Protein 4M0Q (pdb70)

Secondary structure (DSSP, 8-state):
--SS-SHHHHHHHHHHHSB-EEEE-SSEEEEEETTEEEEEE-TTHHHHHHHTSSSS-TTTHHHHHT-HHHHT-TTEEE--HHHHHHHHHHHHHIIIIISSS--TTTHHHHHHHHHHHHH---SB----SHHHHTT--HHHHHHHHHHHHHHHHHHHTPPPS-SSS---EEEEE-SS-EEEEEEETTEEEEEEE-TT-GGG-SSS---EEEEEE-HHHHHTT-/--SS--SHHHHHHHHHHSB-EEEE-SSEEEEEETTEEEEEE-TTHHHHHHHTS----TTSHHHHHH-HHHHT-TTEEE--HHHHHHHHHHHHHHHTTTTS-S--HHHHHHHHHHHHHHH---SB-----TTTGGG--HHHHHHHHHHHHHHHHHHHTPPPS-SSS---EEEEE-SS-EEEEEEETTEEEEEEE-TT-GGG-TTS---EEEEEE-HHHHHTT-

InterPro domains:
  IPR009433 Filovirus membrane-associated VP24 [PF06389] (1-251)
  IPR009433 Filovirus membrane-associated VP24 [PIRSF011355] (1-251)

Foldseek 3Di:
DVPDDDPPQLVVLQVQLFFWDWDADPQGIWTGHLNDIFDFGQVLVVVLVVLLDPDPCPPCVVVSVVCCLASVPPQEAEDGLQLLVLLLLLQLLQVQPVPDPPDVVDSPLSLQSSCCSNPHDDRGDDDDDVSSSVSGGPVVSVVSVVSSLVSLVVQVLADADDDDPGHFKDWGDDDFWIWMWGQHPSAIKIKIGGNVCQSPVVVRGDHMYIYHTHPVRSVVSD/DVPDDDPVFLVVLQVQLFFWDWDDDPFGIWTGHLNDIFDFGQPLVVVLVVLLDVPCPPPCVVVCVVCCLASVPPQEAEDGLQLLVLLLLLQLLQVVLVPDDCCPLQSVLSLQSSCCSNPHDDRGDDDPVCVSSVVGGPVSSVVSVVSSLVSLVVQVCADADDPPPGHFKDWGDDPFWIWMWGQHPSAIKIKIGGNVQQSPVVVHGDHMYIYHTHPVRSVVSD

Structure (mmCIF, N/CA/C/O backbone):
data_4M0Q
#
_entry.id   4M0Q
#
_cell.length_a   71.775
_cell.length_b   71.775
_cell.length_c   191.165
_cell.angle_alpha   90.00
_cell.angle_beta   90.00
_cell.angle_gamma   90.00
#
_symmetry.space_group_name_H-M   'P 43 21 2'
#
loop_
_entity.id
_entity.type
_entity.pdbx_description
1 polymer 'Membrane-associated protein VP24'
2 water water
#
loop_
_atom_site.group_PDB
_atom_site.id
_atom_site.type_symbol
_atom_site.label_atom_id
_atom_site.label_alt_id
_atom_site.label_comp_id
_atom_site.label_asym_id
_atom_site.label_entity_id
_atom_site.label_seq_id
_atom_site.pdbx_PDB_ins_code
_atom_site.Cartn_x
_atom_site.Cartn_y
_atom_site.Cartn_z
_atom_site.occupancy
_atom_site.B_iso_or_equiv
_atom_site.auth_seq_id
_atom_site.auth_comp_id
_atom_site.auth_asym_id
_atom_site.auth_atom_id
_atom_site.pdbx_PDB_model_num
ATOM 1 N N . MET A 1 3 ? -13.978 -32.243 -49.593 1.00 60.90 10 MET A N 1
ATOM 2 C CA . MET A 1 3 ? -14.788 -31.104 -50.019 1.00 59.62 10 MET A CA 1
ATOM 3 C C . MET A 1 3 ? -14.964 -30.215 -48.795 1.00 59.30 10 MET A C 1
ATOM 4 O O . MET A 1 3 ? -14.764 -30.692 -47.686 1.00 67.40 10 MET A O 1
ATOM 9 N N . ILE A 1 4 ? -15.291 -28.932 -48.980 1.00 60.14 11 ILE A N 1
ATOM 10 C CA . ILE A 1 4 ? -15.536 -28.036 -47.833 1.00 51.98 11 ILE A CA 1
ATOM 11 C C . ILE A 1 4 ? -16.804 -28.303 -47.029 1.00 62.30 11 ILE A C 1
ATOM 12 O O . ILE A 1 4 ? -16.924 -27.835 -45.892 1.00 72.47 11 ILE A O 1
ATOM 17 N N . SER A 1 5 ? -17.737 -29.061 -47.597 1.00 58.55 12 SER A N 1
ATOM 18 C CA . SER A 1 5 ? -18.968 -29.373 -46.877 1.00 65.76 12 SER A CA 1
ATOM 19 C C . SER A 1 5 ? -19.110 -30.815 -46.303 1.00 72.61 12 SER A C 1
ATOM 20 O O . SER A 1 5 ? -20.064 -31.502 -46.648 1.00 78.80 12 SER A O 1
ATOM 23 N N . PRO A 1 6 ? -18.161 -31.297 -45.457 1.00 78.32 13 PRO A N 1
ATOM 24 C CA . PRO A 1 6 ? -18.384 -32.657 -44.940 1.00 83.33 13 PRO A CA 1
ATOM 25 C C . PRO A 1 6 ? -18.630 -32.680 -43.430 1.00 87.29 13 PRO A C 1
ATOM 26 O O . PRO A 1 6 ? -19.633 -32.157 -42.954 1.00 89.19 13 PRO A O 1
ATOM 30 N N . LYS A 1 7 ? -17.703 -33.276 -42.681 1.00 87.87 14 LYS A N 1
ATOM 31 C CA . LYS A 1 7 ? -17.733 -33.151 -41.230 1.00 80.72 14 LYS A CA 1
ATOM 32 C C . LYS A 1 7 ? -16.275 -33.093 -40.640 1.00 72.49 14 LYS A C 1
ATOM 33 O O . LYS A 1 7 ? -15.328 -32.824 -41.387 1.00 70.23 14 LYS A O 1
ATOM 39 N N . LYS A 1 8 ? -16.074 -33.418 -39.362 1.00 74.07 15 LYS A N 1
ATOM 40 C CA . LYS A 1 8 ? -15.357 -32.514 -38.469 1.00 71.30 15 LYS A CA 1
ATOM 41 C C . LYS A 1 8 ? -14.098 -32.985 -37.699 1.00 66.72 15 LYS A C 1
ATOM 42 O O . LYS A 1 8 ? -13.712 -32.374 -36.691 1.00 61.27 15 LYS A O 1
ATOM 48 N N . ASP A 1 9 ? -13.407 -34.020 -38.168 1.00 59.12 16 ASP A N 1
ATOM 49 C CA . ASP A 1 9 ? -12.120 -34.333 -37.539 1.00 54.80 16 ASP A CA 1
ATOM 50 C C . ASP A 1 9 ? -11.074 -33.314 -38.023 1.00 53.89 16 ASP A C 1
ATOM 51 O O . ASP A 1 9 ? -10.131 -32.980 -37.302 1.00 46.08 16 ASP A O 1
ATOM 56 N N . LEU A 1 10 ? -11.252 -32.824 -39.247 1.00 51.11 17 LEU A N 1
ATOM 57 C CA . LEU A 1 10 ? -10.352 -31.810 -39.786 1.00 49.90 17 LEU A CA 1
ATOM 58 C C . LEU A 1 10 ? -10.490 -30.492 -39.032 1.00 51.46 17 LEU A C 1
ATOM 59 O O . LEU A 1 10 ? -9.498 -29.865 -38.663 1.00 50.18 17 LEU A O 1
ATOM 64 N N . GLU A 1 11 ? -11.734 -30.071 -38.821 1.00 40.71 18 GLU A N 1
ATOM 65 C CA . GLU A 1 11 ? -12.031 -28.838 -38.091 1.00 39.00 18 GLU A CA 1
ATOM 66 C C . GLU A 1 11 ? -11.433 -28.871 -36.688 1.00 45.67 18 GLU A C 1
ATOM 67 O O . GLU A 1 11 ? -10.817 -27.890 -36.236 1.00 38.75 18 GLU A O 1
ATOM 73 N N . LYS A 1 12 ? -11.607 -29.994 -35.995 1.00 41.56 19 LYS A N 1
ATOM 74 C CA . LYS A 1 12 ? -11.108 -30.101 -34.625 1.00 48.14 19 LYS A CA 1
ATOM 75 C C . LYS A 1 12 ? -9.586 -30.051 -34.563 1.00 48.20 19 LYS A C 1
ATOM 76 O O . LYS A 1 12 ? -9.020 -29.458 -33.647 1.00 47.54 19 LYS A O 1
ATOM 82 N N . GLY A 1 13 ? -8.917 -30.639 -35.549 1.00 44.24 20 GLY A N 1
ATOM 83 C CA . GLY A 1 13 ? -7.462 -30.586 -35.586 1.00 46.48 20 GLY A CA 1
ATOM 84 C C . GLY A 1 13 ? -6.929 -29.166 -35.719 1.00 46.44 20 GLY A C 1
ATOM 85 O O . GLY A 1 13 ? -6.030 -28.750 -34.985 1.00 42.13 20 GLY A O 1
ATOM 86 N N . VAL A 1 14 ? -7.503 -28.417 -36.653 1.00 37.72 21 VAL A N 1
ATOM 87 C CA . VAL A 1 14 ? -7.098 -27.027 -36.892 1.00 39.81 21 VAL A CA 1
ATOM 88 C C . VAL A 1 14 ? -7.324 -26.124 -35.683 1.00 45.08 21 VAL A C 1
ATOM 89 O O . VAL A 1 14 ? -6.466 -25.310 -35.324 1.00 32.99 21 VAL A O 1
ATOM 93 N N . VAL A 1 15 ? -8.482 -26.276 -35.052 1.00 36.06 22 VAL A N 1
ATOM 94 C CA . VAL A 1 15 ? -8.822 -25.475 -33.890 1.00 43.70 22 VAL A CA 1
ATOM 95 C C . VAL A 1 15 ? -7.865 -25.792 -32.744 1.00 47.98 22 VAL A C 1
ATOM 96 O O . VAL A 1 15 ? -7.368 -24.888 -32.067 1.00 40.65 22 VAL A O 1
ATOM 100 N N . LEU A 1 16 ? -7.595 -27.083 -32.559 1.00 37.94 23 LEU A N 1
ATOM 101 C CA . LEU A 1 16 ? -6.660 -27.560 -31.533 1.00 46.59 23 LEU A CA 1
ATOM 102 C C . LEU A 1 16 ? -5.261 -26.996 -31.758 1.00 41.64 23 LEU A C 1
ATOM 103 O O . LEU A 1 16 ? -4.598 -26.545 -30.825 1.00 41.96 23 LEU A O 1
ATOM 108 N N . SER A 1 17 ? -4.820 -27.038 -33.007 1.00 39.91 24 SER A N 1
ATOM 109 C CA . SER A 1 17 ? -3.519 -26.514 -33.397 1.00 46.75 24 SER A CA 1
ATOM 110 C C . SER A 1 17 ? -3.366 -25.023 -33.070 1.00 45.40 24 SER A C 1
ATOM 111 O O . SER A 1 17 ? -2.338 -24.600 -32.531 1.00 44.94 24 SER A O 1
ATOM 114 N N . ASP A 1 18 ? -4.384 -24.226 -33.393 1.00 33.96 25 ASP A N 1
ATOM 115 C CA . ASP A 1 18 ? -4.341 -22.782 -33.112 1.00 38.14 25 ASP A CA 1
ATOM 116 C C . ASP A 1 18 ? -4.423 -22.464 -31.612 1.00 31.24 25 ASP A C 1
ATOM 117 O O . ASP A 1 18 ? -3.789 -21.519 -31.129 1.00 28.78 25 ASP A O 1
ATOM 122 N N . LEU A 1 19 ? -5.206 -23.242 -30.870 1.00 33.08 26 LEU A N 1
ATOM 123 C CA . LEU A 1 19 ? -5.411 -22.947 -29.447 1.00 34.09 26 LEU A CA 1
ATOM 124 C C . LEU A 1 19 ? -4.322 -23.495 -28.516 1.00 40.30 26 LEU A C 1
ATOM 125 O O . LEU A 1 19 ? -4.062 -22.914 -27.456 1.00 33.20 26 LEU A O 1
ATOM 130 N N . CYS A 1 20 ? -3.678 -24.595 -28.906 1.00 27.54 27 CYS A N 1
ATOM 131 C CA . CYS A 1 20 ? -2.729 -25.246 -28.003 1.00 33.95 27 CYS A CA 1
ATOM 132 C C . CYS A 1 20 ? -1.277 -25.008 -28.380 1.00 30.93 27 CYS A C 1
ATOM 133 O O . CYS A 1 20 ? -0.377 -25.660 -27.859 1.00 33.13 27 CYS A O 1
ATOM 136 N N . ASN A 1 21 ? -1.052 -24.055 -29.271 1.00 30.71 28 ASN A N 1
ATOM 137 C CA . ASN A 1 21 ? 0.305 -23.691 -29.655 1.00 36.28 28 ASN A CA 1
ATOM 138 C C . ASN A 1 21 ? 0.462 -22.203 -29.531 1.00 33.03 28 ASN A C 1
ATOM 139 O O . ASN A 1 21 ? -0.416 -21.456 -29.950 1.00 29.90 28 ASN A O 1
ATOM 144 N N . PHE A 1 22 ? 1.556 -21.787 -28.905 1.00 26.24 29 PHE A N 1
ATOM 145 C CA . PHE A 1 22 ? 1.847 -20.382 -28.692 1.00 22.22 29 PHE A CA 1
ATOM 146 C C . PHE A 1 22 ? 3.121 -20.110 -29.489 1.00 29.94 29 PHE A C 1
ATOM 147 O O . PHE A 1 22 ? 4.222 -20.320 -28.984 1.00 25.45 29 PHE A O 1
ATOM 155 N N . LEU A 1 23 ? 2.971 -19.702 -30.746 1.00 26.28 30 LEU A N 1
ATOM 156 C CA . LEU A 1 23 ? 4.127 -19.547 -31.636 1.00 23.12 30 LEU A CA 1
ATOM 157 C C . LEU A 1 23 ? 4.813 -18.220 -31.426 1.00 23.75 30 LEU A C 1
ATOM 158 O O . LEU A 1 23 ? 4.140 -17.192 -31.366 1.00 21.86 30 LEU A O 1
ATOM 163 N N . VAL A 1 24 ? 6.145 -18.233 -31.343 1.00 21.23 31 VAL A N 1
ATOM 164 C CA . VAL A 1 24 ? 6.896 -16.996 -31.112 1.00 21.15 31 VAL A CA 1
ATOM 165 C C . VAL A 1 24 ? 8.087 -16.886 -32.073 1.00 20.14 31 VAL A C 1
ATOM 166 O O . VAL A 1 24 ? 8.862 -17.840 -32.228 1.00 25.02 31 VAL A O 1
ATOM 170 N N . SER A 1 25 ? 8.213 -15.743 -32.746 1.00 22.97 32 SER A N 1
ATOM 171 C CA . SER A 1 25 ? 9.387 -15.464 -33.591 1.00 24.40 32 SER A CA 1
ATOM 172 C C . SER A 1 25 ? 10.047 -14.189 -33.077 1.00 24.35 32 SER A C 1
ATOM 173 O O . SER A 1 25 ? 9.370 -13.195 -32.850 1.00 20.80 32 SER A O 1
ATOM 176 N N . GLN A 1 26 ? 11.355 -14.189 -32.895 1.00 23.10 33 GLN A N 1
ATOM 177 C CA . GLN A 1 26 ? 11.998 -12.973 -32.407 1.00 27.33 33 GLN A CA 1
ATOM 178 C C . GLN A 1 26 ? 12.133 -11.919 -33.511 1.00 23.95 33 GLN A C 1
ATOM 179 O O . GLN A 1 26 ? 12.409 -12.233 -34.667 1.00 24.54 33 GLN A O 1
ATOM 185 N N . THR A 1 27 ? 11.973 -10.666 -33.118 1.00 24.05 34 THR A N 1
ATOM 186 C CA . THR A 1 27 ? 12.178 -9.542 -34.016 1.00 25.97 34 THR A CA 1
ATOM 187 C C . THR A 1 27 ? 13.142 -8.545 -33.408 1.00 25.76 34 THR A C 1
ATOM 188 O O . THR A 1 27 ? 13.524 -8.662 -32.229 1.00 28.68 34 THR A O 1
ATOM 192 N N . ILE A 1 28 ? 13.516 -7.542 -34.188 1.00 25.12 35 ILE A N 1
ATOM 193 C CA . ILE A 1 28 ? 14.433 -6.526 -33.672 1.00 25.64 35 ILE A CA 1
ATOM 194 C C . ILE A 1 28 ? 13.824 -5.836 -32.449 1.00 26.03 35 ILE A C 1
ATOM 195 O O . ILE A 1 28 ? 14.489 -5.716 -31.419 1.00 30.51 35 ILE A O 1
ATOM 200 N N . GLN A 1 29 ? 12.540 -5.485 -32.509 1.00 23.96 36 GLN A N 1
ATOM 201 C CA . GLN A 1 29 ? 11.900 -4.768 -31.397 1.00 28.95 36 GLN A CA 1
ATOM 202 C C . GLN A 1 29 ? 11.420 -5.692 -30.283 1.00 28.73 36 GLN A C 1
ATOM 203 O O . GLN A 1 29 ? 11.067 -5.232 -29.203 1.00 25.88 36 GLN A O 1
ATOM 209 N N . GLY A 1 30 ? 11.357 -6.988 -30.552 1.00 23.64 37 GLY A N 1
ATOM 210 C CA . GLY A 1 30 ? 10.837 -7.897 -29.557 1.00 23.07 37 GLY A CA 1
ATOM 211 C C . GLY A 1 30 ? 10.406 -9.225 -30.131 1.00 21.47 37 GLY A C 1
ATOM 212 O O . GLY A 1 30 ? 11.232 -10.080 -30.452 1.00 23.62 37 GLY A O 1
ATOM 213 N N . TRP A 1 31 ? 9.096 -9.412 -30.247 1.00 20.45 38 TRP A N 1
ATOM 214 C CA . TRP A 1 31 ? 8.582 -10.694 -30.713 1.00 19.19 38 TRP A CA 1
ATOM 215 C C . TRP A 1 31 ? 7.302 -10.547 -31.519 1.00 22.05 38 TRP A C 1
ATOM 216 O O . TRP A 1 31 ? 6.483 -9.667 -31.254 1.00 25.28 38 TRP A O 1
ATOM 227 N N . LYS A 1 32 ? 7.140 -11.440 -32.482 1.00 21.37 39 LYS A N 1
ATOM 228 C CA . LYS A 1 32 ? 5.854 -11.687 -33.117 1.00 19.12 39 LYS A CA 1
ATOM 229 C C . LYS A 1 32 ? 5.238 -12.939 -32.484 1.00 22.26 39 LYS A C 1
ATOM 230 O O . LYS A 1 32 ? 5.900 -13.968 -32.378 1.00 24.51 39 LYS A O 1
ATOM 236 N N . VAL A 1 33 ? 3.974 -12.862 -32.082 1.00 19.27 40 VAL A N 1
ATOM 237 C CA . VAL A 1 33 ? 3.312 -13.997 -31.446 1.00 22.03 40 VAL A CA 1
ATOM 238 C C . VAL A 1 33 ? 2.105 -14.400 -32.268 1.00 22.90 40 VAL A C 1
ATOM 239 O O . VAL A 1 33 ? 1.412 -13.533 -32.812 1.00 28.68 40 VAL A O 1
ATOM 243 N N . TYR A 1 34 ? 1.858 -15.703 -32.361 1.00 20.59 41 TYR A N 1
ATOM 244 C CA . TYR A 1 34 ? 0.686 -16.220 -33.067 1.00 25.12 41 TYR A CA 1
ATOM 245 C C . TYR A 1 34 ? -0.006 -17.242 -32.188 1.00 19.26 41 TYR A C 1
ATOM 246 O O . TYR A 1 34 ? 0.557 -18.284 -31.869 1.00 24.99 41 TYR A O 1
ATOM 255 N N . TRP A 1 35 ? -1.229 -16.933 -31.797 1.00 25.23 42 TRP A N 1
ATOM 256 C CA . TRP A 1 35 ? -2.001 -17.828 -30.958 1.00 24.90 42 TRP A CA 1
ATOM 257 C C . TRP A 1 35 ? -3.467 -17.607 -31.251 1.00 21.62 42 TRP A C 1
ATOM 258 O O . TRP A 1 35 ? -3.893 -16.471 -31.375 1.00 21.51 42 TRP A O 1
ATOM 269 N N . ALA A 1 36 ? -4.226 -18.700 -31.352 1.00 26.31 43 ALA A N 1
ATOM 270 C CA . ALA A 1 36 ? -5.667 -18.658 -31.660 1.00 29.65 43 ALA A CA 1
ATOM 271 C C . ALA A 1 36 ? -5.959 -17.928 -32.961 1.00 29.63 43 ALA A C 1
ATOM 272 O O . ALA A 1 36 ? -7.027 -17.331 -33.097 1.00 24.55 43 ALA A O 1
ATOM 274 N N . GLY A 1 37 ? -5.018 -17.970 -33.912 1.00 26.66 44 GLY A N 1
ATOM 275 C CA . GLY A 1 37 ? -5.223 -17.335 -35.202 1.00 26.31 44 GLY A CA 1
ATOM 276 C C . GLY A 1 37 ? -5.077 -15.831 -35.123 1.00 31.03 44 GLY A C 1
ATOM 277 O O . GLY A 1 37 ? -5.448 -15.111 -36.054 1.00 25.81 44 GLY A O 1
ATOM 278 N N . ILE A 1 38 ? -4.554 -15.359 -33.996 1.00 23.67 45 ILE A N 1
ATOM 279 C CA . ILE A 1 38 ? -4.321 -13.928 -33.774 1.00 20.63 45 ILE A CA 1
ATOM 280 C C . ILE A 1 38 ? -2.825 -13.615 -33.755 1.00 24.28 45 ILE A C 1
ATOM 281 O O . ILE A 1 38 ? -2.078 -14.288 -33.051 1.00 20.32 45 ILE A O 1
ATOM 286 N N . GLU A 1 39 ? -2.394 -12.593 -34.503 1.00 23.44 46 GLU A N 1
ATOM 287 C CA . GLU A 1 39 ? -1.008 -12.109 -34.425 1.00 25.61 46 GLU A CA 1
ATOM 288 C C . GLU A 1 39 ? -0.887 -10.990 -33.392 1.00 26.41 46 GLU A C 1
ATOM 289 O O . GLU A 1 39 ? -1.709 -10.079 -33.368 1.00 25.79 46 GLU A O 1
ATOM 295 N N . PHE A 1 40 ? 0.162 -11.034 -32.578 1.00 22.67 47 PHE A N 1
ATOM 296 C CA . PHE A 1 40 ? 0.460 -9.956 -31.631 1.00 22.83 47 PHE A CA 1
ATOM 297 C C . PHE A 1 40 ? 1.878 -9.450 -31.864 1.00 19.18 47 PHE A C 1
ATOM 298 O O . PHE A 1 40 ? 2.801 -10.244 -32.036 1.00 23.80 47 PHE A O 1
ATOM 306 N N . ASP A 1 41 ? 2.064 -8.138 -31.878 1.00 21.40 48 ASP A N 1
ATOM 307 C CA . ASP A 1 41 ? 3.417 -7.605 -31.976 1.00 22.66 48 ASP A CA 1
ATOM 308 C C . ASP A 1 41 ? 3.846 -7.072 -30.622 1.00 31.62 48 ASP A C 1
ATOM 309 O O . ASP A 1 41 ? 3.315 -6.072 -30.142 1.00 24.64 48 ASP A O 1
ATOM 314 N N . VAL A 1 42 ? 4.799 -7.765 -30.015 1.00 24.36 49 VAL A N 1
ATOM 315 C CA . VAL A 1 42 ? 5.265 -7.479 -28.664 1.00 23.25 49 VAL A CA 1
ATOM 316 C C . VAL A 1 42 ? 6.641 -6.819 -28.715 1.00 24.56 49 VAL A C 1
ATOM 317 O O . VAL A 1 42 ? 7.505 -7.244 -29.493 1.00 22.84 49 VAL A O 1
ATOM 321 N N . THR A 1 43 ? 6.838 -5.775 -27.908 1.00 23.95 50 THR A N 1
ATOM 322 C CA . THR A 1 43 ? 8.123 -5.086 -27.868 1.00 23.59 50 THR A CA 1
ATOM 323 C C . THR A 1 43 ? 8.712 -5.129 -26.441 1.00 24.31 50 THR A C 1
ATOM 324 O O . THR A 1 43 ? 7.987 -5.327 -25.466 1.00 24.15 50 THR A O 1
ATOM 328 N N . HIS A 1 44 ? 10.023 -4.973 -26.327 1.00 27.79 51 HIS A N 1
ATOM 329 C CA . HIS A 1 44 ? 10.664 -4.907 -25.011 1.00 27.86 51 HIS A CA 1
ATOM 330 C C . HIS A 1 44 ? 11.081 -3.468 -24.729 1.00 31.94 51 HIS A C 1
ATOM 331 O O . HIS A 1 44 ? 11.813 -3.177 -23.782 1.00 29.94 51 HIS A O 1
ATOM 338 N N . LYS A 1 45 ? 10.554 -2.560 -25.536 1.00 32.41 52 LYS A N 1
ATOM 339 C CA . LYS A 1 45 ? 10.736 -1.142 -25.279 1.00 44.30 52 LYS A CA 1
ATOM 340 C C . LYS A 1 45 ? 10.096 -0.859 -23.926 1.00 46.08 52 LYS A C 1
ATOM 341 O O . LYS A 1 45 ? 8.971 -1.281 -23.668 1.00 55.54 52 LYS A O 1
ATOM 347 N N . GLY A 1 46 ? 10.821 -0.178 -23.048 1.00 38.68 53 GLY A N 1
ATOM 348 C CA . GLY A 1 46 ? 10.308 0.080 -21.711 1.00 34.40 53 GLY A CA 1
ATOM 349 C C . GLY A 1 46 ? 10.792 -0.851 -20.605 1.00 36.40 53 GLY A C 1
ATOM 350 O O . GLY A 1 46 ? 10.684 -0.537 -19.420 1.00 29.91 53 GLY A O 1
ATOM 351 N N . MET A 1 47 ? 11.345 -1.998 -20.972 1.00 29.09 54 MET A N 1
ATOM 352 C CA . MET A 1 47 ? 11.767 -2.949 -19.953 1.00 31.42 54 MET A CA 1
ATOM 353 C C . MET A 1 47 ? 12.984 -2.479 -19.174 1.00 26.78 54 MET A C 1
ATOM 354 O O . MET A 1 47 ? 13.123 -2.798 -18.001 1.00 26.89 54 MET A O 1
ATOM 359 N N . ALA A 1 48 ? 13.875 -1.728 -19.809 1.00 27.06 55 ALA A N 1
ATOM 360 C CA . ALA A 1 48 ? 15.032 -1.216 -19.073 1.00 31.04 55 ALA A CA 1
ATOM 361 C C . ALA A 1 48 ? 14.548 -0.310 -17.937 1.00 35.46 55 ALA A C 1
ATOM 362 O O . ALA A 1 48 ? 15.107 -0.330 -16.844 1.00 29.38 55 ALA A O 1
ATOM 364 N N . LEU A 1 49 ? 13.504 0.476 -18.193 1.00 32.03 56 LEU A N 1
ATOM 365 C CA . LEU A 1 49 ? 12.992 1.372 -17.161 1.00 32.14 56 LEU A CA 1
ATOM 366 C C . LEU A 1 49 ? 12.443 0.577 -15.971 1.00 31.03 56 LEU A C 1
ATOM 367 O O . LEU A 1 49 ? 12.623 0.999 -14.826 1.00 32.34 56 LEU A O 1
ATOM 372 N N . LEU A 1 50 ? 11.803 -0.579 -16.225 1.00 25.58 57 LEU A N 1
ATOM 373 C CA . LEU A 1 50 ? 11.333 -1.432 -15.127 1.00 26.85 57 LEU A CA 1
ATOM 374 C C . LEU A 1 50 ? 12.488 -1.859 -14.227 1.00 27.26 57 LEU A C 1
ATOM 375 O O . LEU A 1 50 ? 12.387 -1.821 -13.001 1.00 28.25 57 LEU A O 1
ATOM 380 N N . HIS A 1 51 ? 13.589 -2.274 -14.838 1.00 27.35 58 HIS A N 1
ATOM 381 C CA . HIS A 1 51 ? 14.754 -2.681 -14.061 1.00 26.14 58 HIS A CA 1
ATOM 382 C C . HIS A 1 51 ? 15.339 -1.533 -13.259 1.00 25.14 58 HIS A C 1
ATOM 383 O O . HIS A 1 51 ? 15.728 -1.717 -12.101 1.00 25.47 58 HIS A O 1
ATOM 390 N N . ARG A 1 52 ? 15.417 -0.357 -13.884 1.00 29.93 59 ARG A N 1
ATOM 391 C CA . ARG A 1 52 ? 15.895 0.848 -13.218 1.00 32.62 59 ARG A CA 1
ATOM 392 C C . ARG A 1 52 ? 15.069 1.165 -11.966 1.00 29.71 59 ARG A C 1
ATOM 393 O O . ARG A 1 52 ? 15.607 1.552 -10.927 1.00 31.26 59 ARG A O 1
ATOM 401 N N . LEU A 1 53 ? 13.751 1.022 -12.089 1.00 29.97 60 LEU A N 1
ATOM 402 C CA . LEU A 1 53 ? 12.842 1.353 -10.993 1.00 33.01 60 LEU A CA 1
ATOM 403 C C . LEU A 1 53 ? 12.986 0.336 -9.853 1.00 38.73 60 LEU A C 1
ATOM 404 O O . LEU A 1 53 ? 12.596 0.605 -8.715 1.00 35.49 60 LEU A O 1
ATOM 409 N N . LYS A 1 54 ? 13.557 -0.832 -10.160 1.00 36.83 61 LYS A N 1
ATOM 410 C CA . LYS A 1 54 ? 13.783 -1.864 -9.148 1.00 36.39 61 LYS A CA 1
ATOM 411 C C . LYS A 1 54 ? 14.987 -1.510 -8.272 1.00 43.52 61 LYS A C 1
ATOM 412 O O . LYS A 1 54 ? 15.243 -2.141 -7.249 1.00 50.38 61 LYS A O 1
ATOM 418 N N . THR A 1 55 ? 15.739 -0.506 -8.709 1.00 43.77 62 THR A N 1
ATOM 419 C CA . THR A 1 55 ? 16.861 0.025 -7.954 1.00 42.28 62 THR A CA 1
ATOM 420 C C . THR A 1 55 ? 16.440 1.301 -7.221 1.00 50.09 62 THR A C 1
ATOM 421 O O . THR A 1 55 ? 15.299 1.732 -7.325 1.00 55.52 62 THR A O 1
ATOM 425 N N . ASN A 1 56 ? 17.375 1.931 -6.521 1.00 56.42 63 ASN A N 1
ATOM 426 C CA . ASN A 1 56 ? 17.086 3.185 -5.831 1.00 57.40 63 ASN A CA 1
ATOM 427 C C . ASN A 1 56 ? 17.482 4.380 -6.693 1.00 65.97 63 ASN A C 1
ATOM 428 O O . ASN A 1 56 ? 18.460 4.307 -7.425 1.00 74.16 63 ASN A O 1
ATOM 433 N N . ASP A 1 57 ? 16.697 5.457 -6.610 1.00 71.76 64 ASP A N 1
ATOM 434 C CA . ASP A 1 57 ? 16.901 6.681 -7.398 1.00 78.22 64 ASP A CA 1
ATOM 435 C C . ASP A 1 57 ? 16.776 6.383 -8.901 1.00 88.38 64 ASP A C 1
ATOM 436 O O . ASP A 1 57 ? 15.998 5.514 -9.295 1.00 92.88 64 ASP A O 1
ATOM 441 N N . PHE A 1 58 ? 17.532 7.122 -9.717 1.00 95.31 65 PHE A N 1
ATOM 442 C CA . PHE A 1 58 ? 17.472 7.089 -11.187 1.00 97.80 65 PHE A CA 1
ATOM 443 C C . PHE A 1 58 ? 16.185 7.534 -11.881 1.00 95.87 65 PHE A C 1
ATOM 444 O O . PHE A 1 58 ? 16.138 7.550 -13.111 1.00 99.18 65 PHE A O 1
ATOM 452 N N . ALA A 1 59 ? 15.150 7.902 -11.134 1.00 86.92 66 ALA A N 1
ATOM 453 C CA . ALA A 1 59 ? 13.958 8.417 -11.801 1.00 83.80 66 ALA A CA 1
ATOM 454 C C . ALA A 1 59 ? 13.010 9.235 -10.925 1.00 82.32 66 ALA A C 1
ATOM 455 O O . ALA A 1 59 ? 11.903 8.783 -10.633 1.00 88.48 66 ALA A O 1
ATOM 457 N N . PRO A 1 60 ? 13.439 10.439 -10.501 1.00 78.43 67 PRO A N 1
ATOM 458 C CA . PRO A 1 60 ? 12.604 11.290 -9.639 1.00 72.73 67 PRO A CA 1
ATOM 459 C C . PRO A 1 60 ? 11.257 11.614 -10.297 1.00 69.49 67 PRO A C 1
ATOM 460 O O . PRO A 1 60 ? 10.246 11.770 -9.612 1.00 77.68 67 PRO A O 1
ATOM 464 N N . ALA A 1 61 ? 11.260 11.709 -11.623 1.00 65.16 68 ALA A N 1
ATOM 465 C CA . ALA A 1 61 ? 10.054 11.998 -12.391 1.00 56.37 68 ALA A CA 1
ATOM 466 C C . ALA A 1 61 ? 9.136 10.773 -12.484 1.00 63.62 68 ALA A C 1
ATOM 467 O O . ALA A 1 61 ? 7.933 10.912 -12.718 1.00 71.30 68 ALA A O 1
ATOM 469 N N . TRP A 1 62 ? 9.701 9.579 -12.309 1.00 60.87 69 TRP A N 1
ATOM 470 C CA . TRP A 1 62 ? 8.902 8.351 -12.300 1.00 60.69 69 TRP A CA 1
ATOM 471 C C . TRP A 1 62 ? 8.505 7.895 -10.904 1.00 61.39 69 TRP A C 1
ATOM 472 O O . TRP A 1 62 ? 7.741 6.938 -10.759 1.00 62.60 69 TRP A O 1
ATOM 483 N N . SER A 1 63 ? 9.030 8.574 -9.889 1.00 61.23 70 SER A N 1
ATOM 484 C CA . SER A 1 63 ? 8.763 8.225 -8.494 1.00 65.81 70 SER A CA 1
ATOM 485 C C . SER A 1 63 ? 7.258 8.238 -8.171 1.00 59.00 70 SER A C 1
ATOM 486 O O . SER A 1 63 ? 6.792 7.433 -7.364 1.00 68.89 70 SER A O 1
ATOM 489 N N . MET A 1 64 ? 6.498 9.132 -8.802 1.00 53.51 71 MET A N 1
ATOM 490 C CA . MET A 1 64 ? 5.062 9.183 -8.547 1.00 57.33 71 MET A CA 1
ATOM 491 C C . MET A 1 64 ? 4.418 7.897 -9.084 1.00 67.30 71 MET A C 1
ATOM 492 O O . MET A 1 64 ? 3.639 7.243 -8.385 1.00 70.60 71 MET A O 1
ATOM 497 N N . THR A 1 65 ? 4.736 7.544 -10.328 1.00 68.49 72 THR A N 1
ATOM 498 C CA . THR A 1 65 ? 4.317 6.262 -10.882 1.00 54.00 72 THR A CA 1
ATOM 499 C C . THR A 1 65 ? 4.811 5.128 -9.975 1.00 58.99 72 THR A C 1
ATOM 500 O O . THR A 1 65 ? 4.062 4.219 -9.624 1.00 66.01 72 THR A O 1
ATOM 504 N N . ARG A 1 66 ? 6.084 5.201 -9.601 1.00 52.62 73 ARG A N 1
ATOM 505 C CA . ARG A 1 66 ? 6.724 4.181 -8.785 1.00 47.38 73 ARG A CA 1
ATOM 506 C C . ARG A 1 66 ? 6.128 3.963 -7.389 1.00 55.18 73 ARG A C 1
ATOM 507 O O . ARG A 1 66 ? 6.035 2.818 -6.935 1.00 58.25 73 ARG A O 1
ATOM 515 N N . ASN A 1 67 ? 5.678 5.034 -6.729 1.00 54.94 74 ASN A N 1
ATOM 516 C CA . ASN A 1 67 ? 5.182 4.925 -5.349 1.00 55.45 74 ASN A CA 1
ATOM 517 C C . ASN A 1 67 ? 3.806 4.289 -5.281 1.00 48.61 74 ASN A C 1
ATOM 518 O O . ASN A 1 67 ? 3.330 3.921 -4.199 1.00 51.57 74 ASN A O 1
ATOM 523 N N . LEU A 1 68 ? 3.166 4.165 -6.437 1.00 45.10 75 LEU A N 1
ATOM 524 C CA . LEU A 1 68 ? 1.904 3.457 -6.519 1.00 44.79 75 LEU A CA 1
ATOM 525 C C . LEU A 1 68 ? 2.121 1.950 -6.441 1.00 41.80 75 LEU A C 1
ATOM 526 O O . LEU A 1 68 ? 1.188 1.206 -6.143 1.00 34.34 75 LEU A O 1
ATOM 531 N N . PHE A 1 69 ? 3.344 1.499 -6.717 1.00 36.80 76 PHE A N 1
ATOM 532 C CA . PHE A 1 69 ? 3.611 0.071 -6.753 1.00 27.75 76 PHE A CA 1
ATOM 533 C C . PHE A 1 69 ? 4.783 -0.427 -5.891 1.00 27.12 76 PHE A C 1
ATOM 534 O O . PHE A 1 69 ? 5.646 -1.161 -6.390 1.00 28.04 76 PHE A O 1
ATOM 542 N N . PRO A 1 70 ? 4.793 -0.098 -4.587 1.00 27.33 77 PRO A N 1
ATOM 543 C CA . PRO A 1 70 ? 5.904 -0.578 -3.755 1.00 26.42 77 PRO A CA 1
ATOM 544 C C . PRO A 1 70 ? 5.931 -2.099 -3.617 1.00 28.26 77 PRO A C 1
ATOM 545 O O . PRO A 1 70 ? 6.994 -2.674 -3.357 1.00 26.74 77 PRO A O 1
ATOM 549 N N . HIS A 1 71 ? 4.778 -2.744 -3.780 1.00 28.68 78 HIS A N 1
ATOM 550 C CA . HIS A 1 71 ? 4.708 -4.201 -3.740 1.00 24.40 78 HIS A CA 1
ATOM 551 C C . HIS A 1 71 ? 5.421 -4.806 -4.948 1.00 28.62 78 HIS A C 1
ATOM 552 O O . HIS A 1 71 ? 5.641 -6.013 -5.001 1.00 26.20 78 HIS A O 1
ATOM 559 N N . LEU A 1 72 ? 5.728 -3.976 -5.946 1.00 23.99 79 LEU A N 1
ATOM 560 C CA . LEU A 1 72 ? 6.492 -4.441 -7.102 1.00 24.15 79 LEU A CA 1
ATOM 561 C C . LEU A 1 72 ? 7.948 -3.974 -7.070 1.00 27.49 79 LEU A C 1
ATOM 562 O O . LEU A 1 72 ? 8.861 -4.778 -7.187 1.00 28.36 79 LEU A O 1
ATOM 567 N N . PHE A 1 73 ? 8.159 -2.669 -6.915 1.00 28.38 80 PHE A N 1
ATOM 568 C CA . PHE A 1 73 ? 9.498 -2.105 -7.068 1.00 29.96 80 PHE A CA 1
ATOM 569 C C . PHE A 1 73 ? 10.307 -2.074 -5.785 1.00 32.61 80 PHE A C 1
ATOM 570 O O . PHE A 1 73 ? 11.522 -1.901 -5.832 1.00 32.55 80 PHE A O 1
ATOM 578 N N . GLN A 1 74 ? 9.638 -2.237 -4.644 1.00 28.18 81 GLN A N 1
ATOM 579 C CA . GLN A 1 74 ? 10.336 -2.244 -3.362 1.00 33.51 81 GLN A CA 1
ATOM 580 C C . GLN A 1 74 ? 10.003 -3.524 -2.610 1.00 40.01 81 GLN A C 1
ATOM 581 O O . GLN A 1 74 ? 9.664 -3.503 -1.436 1.00 45.21 81 GLN A O 1
ATOM 587 N N . ASN A 1 75 ? 10.125 -4.641 -3.307 1.00 30.38 82 ASN A N 1
ATOM 588 C CA . ASN A 1 75 ? 9.736 -5.937 -2.781 1.00 26.84 82 ASN A CA 1
ATOM 589 C C . ASN A 1 75 ? 10.766 -6.952 -3.264 1.00 27.37 82 ASN A C 1
ATOM 590 O O . ASN A 1 75 ? 10.823 -7.267 -4.454 1.00 26.78 82 ASN A O 1
ATOM 595 N N . PRO A 1 76 ? 11.579 -7.475 -2.337 1.00 28.50 83 PRO A N 1
ATOM 596 C CA . PRO A 1 76 ? 12.628 -8.429 -2.713 1.00 28.23 83 PRO A CA 1
ATOM 597 C C . PRO A 1 76 ? 12.056 -9.746 -3.221 1.00 25.44 83 PRO A C 1
ATOM 598 O O . PRO A 1 76 ? 12.798 -10.542 -3.773 1.00 29.43 83 PRO A O 1
ATOM 602 N N . ASN A 1 77 ? 10.753 -9.953 -3.035 1.00 22.46 84 ASN A N 1
ATOM 603 C CA . ASN A 1 77 ? 10.114 -11.168 -3.514 1.00 24.51 84 ASN A CA 1
ATOM 604 C C . ASN A 1 77 ? 9.351 -10.962 -4.821 1.00 27.41 84 ASN A C 1
ATOM 605 O O . ASN A 1 77 ? 8.676 -11.873 -5.301 1.00 26.05 84 ASN A O 1
ATOM 610 N N . SER A 1 78 ? 9.490 -9.784 -5.427 1.00 24.97 85 SER A N 1
ATOM 611 C CA . SER A 1 78 ? 8.879 -9.584 -6.743 1.00 24.00 85 SER A CA 1
ATOM 612 C C . SER A 1 78 ? 9.929 -9.726 -7.838 1.00 23.68 85 SER A C 1
ATOM 613 O O . SER A 1 78 ? 11.094 -9.370 -7.648 1.00 26.40 85 SER A O 1
ATOM 616 N N . THR A 1 79 ? 9.533 -10.298 -8.973 1.00 22.03 86 THR A N 1
ATOM 617 C CA . THR A 1 79 ? 10.481 -10.464 -10.066 1.00 22.13 86 THR A CA 1
ATOM 618 C C . THR A 1 79 ? 9.883 -9.907 -11.346 1.00 21.56 86 THR A C 1
ATOM 619 O O . THR A 1 79 ? 8.674 -9.976 -11.558 1.00 21.24 86 THR A O 1
ATOM 623 N N . ILE A 1 80 ? 10.755 -9.367 -12.180 1.00 20.57 87 ILE A N 1
ATOM 624 C CA . ILE A 1 80 ? 10.378 -8.826 -13.475 1.00 20.87 87 ILE A CA 1
ATOM 625 C C . ILE A 1 80 ? 10.378 -9.961 -14.495 1.00 23.51 87 ILE A C 1
ATOM 626 O O . ILE A 1 80 ? 11.375 -10.676 -14.604 1.00 22.66 87 ILE A O 1
ATOM 631 N N . GLU A 1 81 ? 9.277 -10.128 -15.237 1.00 20.25 88 GLU A N 1
ATOM 632 C CA . GLU A 1 81 ? 9.205 -11.144 -16.285 1.00 19.08 88 GLU A CA 1
ATOM 633 C C . GLU A 1 81 ? 9.262 -10.459 -17.650 1.00 22.53 88 GLU A C 1
ATOM 634 O O . GLU A 1 81 ? 9.293 -9.231 -17.744 1.00 21.24 88 GLU A O 1
ATOM 640 N N . SER A 1 82 ? 9.246 -11.239 -18.721 1.00 25.04 89 SER A N 1
ATOM 641 C CA . SER A 1 82 ? 9.350 -10.628 -20.032 1.00 25.32 89 SER A CA 1
ATOM 642 C C . SER A 1 82 ? 7.982 -10.155 -20.542 1.00 18.76 89 SER A C 1
ATOM 643 O O . SER A 1 82 ? 6.939 -10.570 -20.036 1.00 20.15 89 SER A O 1
ATOM 646 N N . PRO A 1 83 ? 7.982 -9.254 -21.540 1.00 27.48 90 PRO A N 1
ATOM 647 C CA . PRO A 1 83 ? 6.704 -8.823 -22.126 1.00 22.98 90 PRO A CA 1
ATOM 648 C C . PRO A 1 83 ? 5.886 -9.990 -22.702 1.00 20.48 90 PRO A C 1
ATOM 649 O O . PRO A 1 83 ? 4.651 -9.897 -22.794 1.00 21.12 90 PRO A O 1
ATOM 653 N N . LEU A 1 84 ? 6.552 -11.087 -23.047 1.00 21.56 91 LEU A N 1
ATOM 654 C CA . LEU A 1 84 ? 5.842 -12.276 -23.546 1.00 24.23 91 LEU A CA 1
ATOM 655 C C . LEU A 1 84 ? 4.992 -12.908 -22.473 1.00 28.81 91 LEU A C 1
ATOM 656 O O . LEU A 1 84 ? 3.886 -13.384 -22.726 1.00 23.29 91 LEU A O 1
ATOM 661 N N . TRP A 1 85 ? 5.549 -12.945 -21.272 1.00 25.45 92 TRP A N 1
ATOM 662 C CA . TRP A 1 85 ? 4.813 -13.387 -20.106 1.00 19.14 92 TRP A CA 1
ATOM 663 C C . TRP A 1 85 ? 3.623 -12.464 -19.858 1.00 18.27 92 TRP A C 1
ATOM 664 O O . TRP A 1 85 ? 2.514 -12.933 -19.607 1.00 22.79 92 TRP A O 1
ATOM 675 N N . ALA A 1 86 ? 3.852 -11.152 -19.955 1.00 21.39 93 ALA A N 1
ATOM 676 C CA . ALA A 1 86 ? 2.774 -10.188 -19.768 1.00 20.55 93 ALA A CA 1
ATOM 677 C C . ALA A 1 86 ? 1.638 -10.486 -20.743 1.00 25.47 93 ALA A C 1
ATOM 678 O O . ALA A 1 86 ? 0.470 -10.520 -20.346 1.00 22.27 93 ALA A O 1
ATOM 680 N N . LEU A 1 87 ? 1.980 -10.716 -22.010 1.00 22.19 94 LEU A N 1
ATOM 681 C CA . LEU A 1 87 ? 0.946 -11.046 -22.988 1.00 22.73 94 LEU A CA 1
ATOM 682 C C . LEU A 1 87 ? 0.201 -12.339 -22.595 1.00 21.29 94 LEU A C 1
ATOM 683 O O . LEU A 1 87 ? -1.018 -12.396 -22.664 1.00 23.38 94 LEU A O 1
ATOM 688 N N . ARG A 1 88 ? 0.932 -13.386 -22.201 1.00 19.44 95 ARG A N 1
ATOM 689 C CA . ARG A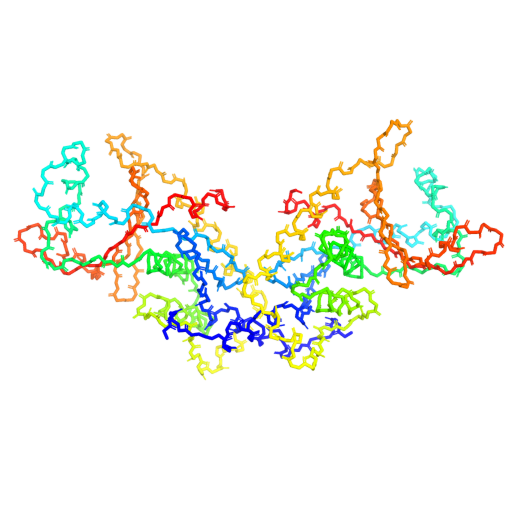 1 88 ? 0.275 -14.648 -21.805 1.00 22.86 95 ARG A CA 1
ATOM 690 C C . ARG A 1 88 ? -0.692 -14.448 -20.629 1.00 23.20 95 ARG A C 1
ATOM 691 O O . ARG A 1 88 ? -1.777 -15.035 -20.589 1.00 22.98 95 ARG A O 1
ATOM 699 N N . VAL A 1 89 ? -0.303 -13.598 -19.684 1.00 21.94 96 VAL A N 1
ATOM 700 C CA . VAL A 1 89 ? -1.133 -13.343 -18.502 1.00 20.27 96 VAL A CA 1
ATOM 701 C C . VAL A 1 89 ? -2.415 -12.608 -18.915 1.00 23.37 96 VAL A C 1
ATOM 702 O O . VAL A 1 89 ? -3.499 -12.914 -18.436 1.00 22.43 96 VAL A O 1
ATOM 706 N N . ILE A 1 90 ? -2.285 -11.647 -19.825 1.00 22.27 97 ILE A N 1
ATOM 707 C CA . ILE A 1 90 ? -3.450 -10.912 -20.329 1.00 20.52 97 ILE A CA 1
ATOM 708 C C . ILE A 1 90 ? -4.416 -11.816 -21.092 1.00 18.84 97 ILE A C 1
ATOM 709 O O . ILE A 1 90 ? -5.640 -11.707 -20.940 1.00 24.01 97 ILE A O 1
ATOM 714 N N . LEU A 1 91 ? -3.869 -12.702 -21.918 1.00 22.33 98 LEU A N 1
ATOM 715 C CA . LEU A 1 91 ? -4.697 -13.654 -22.649 1.00 23.27 98 LEU A CA 1
ATOM 716 C C . LEU A 1 91 ? -5.421 -14.601 -21.686 1.00 26.54 98 LEU A C 1
ATOM 717 O O . LEU A 1 91 ? -6.588 -14.911 -21.893 1.00 29.00 98 LEU A O 1
ATOM 722 N N . ALA A 1 92 ? -4.718 -15.074 -20.660 1.00 25.35 99 ALA A N 1
ATOM 723 C CA . ALA A 1 92 ? -5.347 -15.918 -19.635 1.00 26.62 99 ALA A CA 1
ATOM 724 C C . ALA A 1 92 ? -6.432 -15.143 -18.890 1.00 28.44 99 ALA A C 1
ATOM 725 O O . ALA A 1 92 ? -7.514 -15.671 -18.614 1.00 26.72 99 ALA A O 1
ATOM 727 N N . ALA A 1 93 ? -6.132 -13.885 -18.574 1.00 26.94 100 ALA A N 1
ATOM 728 C CA . ALA A 1 93 ? -7.087 -13.043 -17.863 1.00 32.09 100 ALA A CA 1
ATOM 729 C C . ALA A 1 93 ? -8.336 -12.831 -18.705 1.00 31.14 100 ALA A C 1
ATOM 730 O O . ALA A 1 93 ? -9.454 -12.838 -18.175 1.00 32.75 100 ALA A O 1
ATOM 732 N N . GLY A 1 94 ? -8.151 -12.643 -20.010 1.00 29.25 101 GLY A N 1
ATOM 733 C CA . GLY A 1 94 ? -9.265 -12.427 -20.927 1.00 32.88 101 GLY A CA 1
ATOM 734 C C . GLY A 1 94 ? -10.207 -13.619 -20.981 1.00 33.57 101 GLY A C 1
ATOM 735 O O . GLY A 1 94 ? -11.425 -13.458 -20.970 1.00 34.30 101 GLY A O 1
ATOM 736 N N . ILE A 1 95 ? -9.637 -14.816 -21.038 1.00 31.56 102 ILE A N 1
ATOM 737 C CA . ILE A 1 95 ? -10.426 -16.047 -20.994 1.00 37.83 102 ILE A CA 1
ATOM 738 C C . ILE A 1 95 ? -11.203 -16.151 -19.676 1.00 41.09 102 ILE A C 1
ATOM 739 O O . ILE A 1 95 ? -12.398 -16.465 -19.653 1.00 37.23 102 ILE A O 1
ATOM 744 N N . GLN A 1 96 ? -10.509 -15.882 -18.578 1.00 38.31 103 GLN A N 1
ATOM 745 C CA . GLN A 1 96 ? -11.116 -15.934 -17.261 1.00 33.81 103 GLN A CA 1
ATOM 746 C C . GLN A 1 96 ? -12.237 -14.900 -17.144 1.00 44.76 103 GLN A C 1
ATOM 747 O O . GLN A 1 96 ? -13.362 -15.229 -16.768 1.00 47.23 103 GLN A O 1
ATOM 753 N N . ASP A 1 97 ? -11.924 -13.647 -17.462 1.00 40.14 104 ASP A N 1
ATOM 754 C CA . ASP A 1 97 ? -12.883 -12.553 -17.304 1.00 48.85 104 ASP A CA 1
ATOM 755 C C . ASP A 1 97 ? -14.085 -12.570 -18.247 1.00 48.56 104 ASP A C 1
ATOM 756 O O . ASP A 1 97 ? -15.211 -12.228 -17.847 1.00 55.28 104 ASP A O 1
ATOM 761 N N . GLN A 1 98 ? -13.890 -13.061 -19.462 1.00 44.30 105 GLN A N 1
ATOM 762 C CA . GLN A 1 98 ? -14.944 -12.930 -20.459 1.00 50.33 105 GLN A CA 1
ATOM 763 C C . GLN A 1 98 ? -15.619 -14.238 -20.812 1.00 61.74 105 GLN A C 1
ATOM 764 O O . GLN A 1 98 ? -16.680 -14.227 -21.442 1.00 68.79 105 GLN A O 1
ATOM 770 N N . LEU A 1 99 ? -15.058 -15.357 -20.364 1.00 50.57 106 LEU A N 1
ATOM 771 C CA . LEU A 1 99 ? -15.700 -16.631 -20.655 1.00 51.41 106 LEU A CA 1
ATOM 772 C C . LEU A 1 99 ? -15.906 -17.495 -19.432 1.00 55.36 106 LEU A C 1
ATOM 773 O O . LEU A 1 99 ? -17.010 -17.949 -19.180 1.00 58.11 106 LEU A O 1
ATOM 778 N N . ILE A 1 100 ? -14.857 -17.708 -18.654 1.00 50.82 107 ILE A N 1
ATOM 779 C CA . ILE A 1 100 ? -14.993 -18.598 -17.520 1.00 44.38 107 ILE A CA 1
ATOM 780 C C . ILE A 1 100 ? -15.893 -17.987 -16.428 1.00 58.11 107 ILE A C 1
ATOM 781 O O . ILE A 1 100 ? -16.707 -18.701 -15.832 1.00 61.02 107 ILE A O 1
ATOM 786 N N . ASP A 1 101 ? -15.793 -16.669 -16.216 1.00 58.66 108 ASP A N 1
ATOM 787 C CA . ASP A 1 101 ? -16.532 -16.015 -15.131 1.00 60.12 108 ASP A CA 1
ATOM 788 C C . ASP A 1 101 ? -17.922 -15.456 -15.448 1.00 66.33 108 ASP A C 1
ATOM 789 O O . ASP A 1 101 ? -18.611 -14.971 -14.548 1.00 67.93 108 ASP A O 1
ATOM 794 N N . GLN A 1 102 ? -18.339 -15.480 -16.705 1.00 69.82 109 GLN A N 1
ATOM 795 C CA . GLN A 1 102 ? -19.698 -15.044 -16.990 1.00 77.70 109 GLN A CA 1
ATOM 796 C C . GLN A 1 102 ? -20.662 -16.206 -16.771 1.00 87.10 109 GLN A C 1
ATOM 797 O O . GLN A 1 102 ? -20.848 -16.628 -15.624 1.00 91.60 109 GLN A O 1
ATOM 803 N N . SER A 1 103 ? -21.281 -16.735 -17.821 1.00 90.47 110 SER A N 1
ATOM 804 C CA . SER A 1 103 ? -22.137 -17.897 -17.598 1.00 97.92 110 SER A CA 1
ATOM 805 C C . SER A 1 103 ? -21.219 -19.058 -17.223 1.00 98.80 110 SER A C 1
ATOM 806 O O . SER A 1 103 ? -20.042 -19.070 -17.577 1.00 92.92 110 SER A O 1
ATOM 809 N N . LEU A 1 104 ? -21.765 -20.040 -16.523 1.00 104.69 111 LEU A N 1
ATOM 810 C CA . LEU A 1 104 ? -20.984 -21.174 -16.043 1.00 105.84 111 LEU A CA 1
ATOM 811 C C . LEU A 1 104 ? -20.852 -22.200 -17.161 1.00 109.52 111 LEU A C 1
ATOM 812 O O . LEU A 1 104 ? -21.478 -23.259 -17.144 1.00 114.31 111 LEU A O 1
ATOM 817 N N . ILE A 1 105 ? -20.008 -21.830 -18.127 1.00 105.41 112 ILE A N 1
ATOM 818 C CA . ILE A 1 105 ? -19.685 -22.583 -19.346 1.00 101.94 112 ILE A CA 1
ATOM 819 C C . ILE A 1 105 ? -19.698 -24.112 -19.274 1.00 101.02 112 ILE A C 1
ATOM 820 O O . ILE A 1 105 ? -18.711 -24.734 -18.874 1.00 103.74 112 ILE A O 1
ATOM 825 N N . GLU A 1 106 ? -20.857 -24.693 -19.571 1.00 97.18 113 GLU A N 1
ATOM 826 C CA . GLU A 1 106 ? -20.982 -26.100 -19.942 1.00 94.29 113 GLU A CA 1
ATOM 827 C C . GLU A 1 106 ? -21.930 -26.198 -21.150 1.00 98.13 113 GLU A C 1
ATOM 828 O O . GLU A 1 106 ? -23.140 -26.214 -20.958 1.00 97.57 113 GLU A O 1
ATOM 834 N N . PRO A 1 107 ? -21.422 -26.326 -22.396 1.00 104.22 114 PRO A N 1
ATOM 835 C CA . PRO A 1 107 ? -20.146 -26.708 -23.009 1.00 103.34 114 PRO A CA 1
ATOM 836 C C . PRO A 1 107 ? -18.988 -27.082 -22.075 1.00 100.38 114 PRO A C 1
ATOM 837 O O . PRO A 1 107 ? -19.101 -28.140 -21.450 1.00 105.47 114 PRO A O 1
ATOM 841 N N . LEU A 1 108 ? -17.898 -26.322 -22.030 1.00 89.98 115 LEU A N 1
ATOM 842 C CA . LEU A 1 108 ? -16.871 -26.657 -21.052 1.00 80.99 115 LEU A CA 1
ATOM 843 C C . LEU A 1 108 ? -15.933 -25.535 -20.621 1.00 72.99 115 LEU A C 1
ATOM 844 O O . LEU A 1 108 ? -15.133 -25.007 -21.396 1.00 66.58 115 LEU A O 1
ATOM 849 N N . ALA A 1 109 ? -16.088 -25.165 -19.355 1.00 70.92 116 ALA A N 1
ATOM 850 C CA . ALA A 1 109 ? -15.193 -24.246 -18.669 1.00 70.07 116 ALA A CA 1
ATOM 851 C C . ALA A 1 109 ? -13.839 -24.932 -18.499 1.00 69.48 116 ALA A C 1
ATOM 852 O O . ALA A 1 109 ? -12.800 -24.274 -18.426 1.00 64.13 116 ALA A O 1
ATOM 854 N N . GLY A 1 110 ? -13.872 -26.263 -18.435 1.00 66.70 117 GLY A N 1
ATOM 855 C CA . GLY A 1 110 ? -12.675 -27.069 -18.260 1.00 63.59 117 GLY A CA 1
ATOM 856 C C . GLY A 1 110 ? -11.654 -26.938 -19.379 1.00 56.81 117 GLY A C 1
ATOM 857 O O . GLY A 1 110 ? -10.471 -26.742 -19.100 1.00 62.30 117 GLY A O 1
ATOM 858 N N . ALA A 1 111 ? -12.093 -27.051 -20.629 1.00 47.41 118 ALA A N 1
ATOM 859 C CA . ALA A 1 111 ? -11.201 -26.833 -21.766 1.00 52.76 118 ALA A CA 1
ATOM 860 C C . ALA A 1 111 ? -10.614 -25.409 -21.739 1.00 55.75 118 ALA A C 1
ATOM 861 O O . ALA A 1 111 ? -9.411 -25.215 -21.930 1.00 54.57 118 ALA A O 1
ATOM 863 N N . LEU A 1 112 ? -11.467 -24.415 -21.508 1.00 54.87 119 LEU A N 1
ATOM 864 C CA . LEU A 1 112 ? -11.003 -23.037 -21.360 1.00 47.72 119 LEU A CA 1
ATOM 865 C C . LEU A 1 112 ? -10.091 -22.890 -20.147 1.00 45.41 119 LEU A C 1
ATOM 866 O O . LEU A 1 112 ? -9.137 -22.111 -20.168 1.00 39.81 119 LEU A O 1
ATOM 871 N N . GLY A 1 113 ? -10.408 -23.615 -19.078 1.00 40.22 120 GLY A N 1
ATOM 872 C CA . GLY A 1 113 ? -9.608 -23.547 -17.867 1.00 48.42 120 GLY A CA 1
ATOM 873 C C . GLY A 1 113 ? -8.220 -24.129 -18.074 1.00 47.20 120 GLY A C 1
ATOM 874 O O . GLY A 1 113 ? -7.226 -23.595 -17.582 1.00 36.06 120 GLY A O 1
ATOM 875 N N . LEU A 1 114 ? -8.142 -25.216 -18.831 1.00 45.74 121 LEU A N 1
ATOM 876 C CA . LEU A 1 114 ? -6.851 -25.826 -19.127 1.00 48.39 121 LEU A CA 1
ATOM 877 C C . LEU A 1 114 ? -5.967 -24.885 -19.935 1.00 38.24 121 LEU A C 1
ATOM 878 O O . LEU A 1 114 ? -4.783 -24.699 -19.631 1.00 38.36 121 LEU A O 1
ATOM 883 N N . ILE A 1 115 ? -6.546 -24.305 -20.979 1.00 30.00 122 ILE A N 1
ATOM 884 C CA . ILE A 1 115 ? -5.799 -23.394 -21.836 1.00 29.11 122 ILE A CA 1
ATOM 885 C C . ILE A 1 115 ? -5.333 -22.173 -21.047 1.00 36.28 122 ILE A C 1
ATOM 886 O O . ILE A 1 115 ? -4.162 -21.782 -21.112 1.00 31.69 122 ILE A O 1
ATOM 891 N N . SER A 1 116 ? -6.253 -21.582 -20.289 1.00 36.05 123 SER A N 1
ATOM 892 C CA . SER A 1 116 ? -5.932 -20.422 -19.464 1.00 32.60 123 SER A CA 1
ATOM 893 C C . SER A 1 116 ? -4.794 -20.715 -18.501 1.00 30.07 123 SER A C 1
ATOM 894 O O . SER A 1 116 ? -3.871 -19.923 -18.364 1.00 30.43 123 SER A O 1
ATOM 897 N N . ASP A 1 117 ? -4.871 -21.863 -17.836 1.00 34.06 124 ASP A N 1
ATOM 898 C CA . ASP A 1 117 ? -3.838 -22.281 -16.895 1.00 36.53 124 ASP A CA 1
ATOM 899 C C . ASP A 1 117 ? -2.473 -22.479 -17.571 1.00 37.17 124 ASP A C 1
ATOM 900 O O . ASP A 1 117 ? -1.443 -22.116 -17.014 1.00 38.85 124 ASP A O 1
ATOM 905 N N . TRP A 1 118 ? -2.462 -23.088 -18.753 1.00 34.36 125 TRP A N 1
ATOM 906 C CA . TRP A 1 118 ? -1.214 -23.270 -19.510 1.00 30.42 125 TRP A CA 1
ATOM 907 C C . TRP A 1 118 ? -0.579 -21.916 -19.867 1.00 29.53 125 TRP A C 1
ATOM 908 O O . TRP A 1 118 ? 0.630 -21.701 -19.675 1.00 31.73 125 TRP A O 1
ATOM 919 N N . LEU A 1 119 ? -1.403 -21.004 -20.371 1.00 27.83 126 LEU A N 1
ATOM 920 C CA . LEU A 1 119 ? -0.938 -19.650 -20.702 1.00 28.66 126 LEU A CA 1
ATOM 921 C C . LEU A 1 119 ? -0.384 -18.956 -19.472 1.00 33.45 126 LEU A C 1
ATOM 922 O O . LEU A 1 119 ? 0.704 -18.373 -19.499 1.00 26.83 126 LEU A O 1
ATOM 927 N N . LEU A 1 120 ? -1.123 -19.059 -18.376 1.00 26.74 127 LEU A N 1
ATOM 928 C CA . LEU A 1 120 ? -0.810 -18.256 -17.208 1.00 29.41 127 LEU A CA 1
ATOM 929 C C . LEU A 1 120 ? 0.434 -18.744 -16.462 1.00 30.86 127 LEU A C 1
ATOM 930 O O . LEU A 1 120 ? 1.261 -17.938 -16.029 1.00 35.24 127 LEU A O 1
ATOM 935 N N . THR A 1 121 ? 0.592 -20.057 -16.334 1.00 32.46 128 THR A N 1
ATOM 936 C CA . THR A 1 121 ? 1.596 -20.577 -15.405 1.00 34.28 128 THR A CA 1
ATOM 937 C C . THR A 1 121 ? 2.799 -21.288 -16.023 1.00 39.49 128 THR A C 1
ATOM 938 O O . THR A 1 121 ? 3.683 -21.727 -15.290 1.00 37.41 128 THR A O 1
ATOM 942 N N . THR A 1 122 ? 2.850 -21.414 -17.347 1.00 37.90 129 THR A N 1
ATOM 943 C CA . THR A 1 122 ? 4.016 -22.036 -17.978 1.00 31.19 129 THR A CA 1
ATOM 944 C C . THR A 1 122 ? 4.637 -21.122 -19.030 1.00 33.12 129 THR A C 1
ATOM 945 O O . THR A 1 122 ? 4.069 -20.088 -19.382 1.00 30.36 129 THR A O 1
ATOM 949 N N . ASN A 1 123 ? 5.809 -21.495 -19.530 1.00 30.77 130 ASN A N 1
ATOM 950 C CA . ASN A 1 123 ? 6.446 -20.711 -20.578 1.00 32.88 130 ASN A CA 1
ATOM 951 C C . ASN A 1 123 ? 6.559 -21.509 -21.876 1.00 33.22 130 ASN A C 1
ATOM 952 O O . ASN A 1 123 ? 7.341 -21.164 -22.764 1.00 32.76 130 ASN A O 1
ATOM 957 N N . THR A 1 124 ? 5.799 -22.599 -21.967 1.00 30.93 131 THR A N 1
ATOM 958 C CA . THR A 1 124 ? 5.947 -23.530 -23.088 1.00 30.75 131 THR A CA 1
ATOM 959 C C . THR A 1 124 ? 5.161 -23.138 -24.342 1.00 30.60 131 THR A C 1
ATOM 960 O O . THR A 1 124 ? 4.172 -22.418 -24.270 1.00 32.50 131 THR A O 1
ATOM 964 N N . ASN A 1 125 ? 5.591 -23.656 -25.487 1.00 30.35 132 ASN A N 1
ATOM 965 C CA . ASN A 1 125 ? 4.977 -23.301 -26.762 1.00 33.06 132 ASN A CA 1
ATOM 966 C C . ASN A 1 125 ? 3.813 -24.186 -27.139 1.00 29.81 132 ASN A C 1
ATOM 967 O O . ASN A 1 125 ? 3.102 -23.923 -28.108 1.00 31.99 132 ASN A O 1
ATOM 972 N N . HIS A 1 126 ? 3.622 -25.248 -26.371 1.00 30.70 133 HIS A N 1
ATOM 973 C CA . HIS A 1 126 ? 2.617 -26.218 -26.722 1.00 35.59 133 HIS A CA 1
ATOM 974 C C . HIS A 1 126 ? 1.984 -26.842 -25.498 1.00 41.50 133 HIS A C 1
ATOM 975 O O . HIS A 1 126 ? 2.675 -27.162 -24.525 1.00 39.07 133 HIS A O 1
ATOM 982 N N . PHE A 1 127 ? 0.673 -27.026 -25.565 1.00 35.14 134 PHE A N 1
ATOM 983 C CA . PHE A 1 127 ? -0.084 -27.647 -24.497 1.00 43.18 134 PHE A CA 1
ATOM 984 C C . PHE A 1 127 ? -0.660 -28.936 -25.066 1.00 36.57 134 PHE A C 1
ATOM 985 O O . PHE A 1 127 ? -1.335 -28.923 -26.096 1.00 38.31 134 PHE A O 1
ATOM 993 N N . ASN A 1 128 ? -0.401 -30.061 -24.419 1.00 43.47 135 ASN A N 1
ATOM 994 C CA . ASN A 1 128 ? -0.978 -31.280 -24.952 1.00 56.97 135 ASN A CA 1
ATOM 995 C C . ASN A 1 128 ? -2.276 -31.567 -24.232 1.00 53.43 135 ASN A C 1
ATOM 996 O O . ASN A 1 128 ? -2.302 -32.087 -23.119 1.00 59.21 135 ASN A O 1
ATOM 1001 N N . MET A 1 129 ? -3.354 -31.191 -24.897 1.00 46.41 136 MET A N 1
ATOM 1002 C CA . MET A 1 129 ? -4.696 -31.404 -24.414 1.00 55.01 136 MET A CA 1
ATOM 1003 C C . MET A 1 129 ? -4.984 -32.880 -24.543 1.00 72.09 136 MET A C 1
ATOM 1004 O O . MET A 1 129 ? -4.992 -33.409 -25.647 1.00 80.85 136 MET A O 1
ATOM 1009 N N . ARG A 1 130 ? -5.215 -33.545 -23.417 1.00 78.01 137 ARG A N 1
ATOM 1010 C CA . ARG A 1 130 ? -5.539 -34.966 -23.431 1.00 91.14 137 ARG A CA 1
ATOM 1011 C C . ARG A 1 130 ? -6.972 -35.125 -22.952 1.00 95.07 137 ARG A C 1
ATOM 1012 O O . ARG A 1 130 ? -7.622 -34.118 -22.674 1.00 97.66 137 ARG A O 1
ATOM 1020 N N . THR A 1 131 ? -7.453 -36.367 -22.840 1.00 95.10 138 THR A N 1
ATOM 1021 C CA . THR A 1 131 ? -8.843 -36.650 -22.445 1.00 93.29 138 THR A CA 1
ATOM 1022 C C . THR A 1 131 ? -9.693 -36.161 -23.592 1.00 86.41 138 THR A C 1
ATOM 1023 O O . THR A 1 131 ? -9.955 -34.970 -23.745 1.00 86.96 138 THR A O 1
ATOM 1027 N N . GLN A 1 132 ? -10.164 -37.121 -24.361 1.00 85.57 139 GLN A N 1
ATOM 1028 C CA . GLN A 1 132 ? -10.728 -36.887 -25.662 1.00 85.02 139 GLN A CA 1
ATOM 1029 C C . GLN A 1 132 ? -12.090 -36.205 -25.709 1.00 85.01 139 GLN A C 1
ATOM 1030 O O . GLN A 1 132 ? -12.574 -35.884 -26.798 1.00 83.79 139 GLN A O 1
ATOM 1036 N N . ARG A 1 133 ? -12.664 -35.889 -24.544 1.00 82.92 140 ARG A N 1
ATOM 1037 C CA . ARG A 1 133 ? -13.913 -35.108 -24.492 1.00 86.76 140 ARG A CA 1
ATOM 1038 C C . ARG A 1 133 ? -13.697 -33.594 -24.124 1.00 81.48 140 ARG A C 1
ATOM 1039 O O . ARG A 1 133 ? -14.703 -32.847 -24.004 1.00 84.09 140 ARG A O 1
ATOM 1047 N N . VAL A 1 134 ? -12.453 -33.161 -23.847 1.00 78.46 141 VAL A N 1
ATOM 1048 C CA . VAL A 1 134 ? -12.218 -31.723 -23.850 1.00 70.54 141 VAL A CA 1
ATOM 1049 C C . VAL A 1 134 ? -11.744 -31.356 -25.254 1.00 68.38 141 VAL A C 1
ATOM 1050 O O . VAL A 1 134 ? -11.915 -30.225 -25.687 1.00 75.97 141 VAL A O 1
ATOM 1054 N N . LYS A 1 135 ? -11.130 -32.310 -25.956 1.00 71.14 142 LYS A N 1
ATOM 1055 C CA . LYS A 1 135 ? -10.695 -32.059 -27.324 1.00 71.61 142 LYS A CA 1
ATOM 1056 C C . LYS A 1 135 ? -11.882 -31.929 -28.266 1.00 72.48 142 LYS A C 1
ATOM 1057 O O . LYS A 1 135 ? -11.829 -31.187 -29.241 1.00 70.56 142 LYS A O 1
ATOM 1063 N N . GLU A 1 136 ? -12.974 -32.615 -27.954 1.00 71.58 143 GLU A N 1
ATOM 1064 C CA . GLU A 1 136 ? -14.106 -32.611 -28.860 1.00 73.61 143 GLU A CA 1
ATOM 1065 C C . GLU A 1 136 ? -15.035 -31.489 -28.499 1.00 72.98 143 GLU A C 1
ATOM 1066 O O . GLU A 1 136 ? -16.060 -31.274 -29.146 1.00 79.36 143 GLU A O 1
ATOM 1072 N N . GLN A 1 137 ? -14.663 -30.763 -27.461 1.00 71.92 144 GLN A N 1
ATOM 1073 C CA . GLN A 1 137 ? -15.368 -29.547 -27.151 1.00 70.37 144 GLN A CA 1
ATOM 1074 C C . GLN A 1 137 ? -14.819 -28.401 -27.994 1.00 69.85 144 GLN A C 1
ATOM 1075 O O . GLN A 1 137 ? -15.369 -27.310 -28.001 1.00 64.27 144 GLN A O 1
ATOM 1081 N N . LEU A 1 138 ? -13.758 -28.694 -28.745 1.00 66.01 145 LEU A N 1
ATOM 1082 C CA . LEU A 1 138 ? -13.124 -27.738 -29.657 1.00 67.09 145 LEU A CA 1
ATOM 1083 C C . LEU A 1 138 ? -13.858 -27.770 -30.995 1.00 65.61 145 LEU A C 1
ATOM 1084 O O . LEU A 1 138 ? -14.066 -28.838 -31.581 1.00 72.50 145 LEU A O 1
ATOM 1089 N N . SER A 1 139 ? -14.260 -26.595 -31.460 1.00 52.62 146 SER A N 1
ATOM 1090 C CA . SER A 1 139 ? -14.936 -26.433 -32.738 1.00 49.58 146 SER A CA 1
ATOM 1091 C C . SER A 1 139 ? -14.618 -25.033 -33.255 1.00 47.57 146 SER A C 1
ATOM 1092 O O . SER A 1 139 ? -14.082 -24.204 -32.503 1.00 43.40 146 SER A O 1
ATOM 1095 N N . LEU A 1 140 ? -14.957 -24.768 -34.513 1.00 40.85 147 LEU A N 1
ATOM 1096 C CA . LEU A 1 140 ? -14.723 -23.450 -35.084 1.00 41.20 147 LEU A CA 1
ATOM 1097 C C . LEU A 1 140 ? -15.591 -22.444 -34.344 1.00 42.54 147 LEU A C 1
ATOM 1098 O O . LEU A 1 140 ? -15.127 -21.360 -33.981 1.00 34.94 147 LEU A O 1
ATOM 1103 N N . LYS A 1 141 ? -16.860 -22.803 -34.147 1.00 42.04 148 LYS A N 1
ATOM 1104 C CA . LYS A 1 141 ? -17.696 -22.101 -33.194 1.00 47.07 148 LYS A CA 1
ATOM 1105 C C . LYS A 1 141 ? -16.963 -22.413 -31.921 1.00 57.33 148 LYS A C 1
ATOM 1106 O O . LYS A 1 141 ? -16.564 -23.554 -31.736 1.00 75.57 148 LYS A O 1
ATOM 1112 N N . MET A 1 142 ? -16.789 -21.411 -31.076 1.00 40.18 149 MET A N 1
ATOM 1113 C CA . MET A 1 142 ? -16.070 -21.491 -29.787 1.00 48.93 149 MET A CA 1
ATOM 1114 C C . MET A 1 142 ? -14.663 -20.958 -29.982 1.00 41.28 149 MET A C 1
ATOM 1115 O O . MET A 1 142 ? -14.192 -20.206 -29.150 1.00 47.84 149 MET A O 1
ATOM 1120 N N . LEU A 1 143 ? -13.994 -21.340 -31.073 1.00 36.73 150 LEU A N 1
ATOM 1121 C CA . LEU A 1 143 ? -12.705 -20.714 -31.382 1.00 37.55 150 LEU A CA 1
ATOM 1122 C C . LEU A 1 143 ? -13.056 -19.282 -31.735 1.00 38.84 150 LEU A C 1
ATOM 1123 O O . LEU A 1 143 ? -12.400 -18.344 -31.312 1.00 31.29 150 LEU A O 1
ATOM 1128 N N . SER A 1 144 ? -14.134 -19.144 -32.503 1.00 35.59 151 SER A N 1
ATOM 1129 C CA . SER A 1 144 ? -14.681 -17.835 -32.831 1.00 37.67 151 SER A CA 1
ATOM 1130 C C . SER A 1 144 ? -15.054 -17.109 -31.531 1.00 33.37 151 SER A C 1
ATOM 1131 O O . SER A 1 144 ? -14.767 -15.929 -31.364 1.00 32.24 151 SER A O 1
ATOM 1134 N N . LEU A 1 145 ? -15.684 -17.834 -30.613 1.00 29.58 152 LEU A N 1
ATOM 1135 C CA . LEU A 1 145 ? -16.056 -17.263 -29.326 1.00 39.85 152 LEU A CA 1
ATOM 1136 C C . LEU A 1 145 ? -14.824 -16.811 -28.534 1.00 36.41 152 LEU A C 1
ATOM 1137 O O . LEU A 1 145 ? -14.803 -15.717 -27.960 1.00 33.64 152 LEU A O 1
ATOM 1142 N N . ILE A 1 146 ? -13.800 -17.655 -28.504 1.00 33.64 153 ILE A N 1
ATOM 1143 C CA . ILE A 1 146 ? -12.581 -17.302 -27.795 1.00 33.30 153 ILE A CA 1
ATOM 1144 C C . ILE A 1 146 ? -11.948 -16.046 -28.374 1.00 34.86 153 ILE A C 1
ATOM 1145 O O . ILE A 1 146 ? -11.528 -15.159 -27.635 1.00 28.41 153 ILE A O 1
ATOM 1150 N N . ARG A 1 147 ? -11.863 -15.982 -29.702 1.00 30.08 154 ARG A N 1
ATOM 1151 C CA . ARG A 1 147 ? -11.273 -14.831 -30.399 1.00 31.66 154 ARG A CA 1
ATOM 1152 C C . ARG A 1 147 ? -12.022 -13.506 -30.156 1.00 29.76 154 ARG A C 1
ATOM 1153 O O . ARG A 1 147 ? -11.408 -12.476 -29.884 1.00 25.74 154 ARG A O 1
ATOM 1161 N N . SER A 1 148 ? -13.345 -13.516 -30.270 1.00 31.58 155 SER A N 1
ATOM 1162 C CA . SER A 1 148 ? -14.098 -12.280 -30.071 1.00 33.16 155 SER A CA 1
ATOM 1163 C C . SER A 1 148 ? -13.985 -11.821 -28.608 1.00 32.08 155 SER A C 1
ATOM 1164 O O . SER A 1 148 ? -13.954 -10.626 -28.320 1.00 29.29 155 SER A O 1
ATOM 1167 N N . ASN A 1 149 ? -13.912 -12.765 -27.687 1.00 25.84 156 ASN A N 1
ATOM 1168 C CA . ASN A 1 149 ? -13.841 -12.366 -26.289 1.00 40.12 156 ASN A CA 1
ATOM 1169 C C . ASN A 1 149 ? -12.447 -11.892 -25.905 1.00 37.11 156 ASN A C 1
ATOM 1170 O O . ASN A 1 149 ? -12.309 -11.073 -25.001 1.00 37.10 156 ASN A O 1
ATOM 1175 N N . ILE A 1 150 ? -11.421 -12.377 -26.605 1.00 29.64 157 ILE A N 1
ATOM 1176 C CA . ILE A 1 150 ? -10.081 -11.822 -26.442 1.00 26.51 157 ILE A CA 1
ATOM 1177 C C . ILE A 1 150 ? -10.084 -10.379 -26.949 1.00 31.74 157 ILE A C 1
ATOM 1178 O O . ILE A 1 150 ? -9.544 -9.479 -26.314 1.00 28.28 157 ILE A O 1
ATOM 1183 N N . LEU A 1 151 ? -10.713 -10.147 -28.092 1.00 30.80 158 LEU A N 1
ATOM 1184 C CA . LEU A 1 151 ? -10.837 -8.790 -28.619 1.00 29.86 158 LEU A CA 1
ATOM 1185 C C . LEU A 1 151 ? -11.590 -7.866 -27.672 1.00 29.55 158 LEU A C 1
ATOM 1186 O O . LEU A 1 151 ? -11.203 -6.721 -27.486 1.00 27.27 158 LEU A O 1
ATOM 1191 N N . LYS A 1 152 ? -12.661 -8.364 -27.076 1.00 33.63 159 LYS A N 1
ATOM 1192 C CA . LYS A 1 152 ? -13.437 -7.533 -26.166 1.00 39.40 159 LYS A CA 1
ATOM 1193 C C . LYS A 1 152 ? -12.614 -7.207 -24.928 1.00 38.66 159 LYS A C 1
ATOM 1194 O O . LYS A 1 152 ? -12.667 -6.078 -24.444 1.00 29.06 159 LYS A O 1
ATOM 1200 N N . PHE A 1 153 ? -11.811 -8.164 -24.459 1.00 34.07 160 PHE A N 1
ATOM 1201 C CA . PHE A 1 153 ? -10.987 -7.917 -23.284 1.00 29.59 160 PHE A CA 1
ATOM 1202 C C . PHE A 1 153 ? -9.901 -6.892 -23.586 1.00 29.62 160 PHE A C 1
ATOM 1203 O O . PHE A 1 153 ? -9.598 -6.030 -22.768 1.00 28.24 160 PHE A O 1
ATOM 1211 N N . ILE A 1 154 ? -9.308 -6.995 -24.765 1.00 25.97 161 ILE A N 1
ATOM 1212 C CA . ILE A 1 154 ? -8.313 -6.029 -25.198 1.00 22.64 161 ILE A CA 1
ATOM 1213 C C . ILE A 1 154 ? -8.925 -4.624 -25.305 1.00 23.70 161 ILE A C 1
ATOM 1214 O O . ILE A 1 154 ? -8.320 -3.644 -24.893 1.00 30.72 161 ILE A O 1
ATOM 1219 N N . ASN A 1 155 ? -10.144 -4.530 -25.822 1.00 28.03 162 ASN A N 1
ATOM 1220 C CA . ASN A 1 155 ? -10.822 -3.241 -25.882 1.00 34.36 162 ASN A CA 1
ATOM 1221 C C . ASN A 1 155 ? -11.119 -2.692 -24.480 1.00 41.43 162 ASN A C 1
ATOM 1222 O O . ASN A 1 155 ? -11.038 -1.488 -24.238 1.00 35.51 162 ASN A O 1
ATOM 1227 N N . LYS A 1 156 ? -11.455 -3.588 -23.564 1.00 36.94 163 LYS A N 1
ATOM 1228 C CA . LYS A 1 156 ? -11.622 -3.221 -22.164 1.00 37.11 163 LYS A CA 1
ATOM 1229 C C . LYS A 1 156 ? -10.322 -2.613 -21.615 1.00 29.43 163 LYS A C 1
ATOM 1230 O O . LYS A 1 156 ? -10.357 -1.597 -20.915 1.00 31.90 163 LYS A O 1
ATOM 1236 N N . LEU A 1 157 ? -9.178 -3.215 -21.941 1.00 29.46 164 LEU A N 1
ATOM 1237 C CA . LEU A 1 157 ? -7.901 -2.688 -21.455 1.00 31.44 164 LEU A CA 1
ATOM 1238 C C . LEU A 1 157 ? -7.640 -1.302 -22.045 1.00 37.58 164 LEU A C 1
ATOM 1239 O O . LEU A 1 157 ? -7.154 -0.402 -21.358 1.00 31.39 164 LEU A O 1
ATOM 1244 N N . ASP A 1 158 ? -7.989 -1.129 -23.317 1.00 38.02 165 ASP A N 1
ATOM 1245 C CA . ASP A 1 158 ? -7.758 0.135 -24.016 1.00 39.50 165 ASP A CA 1
ATOM 1246 C C . ASP A 1 158 ? -8.656 1.273 -23.524 1.00 35.02 165 ASP A C 1
ATOM 1247 O O . ASP A 1 158 ? -8.352 2.446 -23.725 1.00 49.70 165 ASP A O 1
ATOM 1252 N N . ALA A 1 159 ? -9.759 0.918 -22.881 1.00 32.34 166 ALA A N 1
ATOM 1253 C CA . ALA A 1 159 ? -10.675 1.892 -22.309 1.00 36.84 166 ALA A CA 1
ATOM 1254 C C . ALA A 1 159 ? -10.159 2.411 -20.970 1.00 39.67 166 ALA A C 1
ATOM 1255 O O . ALA A 1 159 ? -10.688 3.386 -20.432 1.00 36.46 166 ALA A O 1
ATOM 1257 N N . LEU A 1 160 ? -9.144 1.748 -20.420 1.00 36.44 167 LEU A N 1
ATOM 1258 C CA . LEU A 1 160 ? -8.576 2.183 -19.149 1.00 40.51 167 LEU A CA 1
ATOM 1259 C C . LEU A 1 160 ? -7.846 3.503 -19.317 1.00 42.18 167 LEU A C 1
ATOM 1260 O O . LEU A 1 160 ? -7.252 3.763 -20.360 1.00 36.08 167 LEU A O 1
ATOM 1265 N N . HIS A 1 161 ? -7.888 4.326 -18.277 1.00 32.79 168 HIS A N 1
ATOM 1266 C CA . HIS A 1 161 ? -7.143 5.571 -18.254 1.00 36.60 168 HIS A CA 1
ATOM 1267 C C . HIS A 1 161 ? -5.806 5.353 -17.563 1.00 37.17 168 HIS A C 1
ATOM 1268 O O . HIS A 1 161 ? -5.695 4.494 -16.704 1.00 35.40 168 HIS A O 1
ATOM 1275 N N . VAL A 1 162 ? -4.795 6.135 -17.919 1.00 32.32 169 VAL A N 1
ATOM 1276 C CA . VAL A 1 162 ? -3.538 6.092 -17.175 1.00 31.37 169 VAL A CA 1
ATOM 1277 C C . VAL A 1 162 ? -3.787 6.487 -15.703 1.00 35.43 169 VAL A C 1
ATOM 1278 O O . VAL A 1 162 ? -4.689 7.287 -15.416 1.00 37.29 169 VAL A O 1
ATOM 1282 N N . VAL A 1 163 ? -2.994 5.923 -14.789 1.00 33.96 170 VAL A N 1
ATOM 1283 C CA . VAL A 1 163 ? -3.097 6.222 -13.365 1.00 39.11 170 VAL A CA 1
ATOM 1284 C C . VAL A 1 163 ? -3.229 7.715 -13.096 1.00 42.60 170 VAL A C 1
ATOM 1285 O O . VAL A 1 163 ? -2.524 8.540 -13.669 1.00 42.17 170 VAL A O 1
ATOM 1289 N N . ASN A 1 164 ? -4.186 8.053 -12.244 1.00 40.99 171 ASN A N 1
ATOM 1290 C CA . ASN A 1 164 ? -4.638 9.425 -12.107 1.00 41.04 171 ASN A CA 1
ATOM 1291 C C . ASN A 1 164 ? -5.234 9.647 -10.732 1.00 47.15 171 ASN A C 1
ATOM 1292 O O . ASN A 1 164 ? -5.593 8.689 -10.049 1.00 41.68 171 ASN A O 1
ATOM 1297 N N . TYR A 1 165 ? -5.389 10.907 -10.353 1.00 53.87 172 TYR A N 1
ATOM 1298 C CA . TYR A 1 165 ? -6.048 11.223 -9.098 1.00 54.88 172 TYR A CA 1
ATOM 1299 C C . TYR A 1 165 ? -7.442 11.824 -9.311 1.00 50.38 172 TYR A C 1
ATOM 1300 O O . TYR A 1 165 ? -7.960 12.508 -8.435 1.00 59.12 172 TYR A O 1
ATOM 1309 N N . ASN A 1 166 ? -8.036 11.578 -10.483 1.00 48.68 173 ASN A N 1
ATOM 1310 C CA . ASN A 1 166 ? -9.444 11.949 -10.719 1.00 51.37 173 ASN A CA 1
ATOM 1311 C C . ASN A 1 166 ? -10.296 10.710 -10.518 1.00 50.69 173 ASN A C 1
ATOM 1312 O O . ASN A 1 166 ? -9.863 9.766 -9.889 1.00 59.08 173 ASN A O 1
ATOM 1317 N N . GLY A 1 167 ? -11.506 10.659 -11.036 1.00 56.68 174 GLY A N 1
ATOM 1318 C CA . GLY A 1 167 ? -12.254 9.454 -10.726 1.00 72.26 174 GLY A CA 1
ATOM 1319 C C . GLY A 1 167 ? -11.913 8.244 -11.578 1.00 70.67 174 GLY A C 1
ATOM 1320 O O . GLY A 1 167 ? -12.454 7.161 -11.349 1.00 65.10 174 GLY A O 1
ATOM 1321 N N . LEU A 1 168 ? -10.945 8.398 -12.480 1.00 58.31 175 LEU A N 1
ATOM 1322 C CA . LEU A 1 168 ? -10.883 7.520 -13.642 1.00 48.57 175 LEU A CA 1
ATOM 1323 C C . LEU A 1 168 ? -10.229 6.160 -13.461 1.00 41.03 175 LEU A C 1
ATOM 1324 O O . LEU A 1 168 ? -9.089 6.032 -12.985 1.00 39.52 175 LEU A O 1
ATOM 1329 N N . LEU A 1 169 ? -10.959 5.151 -13.926 1.00 40.39 176 LEU A N 1
ATOM 1330 C CA . LEU A 1 169 ? -10.557 3.758 -13.776 1.00 38.58 176 LEU A CA 1
ATOM 1331 C C . LEU A 1 169 ? -9.277 3.499 -14.551 1.00 41.01 176 LEU A C 1
ATOM 1332 O O . LEU A 1 169 ? -9.162 3.889 -15.707 1.00 37.86 176 LEU A O 1
ATOM 1337 N N . SER A 1 170 ? -8.301 2.862 -13.905 1.00 33.83 177 SER 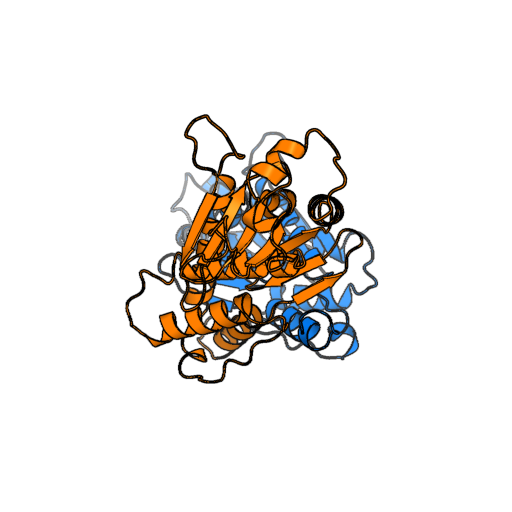A N 1
ATOM 1338 C CA . SER A 1 170 ? -7.009 2.652 -14.539 1.00 33.24 177 SER A CA 1
ATOM 1339 C C . SER A 1 170 ? -6.567 1.195 -14.434 1.00 30.55 177 SER A C 1
ATOM 1340 O O . SER A 1 170 ? -5.537 0.811 -14.986 1.00 30.60 177 SER A O 1
ATOM 1343 N N . SER A 1 171 ? -7.338 0.376 -13.726 1.00 34.27 178 SER A N 1
ATOM 1344 C CA . SER A 1 171 ? -6.915 -1.005 -13.508 1.00 34.26 178 SER A CA 1
ATOM 1345 C C . SER A 1 171 ? -8.055 -2.019 -13.519 1.00 42.72 178 SER A C 1
ATOM 1346 O O . SER A 1 171 ? -9.211 -1.681 -13.259 1.00 44.18 178 SER A O 1
ATOM 1349 N N . ILE A 1 172 ? -7.702 -3.260 -13.829 1.00 33.79 179 ILE A N 1
ATOM 1350 C CA . ILE A 1 172 ? -8.618 -4.392 -13.777 1.00 44.26 179 ILE A CA 1
ATOM 1351 C C . ILE A 1 172 ? -7.992 -5.498 -12.935 1.00 43.54 179 ILE A C 1
ATOM 1352 O O . ILE A 1 172 ? -6.815 -5.814 -13.107 1.00 37.68 179 ILE A O 1
ATOM 1357 N N . GLU A 1 173 ? -8.778 -6.095 -12.043 1.00 38.62 180 GLU A N 1
ATOM 1358 C CA . GLU A 1 173 ? -8.285 -7.195 -11.218 1.00 38.95 180 GLU A CA 1
ATOM 1359 C C . GLU A 1 173 ? -9.097 -8.442 -11.532 1.00 47.77 180 GLU A C 1
ATOM 1360 O O . GLU A 1 173 ? -10.332 -8.408 -11.529 1.00 47.55 180 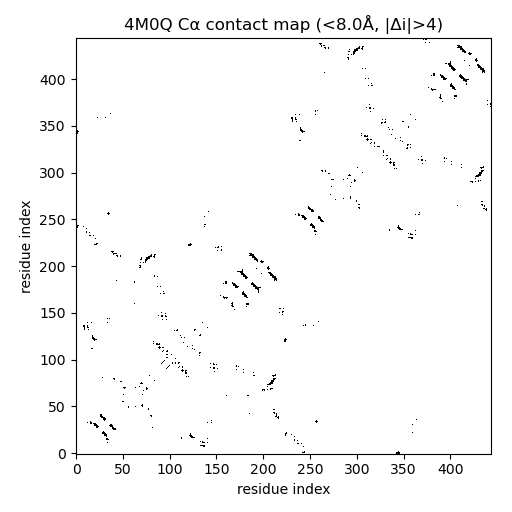GLU A O 1
ATOM 1366 N N . ILE A 1 174 ? -8.409 -9.543 -11.793 1.00 38.04 181 ILE A N 1
ATOM 1367 C CA . ILE A 1 174 ? -9.089 -10.777 -12.144 1.00 34.78 181 ILE A CA 1
ATOM 1368 C C . ILE A 1 174 ? -8.580 -11.934 -11.293 1.00 43.00 181 ILE A C 1
ATOM 1369 O O . ILE A 1 174 ? -7.380 -12.226 -11.262 1.00 39.57 181 ILE A O 1
ATOM 1374 N N . GLY A 1 175 ? -9.491 -12.540 -10.544 1.00 38.36 182 GLY A N 1
ATOM 1375 C CA . GLY A 1 175 ? -9.153 -13.704 -9.753 1.00 47.97 182 GLY A CA 1
ATOM 1376 C C . GLY A 1 175 ? -9.143 -14.953 -10.613 1.00 58.80 182 GLY A C 1
ATOM 1377 O O . GLY A 1 175 ? -9.982 -15.125 -11.502 1.00 56.12 182 GLY A O 1
ATOM 1378 N N . THR A 1 176 ? -8.155 -15.805 -10.384 1.00 52.48 183 THR A N 1
ATOM 1379 C CA . THR A 1 176 ? -8.121 -17.120 -11.001 1.00 45.30 183 THR A CA 1
ATOM 1380 C C . THR A 1 176 ? -8.029 -18.136 -9.874 1.00 48.81 183 THR A C 1
ATOM 1381 O O . THR A 1 176 ? -8.086 -17.764 -8.702 1.00 57.10 183 THR A O 1
ATOM 1385 N N . GLN A 1 177 ? -7.867 -19.408 -10.226 1.00 48.73 184 GLN A N 1
ATOM 1386 C CA . GLN A 1 177 ? -7.853 -20.486 -9.241 1.00 61.99 184 GLN A CA 1
ATOM 1387 C C . GLN A 1 177 ? -6.778 -20.301 -8.171 1.00 53.63 184 GLN A C 1
ATOM 1388 O O . GLN A 1 177 ? -7.045 -20.404 -6.970 1.00 53.96 184 GLN A O 1
ATOM 1394 N N . ASN A 1 178 ? -5.559 -20.020 -8.607 1.00 51.11 185 ASN A N 1
ATOM 1395 C CA . ASN A 1 178 ? -4.448 -19.908 -7.673 1.00 47.47 185 ASN A CA 1
ATOM 1396 C C . ASN A 1 178 ? -3.761 -18.557 -7.703 1.00 39.01 185 ASN A C 1
ATOM 1397 O O . ASN A 1 178 ? -2.696 -18.402 -7.132 1.00 38.42 185 ASN A O 1
ATOM 1402 N N . HIS A 1 179 ? -4.366 -17.567 -8.348 1.00 36.41 186 HIS A N 1
ATOM 1403 C CA . HIS A 1 179 ? -3.698 -16.277 -8.466 1.00 36.01 186 HIS A CA 1
ATOM 1404 C C . HIS A 1 179 ? -4.639 -15.095 -8.498 1.00 39.23 186 HIS A C 1
ATOM 1405 O O . HIS A 1 179 ? -5.852 -15.236 -8.688 1.00 35.35 186 HIS A O 1
ATOM 1412 N N . THR A 1 180 ? -4.052 -13.917 -8.315 1.00 35.91 187 THR A N 1
ATOM 1413 C CA . THR A 1 180 ? -4.729 -12.677 -8.606 1.00 30.96 187 THR A CA 1
ATOM 1414 C C . THR A 1 180 ? -3.941 -12.017 -9.722 1.00 29.40 187 THR A C 1
ATOM 1415 O O . THR A 1 180 ? -2.706 -11.929 -9.656 1.00 26.14 187 THR A O 1
ATOM 1419 N N . ILE A 1 181 ? -4.664 -11.602 -10.756 1.00 26.86 188 ILE A N 1
ATOM 1420 C CA . ILE A 1 181 ? -4.082 -10.875 -11.877 1.00 23.89 188 ILE A CA 1
ATOM 1421 C C . ILE A 1 181 ? -4.505 -9.422 -11.778 1.00 25.63 188 ILE A C 1
ATOM 1422 O O . ILE A 1 181 ? -5.691 -9.125 -11.581 1.00 28.29 188 ILE A O 1
ATOM 1427 N N . ILE A 1 182 ? -3.547 -8.510 -11.873 1.00 24.38 189 ILE A N 1
ATOM 1428 C CA . ILE A 1 182 ? -3.895 -7.097 -11.894 1.00 25.33 189 ILE A CA 1
ATOM 1429 C C . ILE A 1 182 ? -3.235 -6.470 -13.112 1.00 24.89 189 ILE A C 1
ATOM 1430 O O . ILE A 1 182 ? -2.070 -6.750 -13.400 1.00 27.27 189 ILE A O 1
ATOM 1435 N N . ILE A 1 183 ? -3.991 -5.649 -13.833 1.00 26.36 190 ILE A N 1
ATOM 1436 C CA . ILE A 1 183 ? -3.494 -4.977 -15.017 1.00 24.07 190 ILE A CA 1
ATOM 1437 C C . ILE A 1 183 ? -3.795 -3.508 -14.866 1.00 28.90 190 ILE A C 1
ATOM 1438 O O . ILE A 1 183 ? -4.954 -3.142 -14.671 1.00 28.26 190 ILE A O 1
ATOM 1443 N N . THR A 1 184 ? -2.756 -2.674 -14.923 1.00 24.77 191 THR A N 1
ATOM 1444 C CA . THR A 1 184 ? -2.913 -1.243 -14.661 1.00 26.96 191 THR A CA 1
ATOM 1445 C C . THR A 1 184 ? -2.303 -0.406 -15.773 1.00 26.45 191 THR A C 1
ATOM 1446 O O . THR A 1 184 ? -1.151 -0.599 -16.121 1.00 26.68 191 THR A O 1
ATOM 1450 N N . ARG A 1 185 ? -3.063 0.530 -16.326 1.00 24.72 192 ARG A N 1
ATOM 1451 C CA . ARG A 1 185 ? -2.488 1.384 -17.358 1.00 30.37 192 ARG A CA 1
ATOM 1452 C C . ARG A 1 185 ? -1.674 2.497 -16.720 1.00 30.25 192 ARG A C 1
ATOM 1453 O O . ARG A 1 185 ? -2.178 3.222 -15.881 1.00 29.86 192 ARG A O 1
ATOM 1461 N N . THR A 1 186 ? -0.413 2.615 -17.133 1.00 25.83 193 THR A N 1
ATOM 1462 C CA . THR A 1 186 ? 0.495 3.662 -16.667 1.00 28.34 193 THR A CA 1
ATOM 1463 C C . THR A 1 186 ? 1.084 4.402 -17.865 1.00 35.39 193 THR A C 1
ATOM 1464 O O . THR A 1 186 ? 0.856 4.019 -19.016 1.00 33.85 193 THR A O 1
ATOM 1468 N N . ASN A 1 187 ? 1.846 5.461 -17.597 1.00 31.45 194 ASN A N 1
ATOM 1469 C CA . ASN A 1 187 ? 2.553 6.169 -18.661 1.00 43.61 194 ASN A CA 1
ATOM 1470 C C . ASN A 1 187 ? 3.551 5.267 -19.392 1.00 46.19 194 ASN A C 1
ATOM 1471 O O . ASN A 1 187 ? 3.888 5.512 -20.553 1.00 44.32 194 ASN A O 1
ATOM 1476 N N . MET A 1 188 ? 3.980 4.201 -18.720 1.00 37.01 195 MET A N 1
ATOM 1477 C CA . MET A 1 188 ? 4.917 3.231 -19.292 1.00 35.19 195 MET A CA 1
ATOM 1478 C C . MET A 1 188 ? 4.256 2.203 -20.199 1.00 44.28 195 MET A C 1
ATOM 1479 O O . MET A 1 188 ? 4.917 1.565 -21.020 1.00 44.22 195 MET A O 1
ATOM 1484 N N . GLY A 1 189 ? 2.948 2.050 -20.050 1.00 36.97 196 GLY A N 1
ATOM 1485 C CA . GLY A 1 189 ? 2.219 0.999 -20.724 1.00 30.96 196 GLY A CA 1
ATOM 1486 C C . GLY A 1 189 ? 1.424 0.246 -19.671 1.00 28.46 196 GLY A C 1
ATOM 1487 O O . GLY A 1 189 ? 1.202 0.757 -18.572 1.00 32.14 196 GLY A O 1
ATOM 1488 N N . PHE A 1 190 ? 1.010 -0.969 -19.992 1.00 24.14 197 PHE A N 1
ATOM 1489 C CA . PHE A 1 190 ? 0.211 -1.745 -19.058 1.00 27.66 197 PHE A CA 1
ATOM 1490 C C . PHE A 1 190 ? 1.108 -2.587 -18.180 1.00 22.82 197 PHE A C 1
ATOM 1491 O O . PHE A 1 190 ? 1.818 -3.481 -18.646 1.00 22.88 197 PHE A O 1
ATOM 1499 N N . LEU A 1 191 ? 1.068 -2.269 -16.902 1.00 21.67 198 LEU A N 1
ATOM 1500 C CA . LEU A 1 191 ? 1.783 -3.028 -15.906 1.00 22.34 198 LEU A CA 1
ATOM 1501 C C . LEU A 1 191 ? 0.930 -4.243 -15.562 1.00 22.13 198 LEU A C 1
ATOM 1502 O O . LEU A 1 191 ? -0.210 -4.121 -15.080 1.00 25.77 198 LEU A O 1
ATOM 1507 N N . VAL A 1 192 ? 1.486 -5.414 -15.826 1.00 22.00 199 VAL A N 1
ATOM 1508 C CA . VAL A 1 192 ? 0.778 -6.672 -15.653 1.00 20.22 199 VAL A CA 1
ATOM 1509 C C . VAL A 1 192 ? 1.404 -7.355 -14.456 1.00 22.06 199 VAL A C 1
ATOM 1510 O O . VAL A 1 192 ? 2.615 -7.584 -14.448 1.00 20.66 199 VAL A O 1
ATOM 1514 N N . GLU A 1 193 ? 0.609 -7.649 -13.431 1.00 21.75 200 GLU A N 1
ATOM 1515 C CA . GLU A 1 193 ? 1.174 -8.317 -12.261 1.00 22.03 200 GLU A CA 1
ATOM 1516 C C . GLU A 1 193 ? 0.414 -9.592 -11.899 1.00 24.35 200 GLU A C 1
ATOM 1517 O O . GLU A 1 193 ? -0.778 -9.749 -12.191 1.00 23.08 200 GLU A O 1
ATOM 1523 N N . LEU A 1 194 ? 1.142 -10.514 -11.286 1.00 23.58 201 LEU A N 1
ATOM 1524 C CA . LEU A 1 194 ? 0.586 -11.778 -10.845 1.00 22.82 201 LEU A CA 1
ATOM 1525 C C . LEU A 1 194 ? 0.937 -11.980 -9.370 1.00 23.87 201 LEU A C 1
ATOM 1526 O O . LEU A 1 194 ? 2.106 -11.983 -9.016 1.00 26.39 201 LEU A O 1
ATOM 1531 N N . GLN A 1 195 ? -0.084 -12.100 -8.526 1.00 24.50 202 GLN A N 1
ATOM 1532 C CA . GLN A 1 195 ? 0.095 -12.299 -7.093 1.00 26.69 202 GLN A CA 1
ATOM 1533 C C . GLN A 1 195 ? -0.634 -13.565 -6.658 1.00 30.94 202 GLN A C 1
ATOM 1534 O O . GLN A 1 195 ? -1.357 -14.186 -7.447 1.00 28.98 202 GLN A O 1
ATOM 1540 N N . GLU A 1 196 ? -0.493 -13.904 -5.381 1.00 34.15 203 GLU A N 1
ATOM 1541 C CA . GLU A 1 196 ? -1.275 -14.969 -4.772 1.00 36.23 203 GLU A CA 1
ATOM 1542 C C . GLU A 1 196 ? -2.734 -14.545 -4.632 1.00 39.71 203 GLU A C 1
ATOM 1543 O O . GLU A 1 196 ? -3.043 -13.356 -4.703 1.00 32.61 203 GLU A O 1
ATOM 1549 N N . PRO A 1 197 ? -3.647 -15.509 -4.413 1.00 43.03 204 PRO A N 1
ATOM 1550 C CA . PRO A 1 197 ? -5.061 -15.127 -4.281 1.00 47.83 204 PRO A CA 1
ATOM 1551 C C . PRO A 1 197 ? -5.340 -14.091 -3.182 1.00 46.43 204 PRO A C 1
ATOM 1552 O O . PRO A 1 197 ? -6.239 -13.272 -3.348 1.00 42.47 204 PRO A O 1
ATOM 1556 N N . ASP A 1 198 ? -4.556 -14.097 -2.107 1.00 38.13 205 ASP A N 1
ATOM 1557 C CA . ASP A 1 198 ? -4.750 -13.136 -1.022 1.00 37.04 205 ASP A CA 1
ATOM 1558 C C . ASP A 1 198 ? -3.974 -11.824 -1.220 1.00 37.89 205 ASP A C 1
ATOM 1559 O O . ASP A 1 198 ? -3.955 -10.973 -0.324 1.00 41.41 205 ASP A O 1
ATOM 1564 N N . LYS A 1 199 ? -3.312 -11.682 -2.371 1.00 33.39 206 LYS A N 1
ATOM 1565 C CA . LYS A 1 199 ? -2.542 -10.471 -2.682 1.00 35.75 206 LYS A CA 1
ATOM 1566 C C . LYS A 1 199 ? -1.520 -10.171 -1.585 1.00 36.69 206 LYS A C 1
ATOM 1567 O O . LYS A 1 199 ? -1.373 -9.034 -1.127 1.00 33.43 206 LYS A O 1
ATOM 1573 N N . SER A 1 200 ? -0.829 -11.219 -1.164 1.00 30.66 207 SER A N 1
ATOM 1574 C CA . SER A 1 200 ? 0.146 -11.110 -0.081 1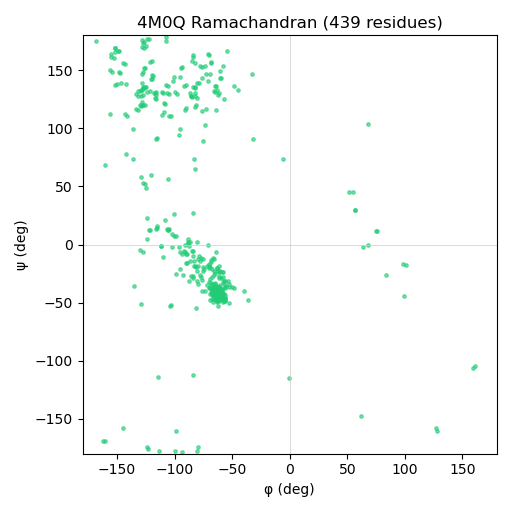.00 30.17 207 SER A CA 1
ATOM 1575 C C . SER A 1 200 ? 1.299 -10.189 -0.439 1.00 31.67 207 SER A C 1
ATOM 1576 O O . SER A 1 200 ? 1.965 -9.671 0.441 1.00 28.61 207 SER A O 1
ATOM 1579 N N . ALA A 1 201 ? 1.517 -9.945 -1.730 1.00 32.16 208 ALA A N 1
ATOM 1580 C CA . ALA A 1 201 ? 2.583 -9.032 -2.128 1.00 31.98 208 ALA A CA 1
ATOM 1581 C C . ALA A 1 201 ? 2.331 -7.626 -1.567 1.00 31.04 208 ALA A C 1
ATOM 1582 O O . ALA A 1 201 ? 3.260 -6.840 -1.385 1.00 29.59 208 ALA A O 1
ATOM 1584 N N . MET A 1 202 ? 1.080 -7.309 -1.270 1.00 31.51 209 MET A N 1
ATOM 1585 C CA . MET A 1 202 ? 0.787 -5.963 -0.806 1.00 35.57 209 MET A CA 1
ATOM 1586 C C . MET A 1 202 ? 0.928 -5.819 0.720 1.00 40.39 209 MET A C 1
ATOM 1587 O O . MET A 1 202 ? 0.749 -4.729 1.260 1.00 43.91 209 MET A O 1
ATOM 1592 N N . ASN A 1 203 ? 1.308 -6.900 1.410 1.00 42.68 210 ASN A N 1
ATOM 1593 C CA . ASN A 1 203 ? 1.644 -6.796 2.843 1.00 42.10 210 ASN A CA 1
ATOM 1594 C C . ASN A 1 203 ? 3.002 -6.098 2.974 1.00 41.87 210 ASN A C 1
ATOM 1595 O O . ASN A 1 203 ? 4.039 -6.720 2.780 1.00 37.88 210 ASN A O 1
ATOM 1600 N N . ARG A 1 204 ? 2.995 -4.817 3.330 1.00 37.17 211 ARG A N 1
ATOM 1601 C CA . ARG A 1 204 ? 4.209 -3.996 3.268 1.00 38.96 211 ARG A CA 1
ATOM 1602 C C . ARG A 1 204 ? 5.365 -4.437 4.181 1.00 40.30 211 ARG A C 1
ATOM 1603 O O . ARG A 1 204 ? 6.540 -4.358 3.795 1.00 36.85 211 ARG A O 1
ATOM 1611 N N . MET A 1 205 ? 5.032 -4.947 5.362 1.00 35.50 212 MET A N 1
ATOM 1612 C CA . MET A 1 205 ? 6.065 -5.417 6.290 1.00 41.65 212 MET A CA 1
ATOM 1613 C C . MET A 1 205 ? 6.583 -6.800 5.978 1.00 38.81 212 MET A C 1
ATOM 1614 O O . MET A 1 205 ? 7.749 -7.109 6.244 1.00 36.16 212 MET A O 1
ATOM 1619 N N . LYS A 1 206 ? 5.727 -7.651 5.427 1.00 36.76 213 LYS A N 1
ATOM 1620 C CA . LYS A 1 206 ? 6.158 -9.002 5.094 1.00 43.66 213 LYS A CA 1
ATOM 1621 C C . LYS A 1 206 ? 5.621 -9.316 3.725 1.00 31.38 213 LYS A C 1
ATOM 1622 O O . LYS A 1 206 ? 4.679 -10.086 3.594 1.00 29.19 213 LYS A O 1
ATOM 1628 N N . PRO A 1 207 ? 6.227 -8.712 2.697 1.00 27.31 214 PRO A N 1
ATOM 1629 C CA . PRO A 1 207 ? 5.672 -8.822 1.339 1.00 32.85 214 PRO A CA 1
ATOM 1630 C C . PRO A 1 207 ? 5.720 -10.252 0.796 1.00 33.38 214 PRO A C 1
ATOM 1631 O O . PRO A 1 207 ? 6.746 -10.925 0.881 1.00 29.89 214 PRO A O 1
ATOM 1635 N N . GLY A 1 208 ? 4.597 -10.711 0.250 1.00 30.85 215 GLY A N 1
ATOM 1636 C CA . GLY A 1 208 ? 4.573 -11.998 -0.416 1.00 31.27 215 GLY A CA 1
ATOM 1637 C C . GLY A 1 208 ? 5.122 -11.850 -1.825 1.00 28.49 215 GLY A C 1
ATOM 1638 O O . GLY A 1 208 ? 5.526 -10.755 -2.224 1.00 26.90 215 GLY A O 1
ATOM 1639 N N . PRO A 1 209 ? 5.124 -12.949 -2.587 1.00 28.01 216 PRO A N 1
ATOM 1640 C CA . PRO A 1 209 ? 5.743 -12.968 -3.917 1.00 26.80 216 PRO A CA 1
ATOM 1641 C C . PRO A 1 209 ? 4.865 -12.310 -4.983 1.00 23.81 216 PRO A C 1
ATOM 1642 O O . PRO A 1 209 ? 3.635 -12.215 -4.820 1.00 25.82 216 PRO A O 1
ATOM 1646 N N . ALA A 1 210 ? 5.509 -11.806 -6.033 1.00 24.51 217 ALA A N 1
ATOM 1647 C CA . ALA A 1 210 ? 4.796 -11.228 -7.175 1.00 24.73 217 ALA A CA 1
ATOM 1648 C C . ALA A 1 210 ? 5.675 -11.337 -8.420 1.00 24.01 217 ALA A C 1
ATOM 1649 O O . ALA A 1 210 ? 6.886 -11.325 -8.324 1.00 23.62 217 ALA A O 1
ATOM 1651 N N . LYS A 1 211 ? 5.043 -11.485 -9.580 1.00 22.36 218 LYS A N 1
ATOM 1652 C CA . LYS A 1 211 ? 5.732 -11.377 -10.852 1.00 20.61 218 LYS A CA 1
ATOM 1653 C C . LYS A 1 211 ? 5.074 -10.233 -11.597 1.00 21.27 218 LYS A C 1
ATOM 1654 O O . LYS A 1 211 ? 3.868 -10.027 -11.468 1.00 21.42 218 LYS A O 1
ATOM 1660 N N . PHE A 1 212 ? 5.843 -9.487 -12.373 1.00 20.51 219 PHE A N 1
ATOM 1661 C CA . PHE A 1 212 ? 5.229 -8.417 -13.134 1.00 20.23 219 PHE A CA 1
ATOM 1662 C C . PHE A 1 212 ? 6.055 -8.073 -14.356 1.00 20.35 219 PHE A C 1
ATOM 1663 O O . PHE A 1 212 ? 7.224 -8.423 -14.454 1.00 21.36 219 PHE A O 1
ATOM 1671 N N . SER A 1 213 ? 5.413 -7.408 -15.303 1.00 19.41 220 SER A N 1
ATOM 1672 C CA . SER A 1 213 ? 6.099 -6.982 -16.505 1.00 18.91 220 SER A CA 1
ATOM 1673 C C . SER A 1 213 ? 5.251 -5.900 -17.134 1.00 24.73 220 SER A C 1
ATOM 1674 O O . SER A 1 213 ? 4.303 -5.418 -16.530 1.00 21.89 220 SER A O 1
ATOM 1677 N N . LEU A 1 214 ? 5.598 -5.539 -18.356 1.00 22.19 221 LEU A N 1
ATOM 1678 C CA . LEU A 1 214 ? 4.988 -4.393 -18.986 1.00 25.25 221 LEU A CA 1
ATOM 1679 C C . LEU A 1 214 ? 4.547 -4.765 -20.400 1.00 32.17 221 LEU A C 1
ATOM 1680 O O . LEU A 1 214 ? 5.292 -5.401 -21.148 1.00 28.98 221 LEU A O 1
ATOM 1685 N N . LEU A 1 215 ? 3.317 -4.421 -20.757 1.00 27.37 222 LEU A N 1
ATOM 1686 C CA . LEU A 1 215 ? 2.904 -4.568 -22.143 1.00 25.21 222 LEU A CA 1
ATOM 1687 C C . LEU A 1 215 ? 2.766 -3.196 -22.747 1.00 31.76 222 LEU A C 1
ATOM 1688 O O . LEU A 1 215 ? 1.923 -2.404 -22.316 1.00 26.45 222 LEU A O 1
ATOM 1693 N N . HIS A 1 216 ? 3.634 -2.896 -23.708 1.00 27.14 223 HIS A N 1
ATOM 1694 C CA . HIS A 1 216 ? 3.590 -1.607 -24.369 1.00 25.16 223 HIS A CA 1
ATOM 1695 C C . HIS A 1 216 ? 2.256 -1.404 -25.073 1.00 22.89 223 HIS A C 1
ATOM 1696 O O . HIS A 1 216 ? 1.669 -2.330 -25.659 1.00 25.01 223 HIS A O 1
ATOM 1703 N N . GLU A 1 217 ? 1.803 -0.157 -25.021 1.00 27.08 224 GLU A N 1
ATOM 1704 C CA . GLU A 1 217 ? 0.560 0.300 -25.616 1.00 29.07 224 GLU A CA 1
ATOM 1705 C C . GLU A 1 217 ? 0.398 -0.148 -27.070 1.00 29.76 224 GLU A C 1
ATOM 1706 O O . GLU A 1 217 ? -0.699 -0.469 -27.510 1.00 31.77 224 GLU A O 1
ATOM 1712 N N . SER A 1 218 ? 1.506 -0.159 -27.804 1.00 31.79 225 SER A N 1
ATOM 1713 C CA . SER A 1 218 ? 1.482 -0.482 -29.236 1.00 35.29 225 SER A CA 1
ATOM 1714 C C . SER A 1 218 ? 0.843 -1.851 -29.529 1.00 32.63 225 SER A C 1
ATOM 1715 O O . SER A 1 218 ? 0.132 -2.013 -30.528 1.00 35.18 225 SER A O 1
ATOM 1718 N N . THR A 1 219 ? 1.075 -2.824 -28.643 1.00 25.03 226 THR A N 1
ATOM 1719 C CA . THR A 1 219 ? 0.589 -4.185 -28.858 1.00 22.14 226 THR A CA 1
ATOM 1720 C C . THR A 1 219 ? -0.922 -4.257 -28.935 1.00 33.31 226 THR A C 1
ATOM 1721 O O . THR A 1 219 ? -1.486 -5.031 -29.721 1.00 29.91 226 THR A O 1
ATOM 1725 N N . LEU A 1 220 ? -1.578 -3.443 -28.118 1.00 29.40 227 LEU A N 1
ATOM 1726 C CA . LEU A 1 220 ? -3.033 -3.471 -28.054 1.00 38.96 227 LEU A CA 1
ATOM 1727 C C . LEU A 1 220 ? -3.634 -2.533 -29.101 1.00 55.18 227 LEU A C 1
ATOM 1728 O O . LEU A 1 220 ? -4.704 -2.802 -29.650 1.00 53.63 227 LEU A O 1
ATOM 1733 N N . LYS A 1 221 ? -2.908 -1.456 -29.400 1.00 55.58 228 LYS A N 1
ATOM 1734 C CA . LYS A 1 221 ? -3.354 -0.431 -30.344 1.00 59.98 228 LYS A CA 1
ATOM 1735 C C . LYS A 1 221 ? -3.740 -1.011 -31.700 1.00 53.52 228 LYS A C 1
ATOM 1736 O O . LYS A 1 221 ? -4.622 -0.490 -32.384 1.00 54.15 228 LYS A O 1
ATOM 1742 N N . ALA A 1 222 ? -3.067 -2.090 -32.083 1.00 53.20 229 ALA A N 1
ATOM 1743 C CA . ALA A 1 222 ? -3.316 -2.751 -33.359 1.00 48.78 229 ALA A CA 1
ATOM 1744 C C . ALA A 1 222 ? -4.755 -3.237 -33.462 1.00 50.20 229 ALA A C 1
ATOM 1745 O O . ALA A 1 222 ? -5.312 -3.333 -34.557 1.00 46.60 229 ALA A O 1
ATOM 1747 N N . PHE A 1 223 ? -5.347 -3.553 -32.314 1.00 35.15 230 PHE A N 1
ATOM 1748 C CA . PHE A 1 223 ? -6.727 -4.029 -32.255 1.00 28.27 230 PHE A CA 1
ATOM 1749 C C . PHE A 1 223 ? -7.643 -2.843 -32.000 1.00 41.95 230 PHE A C 1
ATOM 1750 O O . PHE A 1 223 ? -8.865 -2.959 -32.082 1.00 49.47 230 PHE A O 1
ATOM 1758 N N . THR A 1 224 ? -7.017 -1.702 -31.716 1.00 39.70 231 THR A N 1
ATOM 1759 C CA . THR A 1 224 ? -7.701 -0.475 -31.321 1.00 51.90 231 THR A CA 1
ATOM 1760 C C . THR A 1 224 ? -8.545 -0.701 -30.072 1.00 57.67 231 THR A C 1
ATOM 1761 O O . THR A 1 224 ? -8.013 -1.020 -29.001 1.00 55.94 231 THR A O 1
ATOM 1765 N N . MET B 1 3 ? 10.683 -22.317 -23.392 1.00 60.09 10 MET B N 1
ATOM 1766 C CA . MET B 1 3 ? 10.514 -23.175 -24.556 1.00 48.28 10 MET B CA 1
ATOM 1767 C C . MET B 1 3 ? 9.631 -22.477 -25.608 1.00 36.68 10 MET B C 1
ATOM 1768 O O . MET B 1 3 ? 9.730 -22.817 -26.789 1.00 36.47 10 MET B O 1
ATOM 1773 N N . ILE B 1 4 ? 8.876 -21.427 -25.255 1.00 32.24 11 ILE B N 1
ATOM 1774 C CA . ILE B 1 4 ? 8.238 -20.689 -26.349 1.00 38.99 11 ILE B CA 1
ATOM 1775 C C . ILE B 1 4 ? 9.293 -19.971 -27.196 1.00 46.08 11 ILE B C 1
ATOM 1776 O O . ILE B 1 4 ? 9.046 -19.654 -28.360 1.00 39.62 11 ILE B O 1
ATOM 1781 N N . SER B 1 5 ? 10.486 -19.742 -26.645 1.00 37.25 12 SER B N 1
ATOM 1782 C CA . SER B 1 5 ? 11.521 -19.066 -27.455 1.00 40.92 12 SER B CA 1
ATOM 1783 C C . SER B 1 5 ? 12.321 -19.955 -28.446 1.00 57.03 12 SER B C 1
ATOM 1784 O O . SER B 1 5 ? 12.399 -19.626 -29.624 1.00 74.67 12 SER B O 1
ATOM 1787 N N . PRO B 1 6 ? 12.948 -21.050 -27.984 1.00 57.26 13 PRO B N 1
ATOM 1788 C CA . PRO B 1 6 ? 13.713 -21.859 -28.955 1.00 57.28 13 PRO B CA 1
ATOM 1789 C C . PRO B 1 6 ? 12.938 -22.409 -30.177 1.00 67.70 13 PRO B C 1
ATOM 1790 O O . PRO B 1 6 ? 11.918 -23.088 -30.039 1.00 72.96 13 PRO B O 1
ATOM 1794 N N . LYS B 1 7 ? 13.468 -22.080 -31.361 1.00 68.75 14 LYS B N 1
ATOM 1795 C CA . LYS B 1 7 ? 13.075 -22.578 -32.700 1.00 77.62 14 LYS B CA 1
ATOM 1796 C C . LYS B 1 7 ? 12.547 -24.023 -32.873 1.00 78.48 14 LYS B C 1
ATOM 1797 O O . LYS B 1 7 ? 13.030 -24.939 -32.206 1.00 73.42 14 LYS B O 1
ATOM 1803 N N . LYS B 1 8 ? 11.619 -24.228 -33.824 1.00 67.84 15 LYS B N 1
ATOM 1804 C CA . LYS B 1 8 ? 11.055 -25.568 -34.061 1.00 61.57 15 LYS B CA 1
ATOM 1805 C C . LYS B 1 8 ? 10.191 -25.803 -35.355 1.00 63.11 15 LYS B C 1
ATOM 1806 O O . LYS B 1 8 ? 9.934 -24.902 -36.157 1.00 64.76 15 LYS B O 1
ATOM 1812 N N . ASP B 1 9 ? 9.814 -27.073 -35.513 1.00 59.75 16 ASP B N 1
ATOM 1813 C CA . ASP B 1 9 ? 8.911 -27.708 -36.485 1.00 51.29 16 ASP B CA 1
ATOM 1814 C C . ASP B 1 9 ? 7.424 -27.436 -36.215 1.00 54.17 16 ASP B C 1
ATOM 1815 O O . ASP B 1 9 ? 6.550 -27.650 -37.062 1.00 48.13 16 ASP B O 1
ATOM 1820 N N . LEU B 1 10 ? 7.151 -27.081 -34.969 1.00 46.37 17 LEU B N 1
ATOM 1821 C CA . LEU B 1 10 ? 5.814 -26.804 -34.499 1.00 50.02 17 LEU B CA 1
ATOM 1822 C C . LEU B 1 10 ? 5.207 -25.641 -35.298 1.00 47.29 17 LEU B C 1
ATOM 1823 O O . LEU B 1 10 ? 4.027 -25.695 -35.683 1.00 37.49 17 LEU B O 1
ATOM 1828 N N . GLU B 1 11 ? 6.010 -24.604 -35.534 1.00 46.09 18 GLU B N 1
ATOM 1829 C CA . GLU B 1 11 ? 5.600 -23.439 -36.299 1.00 44.69 18 GLU B CA 1
ATOM 1830 C C . GLU B 1 11 ? 5.131 -23.791 -37.710 1.00 32.89 18 GLU B C 1
ATOM 1831 O O . GLU B 1 11 ? 4.037 -23.386 -38.122 1.00 35.08 18 GLU B O 1
ATOM 1837 N N . LYS B 1 12 ? 5.934 -24.576 -38.429 1.00 31.14 19 LYS B N 1
ATOM 1838 C CA . LYS B 1 12 ? 5.592 -24.919 -39.810 1.00 42.98 19 LYS B CA 1
ATOM 1839 C C . LYS B 1 12 ? 4.321 -25.751 -39.853 1.00 41.62 19 LYS B C 1
ATOM 1840 O O . LYS B 1 12 ? 3.533 -25.611 -40.788 1.00 35.16 19 LYS B O 1
ATOM 1846 N N . GLY B 1 13 ? 4.135 -26.590 -38.835 1.00 38.94 20 GLY B N 1
ATOM 1847 C CA . GLY B 1 13 ? 2.948 -27.413 -38.679 1.00 39.32 20 GLY B CA 1
ATOM 1848 C C . GLY B 1 13 ? 1.672 -26.594 -38.505 1.00 38.86 20 GLY B C 1
ATOM 1849 O O . GLY B 1 13 ? 0.656 -26.853 -39.173 1.00 35.58 20 GLY B O 1
ATOM 1850 N N . VAL B 1 14 ? 1.718 -25.607 -37.607 1.00 28.90 21 VAL B N 1
ATOM 1851 C CA . VAL B 1 14 ? 0.565 -24.726 -37.375 1.00 32.34 21 VAL B CA 1
ATOM 1852 C C . VAL B 1 14 ? 0.228 -23.936 -38.624 1.00 35.69 21 VAL B C 1
ATOM 1853 O O . VAL B 1 14 ? -0.955 -23.773 -38.965 1.00 28.45 21 VAL B O 1
ATOM 1857 N N . VAL B 1 15 ? 1.266 -23.429 -39.285 1.00 28.40 22 VAL B N 1
ATOM 1858 C CA . VAL B 1 15 ? 1.099 -22.612 -40.481 1.00 33.47 22 VAL B CA 1
ATOM 1859 C C . VAL B 1 15 ? 0.515 -23.446 -41.607 1.00 36.48 22 VAL B C 1
ATOM 1860 O O . VAL B 1 15 ? -0.359 -22.979 -42.342 1.00 32.40 22 VAL B O 1
ATOM 1864 N N . LEU B 1 16 ? 1.011 -24.678 -41.737 1.00 36.42 23 LEU B N 1
ATOM 1865 C CA . LEU B 1 16 ? 0.486 -25.614 -42.731 1.00 42.81 23 LEU B CA 1
ATOM 1866 C C . LEU B 1 16 ? -0.992 -25.853 -42.503 1.00 42.86 23 LEU B C 1
ATOM 1867 O O . LEU B 1 16 ? -1.792 -25.793 -43.443 1.00 37.42 23 LEU B O 1
ATOM 1872 N N . SER B 1 17 ? -1.356 -26.105 -41.254 1.00 42.86 24 SER B N 1
ATOM 1873 C CA . SER B 1 17 ? -2.745 -26.341 -40.891 1.00 43.59 24 SER B CA 1
ATOM 1874 C C . SER B 1 17 ? -3.668 -25.168 -41.252 1.00 40.60 24 SER B C 1
ATOM 1875 O O . SER B 1 17 ? -4.786 -25.366 -41.757 1.00 36.30 24 SER B O 1
ATOM 1878 N N . ASP B 1 18 ? -3.223 -23.949 -40.963 1.00 30.83 25 ASP B N 1
ATOM 1879 C CA . ASP B 1 18 ? -4.042 -22.771 -41.255 1.00 29.21 25 ASP B CA 1
ATOM 1880 C C . ASP B 1 18 ? -4.181 -22.477 -42.747 1.00 25.46 25 ASP B C 1
ATOM 1881 O O . ASP B 1 18 ? -5.234 -22.031 -43.202 1.00 30.65 25 ASP B O 1
ATOM 1886 N N . LEU B 1 19 ? -3.110 -22.699 -43.503 1.00 29.02 26 LEU B N 1
ATOM 1887 C CA . LEU B 1 19 ? -3.091 -22.350 -44.915 1.00 30.75 26 LEU B CA 1
ATOM 1888 C C . LEU B 1 19 ? -3.691 -23.404 -45.834 1.00 32.04 26 LEU B C 1
ATOM 1889 O O . LEU B 1 19 ? -4.166 -23.076 -46.926 1.00 33.79 26 LEU B O 1
ATOM 1894 N N . CYS B 1 20 ? -3.653 -24.662 -45.404 1.00 28.30 27 CYS B N 1
ATOM 1895 C CA . CYS B 1 20 ? -4.057 -25.766 -46.275 1.00 34.33 27 CYS B CA 1
ATOM 1896 C C . CYS B 1 20 ? -5.405 -26.333 -45.894 1.00 33.23 27 CYS B C 1
ATOM 1897 O O . CYS B 1 20 ? -5.795 -27.401 -46.371 1.00 33.34 27 CYS B O 1
ATOM 1900 N N . ASN B 1 21 ? -6.118 -25.608 -45.036 1.00 32.04 28 ASN B N 1
ATOM 1901 C CA . ASN B 1 21 ? -7.472 -25.970 -44.650 1.00 34.05 28 ASN B CA 1
ATOM 1902 C C . ASN B 1 21 ? -8.426 -24.791 -44.786 1.00 33.84 28 ASN B C 1
ATOM 1903 O O . ASN B 1 21 ? -8.158 -23.685 -44.308 1.00 30.66 28 ASN B O 1
ATOM 1908 N N . PHE B 1 22 ? -9.556 -25.059 -45.423 1.00 29.14 29 PHE B N 1
ATOM 1909 C CA . PHE B 1 22 ? -10.594 -24.072 -45.639 1.00 29.99 29 PHE B CA 1
ATOM 1910 C C . PHE B 1 22 ? -11.798 -24.562 -44.856 1.00 29.18 29 PHE B C 1
ATOM 1911 O O . PHE B 1 22 ? -12.592 -25.362 -45.354 1.00 29.42 29 PHE B O 1
ATOM 1919 N N . LEU B 1 23 ? -11.907 -24.129 -43.604 1.00 25.77 30 LEU B N 1
ATOM 1920 C CA . LEU B 1 23 ? -12.941 -24.636 -42.707 1.00 27.97 30 LEU B CA 1
ATOM 1921 C C . LEU B 1 23 ? -14.263 -23.931 -42.912 1.00 28.05 30 LEU B C 1
ATOM 1922 O O . LEU B 1 23 ? -14.322 -22.710 -42.986 1.00 24.70 30 LEU B O 1
ATOM 1927 N N . VAL B 1 24 ? -15.343 -24.692 -42.951 1.00 27.46 31 VAL B N 1
ATOM 1928 C CA . VAL B 1 24 ? -16.642 -24.100 -43.198 1.00 26.80 31 VAL B CA 1
ATOM 1929 C C . VAL B 1 24 ? -17.619 -24.631 -42.151 1.00 30.65 31 VAL B C 1
ATOM 1930 O O . VAL B 1 24 ? -17.722 -25.841 -41.950 1.00 32.84 31 VAL B O 1
ATOM 1934 N N . SER B 1 25 ? -18.315 -23.731 -41.472 1.00 29.75 32 SER B N 1
ATOM 1935 C CA . SER B 1 25 ? -19.319 -24.108 -40.494 1.00 34.15 32 SER B CA 1
ATOM 1936 C C . SER B 1 25 ? -20.647 -23.469 -40.844 1.00 35.92 32 SER B C 1
ATOM 1937 O O . SER B 1 25 ? -20.724 -22.254 -41.037 1.00 33.19 32 SER B O 1
ATOM 1940 N N . GLN B 1 26 ? -21.716 -24.257 -40.854 1.00 34.31 33 GLN B N 1
ATOM 1941 C CA . GLN B 1 26 ? -23.022 -23.711 -41.217 1.00 35.11 33 GLN B CA 1
ATOM 1942 C C . GLN B 1 26 ? -23.586 -22.795 -40.144 1.00 39.00 33 GLN B C 1
ATOM 1943 O O . GLN B 1 26 ? -23.447 -23.055 -38.944 1.00 33.15 33 GLN B O 1
ATOM 1949 N N . THR B 1 27 ? -24.211 -21.710 -40.587 1.00 32.42 34 THR B N 1
ATOM 1950 C CA . THR B 1 27 ? -24.930 -20.824 -39.691 1.00 36.20 34 THR B CA 1
ATOM 1951 C C . THR B 1 27 ? -26.292 -20.657 -40.297 1.00 34.08 34 THR B C 1
ATOM 1952 O O . THR B 1 27 ? -26.508 -21.005 -41.454 1.00 37.19 34 THR B O 1
ATOM 1956 N N . ILE B 1 28 ? -27.196 -20.047 -39.541 1.00 40.65 35 ILE B N 1
ATOM 1957 C CA . ILE B 1 28 ? -28.543 -19.748 -40.025 1.00 45.76 35 ILE B CA 1
ATOM 1958 C C . ILE B 1 28 ? -28.454 -18.854 -41.261 1.00 44.44 35 ILE B C 1
ATOM 1959 O O . ILE B 1 28 ? -29.216 -18.989 -42.202 1.00 48.53 35 ILE B O 1
ATOM 1964 N N . GLN B 1 29 ? -27.505 -17.931 -41.236 1.00 52.22 36 GLN B N 1
ATOM 1965 C CA . GLN B 1 29 ? -27.349 -16.945 -42.286 1.00 47.79 36 GLN B CA 1
ATOM 1966 C C . GLN B 1 29 ? -26.558 -17.393 -43.537 1.00 46.56 36 GLN B C 1
ATOM 1967 O O . GLN B 1 29 ? -26.680 -16.801 -44.628 1.00 36.84 36 GLN B O 1
ATOM 1973 N N . GLY B 1 30 ? -25.785 -18.457 -43.398 1.00 35.08 37 GLY B N 1
ATOM 1974 C CA . GLY B 1 30 ? -24.924 -18.895 -44.472 1.00 33.57 37 GLY B CA 1
ATOM 1975 C C . GLY B 1 30 ? -23.847 -19.746 -43.866 1.00 34.51 37 GLY B C 1
ATOM 1976 O O . GLY B 1 30 ? -24.095 -20.874 -43.427 1.00 33.06 37 GLY B O 1
ATOM 1977 N N . TRP B 1 31 ? -22.646 -19.186 -43.788 1.00 28.12 38 TRP B N 1
ATOM 1978 C CA . TRP B 1 31 ? -21.516 -19.954 -43.307 1.00 28.03 38 TRP B CA 1
ATOM 1979 C C . TRP B 1 31 ? -20.508 -19.090 -42.586 1.00 29.85 38 TRP B C 1
ATOM 1980 O O . TRP B 1 31 ? -20.319 -17.915 -42.926 1.00 27.68 38 TRP B O 1
ATOM 1991 N N . LYS B 1 32 ? -19.854 -19.700 -41.607 1.00 27.58 39 LYS B N 1
ATOM 1992 C CA . LYS B 1 32 ? -18.639 -19.180 -41.025 1.00 24.43 39 LYS B CA 1
ATOM 1993 C C . LYS B 1 32 ? -17.452 -19.881 -41.673 1.00 24.17 39 LYS B C 1
ATOM 1994 O O . LYS B 1 32 ? -17.394 -21.120 -41.728 1.00 31.50 39 LYS B O 1
ATOM 2000 N N . VAL B 1 33 ? -16.480 -19.110 -42.150 1.00 23.68 40 VAL B N 1
ATOM 2001 C CA . VAL B 1 33 ? -15.337 -19.694 -42.815 1.00 23.60 40 VAL B CA 1
ATOM 2002 C C . VAL B 1 33 ? -14.072 -19.333 -42.054 1.00 24.40 40 VAL B C 1
ATOM 2003 O O . VAL B 1 33 ? -13.957 -18.221 -41.558 1.00 22.40 40 VAL B O 1
ATOM 2007 N N . TYR B 1 34 ? -13.134 -20.265 -41.970 1.00 25.24 41 TYR B N 1
ATOM 2008 C CA . TYR B 1 34 ? -11.871 -20.020 -41.297 1.00 22.20 41 TYR B CA 1
ATOM 2009 C C . TYR B 1 34 ? -10.707 -20.506 -42.149 1.00 21.52 41 TYR B C 1
ATOM 2010 O O . TYR B 1 34 ? -10.584 -21.707 -42.430 1.00 28.19 41 TYR B O 1
ATOM 2019 N N . TRP B 1 35 ? -9.851 -19.581 -42.565 1.00 21.96 42 TRP B N 1
ATOM 2020 C CA . TRP B 1 35 ? -8.681 -19.898 -43.387 1.00 21.40 42 TRP B CA 1
ATOM 2021 C C . TRP B 1 35 ? -7.551 -18.903 -43.091 1.00 22.10 42 TRP B C 1
ATOM 2022 O O . TRP B 1 35 ? -7.810 -17.706 -42.953 1.00 23.11 42 TRP B O 1
ATOM 2033 N N . ALA B 1 36 ? -6.316 -19.403 -42.988 1.00 25.06 43 ALA B N 1
ATOM 2034 C CA . ALA B 1 36 ? -5.147 -18.568 -42.689 1.00 25.24 43 ALA B CA 1
ATOM 2035 C C . ALA B 1 36 ? -5.318 -17.792 -41.372 1.00 23.20 43 ALA B C 1
ATOM 2036 O O . ALA B 1 36 ? -4.794 -16.681 -41.218 1.00 24.25 43 ALA B O 1
ATOM 2038 N N . GLY B 1 37 ? -6.074 -18.362 -40.447 1.00 25.07 44 GLY B N 1
ATOM 2039 C CA . GLY B 1 37 ? -6.317 -17.702 -39.178 1.00 26.03 44 GLY B CA 1
ATOM 2040 C C . GLY B 1 37 ? -7.289 -16.543 -39.259 1.00 25.72 44 GLY B C 1
ATOM 2041 O O . GLY B 1 37 ? -7.421 -15.768 -38.302 1.00 25.98 44 GLY B O 1
ATOM 2042 N N . ILE B 1 38 ? -7.975 -16.419 -40.397 1.00 23.26 45 ILE B N 1
ATOM 2043 C CA . ILE B 1 38 ? -8.957 -15.365 -40.636 1.00 20.78 45 ILE B CA 1
ATOM 2044 C C . ILE B 1 38 ? -10.388 -15.910 -40.690 1.00 27.31 45 ILE B C 1
ATOM 2045 O O . ILE B 1 38 ? -10.651 -16.889 -41.394 1.00 22.91 45 ILE B O 1
ATOM 2050 N N . GLU B 1 39 ? -11.298 -15.281 -39.944 1.00 24.08 46 GLU B N 1
ATOM 2051 C CA . GLU B 1 39 ? -12.719 -15.606 -39.992 1.00 24.83 46 GLU B CA 1
ATOM 2052 C C . GLU B 1 39 ? -13.427 -14.766 -41.036 1.00 25.51 46 GLU B C 1
ATOM 2053 O O . GLU B 1 39 ? -13.187 -13.555 -41.146 1.00 27.57 46 GLU B O 1
ATOM 2059 N N . PHE B 1 40 ? -14.310 -15.405 -41.801 1.00 26.29 47 PHE B N 1
ATOM 2060 C CA . PHE B 1 40 ? -15.164 -14.707 -42.751 1.00 22.82 47 PHE B CA 1
ATOM 2061 C C . PHE B 1 40 ? -16.619 -15.078 -42.481 1.00 24.46 47 PHE B C 1
ATOM 2062 O O . PHE B 1 40 ? -16.944 -16.269 -42.325 1.00 27.48 47 PHE B O 1
ATOM 2070 N N . ASP B 1 41 ? -17.511 -14.091 -42.468 1.00 21.55 48 ASP B N 1
ATOM 2071 C CA . ASP B 1 41 ? -18.930 -14.402 -42.323 1.00 24.44 48 ASP B CA 1
ATOM 2072 C C . ASP B 1 41 ? -19.599 -14.275 -43.677 1.00 28.40 48 ASP B C 1
ATOM 2073 O O . ASP B 1 41 ? -19.718 -13.184 -44.208 1.00 26.00 48 ASP B O 1
ATOM 2078 N N . VAL B 1 42 ? -20.007 -15.417 -44.231 1.00 24.86 49 VAL B N 1
ATOM 2079 C CA . VAL B 1 42 ? -20.551 -15.474 -45.576 1.00 24.92 49 VAL B CA 1
ATOM 2080 C C . VAL B 1 42 ? -22.048 -15.703 -45.474 1.00 29.53 49 VAL B C 1
ATOM 2081 O O . VAL B 1 42 ? -22.502 -16.513 -44.662 1.00 28.80 49 VAL B O 1
ATOM 2085 N N . THR B 1 43 ? -22.815 -14.991 -46.279 1.00 29.02 50 THR B N 1
ATOM 2086 C CA . THR B 1 43 ? -24.264 -15.128 -46.234 1.00 31.01 50 THR B CA 1
ATOM 2087 C C . THR B 1 43 ? -24.755 -15.590 -47.585 1.00 30.23 50 THR B C 1
ATOM 2088 O O . THR B 1 43 ? -24.056 -15.418 -48.591 1.00 29.65 50 THR B O 1
ATOM 2092 N N . HIS B 1 44 ? -25.943 -16.188 -47.638 1.00 34.03 51 HIS B N 1
ATOM 2093 C CA . HIS B 1 44 ? -26.482 -16.516 -48.951 1.00 36.64 51 HIS B CA 1
ATOM 2094 C C . HIS B 1 44 ? -27.623 -15.554 -49.349 1.00 37.00 51 HIS B C 1
ATOM 2095 O O . HIS B 1 44 ? -28.324 -15.808 -50.322 1.00 34.38 51 HIS B O 1
ATOM 2102 N N . LYS B 1 45 ? -27.796 -14.445 -48.628 1.00 34.33 52 LYS B N 1
ATOM 2103 C CA . LYS B 1 45 ? -28.668 -13.391 -49.137 1.00 39.15 52 LYS B CA 1
ATOM 2104 C C . LYS B 1 45 ? -28.138 -12.788 -50.378 1.00 39.17 52 LYS B C 1
ATOM 2105 O O . LYS B 1 45 ? -26.940 -12.491 -50.484 1.00 40.58 52 LYS B O 1
ATOM 2111 N N . GLY B 1 46 ? -29.054 -12.595 -51.313 1.00 37.74 53 GLY B N 1
ATOM 2112 C CA . GLY B 1 46 ? -28.709 -12.065 -52.607 1.00 38.76 53 GLY B CA 1
ATOM 2113 C C . GLY B 1 46 ? -28.619 -13.134 -53.670 1.00 42.24 53 GLY B C 1
ATOM 2114 O O . GLY B 1 46 ? -28.651 -12.816 -54.862 1.00 34.66 53 GLY B O 1
ATOM 2115 N N . MET B 1 47 ? -28.498 -14.393 -53.255 1.00 39.24 54 MET B N 1
ATOM 2116 C CA . MET B 1 47 ? -28.349 -15.483 -54.224 1.00 30.58 54 MET B CA 1
ATOM 2117 C C . MET B 1 47 ? -29.617 -15.791 -54.999 1.00 30.03 54 MET B C 1
ATOM 2118 O O . MET B 1 47 ? -29.547 -16.099 -56.196 1.00 33.75 54 MET B O 1
ATOM 2123 N N . ALA B 1 48 ? -30.782 -15.669 -54.360 1.00 29.74 55 ALA B N 1
ATOM 2124 C CA . ALA B 1 48 ? -32.039 -15.897 -55.080 1.00 38.50 55 ALA B CA 1
ATOM 2125 C C . ALA B 1 48 ? -32.206 -14.908 -56.235 1.00 42.09 55 ALA B C 1
ATOM 2126 O O . ALA B 1 48 ? -32.641 -15.285 -57.323 1.00 35.56 55 ALA B O 1
ATOM 2128 N N . LEU B 1 49 ? -31.827 -13.652 -56.007 1.00 42.70 56 LEU B N 1
ATOM 2129 C CA . LEU B 1 49 ? -31.945 -12.609 -57.021 1.00 34.10 56 LEU B CA 1
ATOM 2130 C C . LEU B 1 49 ? -31.052 -12.909 -58.211 1.00 31.62 56 LEU B C 1
ATOM 2131 O O . LEU B 1 49 ? -31.418 -12.654 -59.353 1.00 33.35 56 LEU B O 1
ATOM 2136 N N . LEU B 1 50 ? -29.867 -13.451 -57.921 1.00 31.07 57 LEU B N 1
ATOM 2137 C CA . LEU B 1 50 ? -28.942 -13.863 -58.956 1.00 29.31 57 LEU B CA 1
ATOM 2138 C C . LEU B 1 50 ? -29.602 -14.904 -59.871 1.00 30.53 57 LEU B C 1
ATOM 2139 O O . LEU B 1 50 ? -29.515 -14.796 -61.098 1.00 28.77 57 LEU B O 1
ATOM 2144 N N . HIS B 1 51 ? -30.275 -15.891 -59.278 1.00 30.42 58 HIS B N 1
ATOM 2145 C CA . HIS B 1 51 ? -30.998 -16.903 -60.054 1.00 31.90 58 HIS B CA 1
ATOM 2146 C C . HIS B 1 51 ? -32.154 -16.297 -60.838 1.00 30.62 58 HIS B C 1
ATOM 2147 O O . HIS B 1 51 ? -32.434 -16.710 -61.964 1.00 32.29 58 HIS B O 1
ATOM 2154 N N . ARG B 1 52 ? -32.850 -15.354 -60.206 1.00 32.89 59 ARG B N 1
ATOM 2155 C CA . ARG B 1 52 ? -33.933 -14.608 -60.856 1.00 33.67 59 ARG B CA 1
ATOM 2156 C C . ARG B 1 52 ? -33.443 -13.927 -62.118 1.00 32.45 59 ARG B C 1
ATOM 2157 O O . ARG B 1 52 ? -34.133 -13.921 -63.141 1.00 34.42 59 ARG B O 1
ATOM 2165 N N . LEU B 1 53 ? -32.265 -13.316 -62.027 1.00 30.03 60 LEU B N 1
ATOM 2166 C CA . LEU B 1 53 ? -31.729 -12.538 -63.133 1.00 36.38 60 LEU B CA 1
ATOM 2167 C C . LEU B 1 53 ? -31.281 -13.446 -64.266 1.00 39.72 60 LEU B C 1
ATOM 2168 O O . LEU B 1 53 ? -31.098 -12.993 -65.396 1.00 36.46 60 LEU B O 1
ATOM 2173 N N . LYS B 1 54 ? -31.092 -14.723 -63.943 1.00 38.25 61 LYS B N 1
ATOM 2174 C CA . LYS B 1 54 ? -30.734 -15.727 -64.936 1.00 42.37 61 LYS B CA 1
ATOM 2175 C C . LYS B 1 54 ? -31.951 -16.136 -65.736 1.00 45.06 61 LYS B C 1
ATOM 2176 O O . LYS B 1 54 ? -31.820 -16.728 -66.806 1.00 52.04 61 LYS B O 1
ATOM 2182 N N . THR B 1 55 ? -33.134 -15.778 -65.244 1.00 47.40 62 THR B N 1
ATOM 2183 C CA . THR B 1 55 ? -34.363 -16.070 -65.965 1.00 45.17 62 THR B CA 1
ATOM 2184 C C . THR B 1 55 ? -34.687 -14.862 -66.811 1.00 50.17 62 THR B C 1
ATOM 2185 O O . THR B 1 55 ? -33.926 -13.889 -66.836 1.00 52.53 62 THR B O 1
ATOM 2189 N N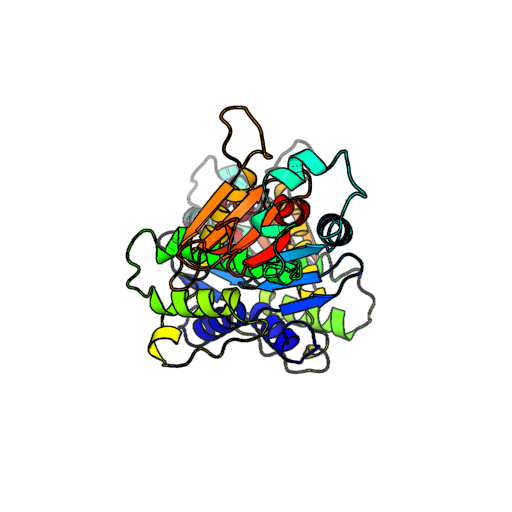 . ASN B 1 56 ? -35.804 -14.934 -67.521 1.00 56.73 63 ASN B N 1
ATOM 2190 C CA . ASN B 1 56 ? -36.254 -13.820 -68.329 1.00 59.15 63 ASN B CA 1
ATOM 2191 C C . ASN B 1 56 ? -37.332 -13.018 -67.609 1.00 58.47 63 ASN B C 1
ATOM 2192 O O . ASN B 1 56 ? -37.943 -12.137 -68.208 1.00 64.16 63 ASN B O 1
ATOM 2197 N N . ASP B 1 57 ? -37.585 -13.343 -66.339 1.00 58.04 64 ASP B N 1
ATOM 2198 C CA . ASP B 1 57 ? -38.613 -12.642 -65.574 1.00 67.40 64 ASP B CA 1
ATOM 2199 C C . ASP B 1 57 ? -38.183 -11.191 -65.442 1.00 77.68 64 ASP B C 1
ATOM 2200 O O . ASP B 1 57 ? -37.167 -10.854 -64.828 1.00 76.65 64 ASP B O 1
ATOM 2205 N N . PHE B 1 58 ? -39.003 -10.348 -66.054 1.00 86.11 65 PHE B N 1
ATOM 2206 C CA . PHE B 1 58 ? -38.683 -8.961 -66.362 1.00 95.19 65 PHE B CA 1
ATOM 2207 C C . PHE B 1 58 ? -38.442 -8.033 -65.171 1.00 97.14 65 PHE B C 1
ATOM 2208 O O . PHE B 1 58 ? -38.022 -6.895 -65.379 1.00 102.34 65 PHE B O 1
ATOM 2216 N N . ALA B 1 59 ? -38.677 -8.544 -63.956 1.00 92.20 66 ALA B N 1
ATOM 2217 C CA . ALA B 1 59 ? -38.409 -7.885 -62.660 1.00 87.98 66 ALA B CA 1
ATOM 2218 C C . ALA B 1 59 ? -37.670 -6.544 -62.734 1.00 86.35 66 ALA B C 1
ATOM 2219 O O . ALA B 1 59 ? -36.490 -6.474 -62.389 1.00 87.88 66 ALA B O 1
ATOM 2221 N N . PRO B 1 60 ? -38.363 -5.478 -63.179 1.00 81.61 67 PRO B N 1
ATOM 2222 C CA . PRO B 1 60 ? -37.756 -4.171 -63.472 1.00 76.40 67 PRO B CA 1
ATOM 2223 C C . PRO B 1 60 ? -36.954 -3.562 -62.324 1.00 80.49 67 PRO B C 1
ATOM 2224 O O . PRO B 1 60 ? -37.047 -4.034 -61.189 1.00 85.69 67 PRO B O 1
ATOM 2228 N N . ALA B 1 61 ? -36.172 -2.535 -62.670 1.00 77.42 68 ALA B N 1
ATOM 2229 C CA . ALA B 1 61 ? -35.253 -1.787 -61.795 1.00 73.48 68 ALA B CA 1
ATOM 2230 C C . ALA B 1 61 ? -33.922 -2.522 -61.678 1.00 73.89 68 ALA B C 1
ATOM 2231 O O . ALA B 1 61 ? -32.882 -1.903 -61.447 1.00 82.04 68 ALA B O 1
ATOM 2233 N N . TRP B 1 62 ? -33.958 -3.840 -61.858 1.00 67.46 69 TRP B N 1
ATOM 2234 C CA . TRP B 1 62 ? -32.740 -4.636 -61.950 1.00 63.20 69 TRP B CA 1
ATOM 2235 C C . TRP B 1 62 ? -32.431 -4.813 -63.428 1.00 66.04 69 TRP B C 1
ATOM 2236 O O . TRP B 1 62 ? -31.422 -5.413 -63.808 1.00 73.55 69 TRP B O 1
ATOM 2247 N N . SER B 1 63 ? -33.323 -4.267 -64.249 1.00 69.24 70 SER B N 1
ATOM 2248 C CA . SER B 1 63 ? -33.219 -4.338 -65.695 1.00 67.21 70 SER B CA 1
ATOM 2249 C C . SER B 1 63 ? -31.860 -3.859 -66.165 1.00 61.59 70 SER B C 1
ATOM 2250 O O . SER B 1 63 ? -31.272 -4.429 -67.074 1.00 60.89 70 SER B O 1
ATOM 2253 N N . MET B 1 64 ? -31.337 -2.851 -65.480 1.00 65.08 71 MET B N 1
ATOM 2254 C CA . MET B 1 64 ? -30.044 -2.267 -65.806 1.00 67.20 71 MET B CA 1
ATOM 2255 C C . MET B 1 64 ? -28.887 -3.208 -65.500 1.00 65.69 71 MET B C 1
ATOM 2256 O O . MET B 1 64 ? -28.000 -3.397 -66.333 1.00 65.92 71 MET B O 1
ATOM 2261 N N . THR B 1 65 ? -28.909 -3.791 -64.303 1.00 62.33 72 THR B N 1
ATOM 2262 C CA . THR B 1 65 ? -27.900 -4.760 -63.883 1.00 57.28 72 THR B CA 1
ATOM 2263 C C . THR B 1 65 ? -27.725 -5.909 -64.873 1.00 53.80 72 THR B C 1
ATOM 2264 O O . THR B 1 65 ? -26.606 -6.200 -65.300 1.00 64.65 72 THR B O 1
ATOM 2268 N N . ARG B 1 66 ? -28.832 -6.534 -65.261 1.00 48.96 73 ARG B N 1
ATOM 2269 C CA . ARG B 1 66 ? -28.795 -7.641 -66.211 1.00 49.25 73 ARG B CA 1
ATOM 2270 C C . ARG B 1 66 ? -28.197 -7.166 -67.539 1.00 56.19 73 ARG B C 1
ATOM 2271 O O . ARG B 1 66 ? -27.488 -7.914 -68.219 1.00 52.53 73 ARG B O 1
ATOM 2279 N N . ASN B 1 67 ? -28.478 -5.919 -67.913 1.00 55.68 74 ASN B N 1
ATOM 2280 C CA . ASN B 1 67 ? -27.976 -5.396 -69.179 1.00 54.62 74 ASN B CA 1
ATOM 2281 C C . ASN B 1 67 ? -26.518 -4.967 -69.087 1.00 44.44 74 ASN B C 1
ATOM 2282 O O . ASN B 1 67 ? -25.846 -4.830 -70.099 1.00 47.85 74 ASN B O 1
ATOM 2287 N N . LEU B 1 68 ? -26.027 -4.761 -67.867 1.00 38.76 75 LEU B N 1
ATOM 2288 C CA . LEU B 1 68 ? -24.620 -4.454 -67.658 1.00 44.04 75 LEU B CA 1
ATOM 2289 C C . LEU B 1 68 ? -23.768 -5.721 -67.699 1.00 45.52 75 LEU B C 1
ATOM 2290 O O . LEU B 1 68 ? -22.582 -5.662 -67.971 1.00 45.61 75 LEU B O 1
ATOM 2295 N N . PHE B 1 69 ? -24.391 -6.867 -67.434 1.00 36.64 76 PHE B N 1
ATOM 2296 C CA . PHE B 1 69 ? -23.667 -8.145 -67.406 1.00 30.35 76 PHE B CA 1
ATOM 2297 C C . PHE B 1 69 ? -24.336 -9.227 -68.267 1.00 27.52 76 PHE B C 1
ATOM 2298 O O . PHE B 1 69 ? -24.723 -10.282 -67.742 1.00 27.47 76 PHE B O 1
ATOM 2306 N N . PRO B 1 70 ? -24.512 -8.960 -69.580 1.00 31.67 77 PRO B N 1
ATOM 2307 C CA . PRO B 1 70 ? -25.162 -9.978 -70.419 1.00 32.34 77 PRO B CA 1
ATOM 2308 C C . PRO B 1 70 ? -24.312 -11.250 -70.547 1.00 28.47 77 PRO B C 1
ATOM 2309 O O . PRO B 1 70 ? -24.862 -12.340 -70.735 1.00 29.27 77 PRO B O 1
ATOM 2313 N N . HIS B 1 71 ? -22.998 -11.109 -70.408 1.00 29.37 78 HIS B N 1
ATOM 2314 C CA . HIS B 1 71 ? -22.097 -12.252 -70.502 1.00 35.70 78 HIS B CA 1
ATOM 2315 C C . HIS B 1 71 ? -22.300 -13.186 -69.304 1.00 30.45 78 HIS B C 1
ATOM 2316 O O . HIS B 1 71 ? -21.846 -14.337 -69.315 1.00 26.07 78 HIS B O 1
ATOM 2323 N N . LEU B 1 72 ? -22.978 -12.688 -68.275 1.00 30.64 79 LEU B N 1
ATOM 2324 C CA . LEU B 1 72 ? -23.339 -13.527 -67.135 1.00 27.73 79 LEU B CA 1
ATOM 2325 C C . LEU B 1 72 ? -24.804 -13.940 -67.165 1.00 25.37 79 LEU B C 1
ATOM 2326 O O . LEU B 1 72 ? -25.133 -15.131 -67.045 1.00 28.31 79 LEU B O 1
ATOM 2331 N N . PHE B 1 73 ? -25.708 -12.977 -67.308 1.00 28.77 80 PHE B N 1
ATOM 2332 C CA . PHE B 1 73 ? -27.126 -13.283 -67.138 1.00 30.05 80 PHE B CA 1
ATOM 2333 C C . PHE B 1 73 ? -27.838 -13.714 -68.424 1.00 34.79 80 PHE B C 1
ATOM 2334 O O . PHE B 1 73 ? -28.918 -14.299 -68.364 1.00 35.73 80 PHE B O 1
ATOM 2342 N N . GLN B 1 74 ? -27.223 -13.452 -69.572 1.00 29.96 81 GLN B N 1
ATOM 2343 C CA . GLN B 1 74 ? -27.792 -13.838 -70.872 1.00 27.99 81 GLN B CA 1
ATOM 2344 C C . GLN B 1 74 ? -26.790 -14.660 -71.661 1.00 36.61 81 GLN B C 1
ATOM 2345 O O . GLN B 1 74 ? -26.436 -14.334 -72.790 1.00 44.60 81 GLN B O 1
ATOM 2351 N N . ASN B 1 75 ? -26.290 -15.700 -71.015 1.00 29.40 82 ASN B N 1
ATOM 2352 C CA . ASN B 1 75 ? -25.236 -16.534 -71.559 1.00 25.86 82 ASN B CA 1
ATOM 2353 C C . ASN B 1 75 ? -25.531 -17.978 -71.148 1.00 27.63 82 ASN B C 1
ATOM 2354 O O . ASN B 1 75 ? -25.478 -18.301 -69.963 1.00 24.71 82 ASN B O 1
ATOM 2359 N N . PRO B 1 76 ? -25.874 -18.851 -72.115 1.00 26.63 83 PRO B N 1
ATOM 2360 C CA . PRO B 1 76 ? -26.206 -20.230 -71.742 1.00 26.46 83 PRO B CA 1
ATOM 2361 C C . PRO B 1 76 ? -25.002 -20.982 -71.180 1.00 26.75 83 PRO B C 1
ATOM 2362 O O . PRO B 1 76 ? -25.169 -22.082 -70.645 1.00 28.71 83 PRO B O 1
ATOM 2366 N N . ASN B 1 77 ? -23.801 -20.424 -71.340 1.00 24.15 84 ASN B N 1
ATOM 2367 C CA . ASN B 1 77 ? -22.590 -21.086 -70.846 1.00 23.71 84 ASN B CA 1
ATOM 2368 C C . ASN B 1 77 ? -22.061 -20.503 -69.540 1.00 25.19 84 ASN B C 1
ATOM 2369 O O . ASN B 1 77 ? -20.949 -20.814 -69.119 1.00 25.27 84 ASN B O 1
ATOM 2374 N N . SER B 1 78 ? -22.830 -19.627 -68.915 1.00 23.89 85 SER B N 1
ATOM 2375 C CA . SER B 1 78 ? -22.408 -19.132 -67.609 1.00 22.01 85 SER B CA 1
ATOM 2376 C C . SER B 1 78 ? -23.195 -19.862 -66.549 1.00 24.69 85 SER B C 1
ATOM 2377 O O . SER B 1 78 ? -24.382 -20.094 -66.722 1.00 27.87 85 SER B O 1
ATOM 2380 N N . THR B 1 79 ? -22.542 -20.208 -65.439 1.00 22.76 86 THR B N 1
ATOM 2381 C CA . THR B 1 79 ? -23.218 -20.890 -64.357 1.00 24.18 86 THR B CA 1
ATOM 2382 C C . THR B 1 79 ? -22.973 -20.136 -63.046 1.00 26.36 86 THR B C 1
ATOM 2383 O O . THR B 1 79 ? -21.933 -19.492 -62.846 1.00 22.63 86 THR B O 1
ATOM 2387 N N . ILE B 1 80 ? -23.964 -20.213 -62.181 1.00 24.32 87 ILE B N 1
ATOM 2388 C CA . ILE B 1 80 ? -23.918 -19.617 -60.862 1.00 24.91 87 ILE B CA 1
ATOM 2389 C C . ILE B 1 80 ? -23.276 -20.568 -59.857 1.00 24.45 87 ILE B C 1
ATOM 2390 O O . ILE B 1 80 ? -23.644 -21.751 -59.774 1.00 26.30 87 ILE B O 1
ATOM 2395 N N . GLU B 1 81 ? -22.310 -20.050 -59.105 1.00 24.22 88 GLU B N 1
ATOM 2396 C CA . GLU B 1 81 ? -21.679 -20.801 -58.027 1.00 24.25 88 GLU B CA 1
ATOM 2397 C C . GLU B 1 81 ? -22.140 -20.244 -56.676 1.00 25.45 88 GLU B C 1
ATOM 2398 O O . GLU B 1 81 ? -22.831 -19.243 -56.620 1.00 24.76 88 GLU B O 1
ATOM 2404 N N . SER B 1 82 ? -21.735 -20.878 -55.591 1.00 28.27 89 SER B N 1
ATOM 2405 C CA . SER B 1 82 ? -22.162 -20.413 -54.282 1.00 24.94 89 SER B CA 1
ATOM 2406 C C . SER B 1 82 ? -21.261 -19.283 -53.764 1.00 24.56 89 SER B C 1
ATOM 2407 O O . SER B 1 82 ? -20.149 -19.069 -54.268 1.00 21.98 89 SER B O 1
ATOM 2410 N N . PRO B 1 83 ? -21.745 -18.539 -52.756 1.00 24.81 90 PRO B N 1
ATOM 2411 C CA . PRO B 1 83 ? -20.913 -17.489 -52.146 1.00 23.65 90 PRO B CA 1
ATOM 2412 C C . PRO B 1 83 ? -19.611 -18.036 -51.570 1.00 22.38 90 PRO B C 1
ATOM 2413 O O . PRO B 1 83 ? -18.640 -17.288 -51.460 1.00 23.40 90 PRO B O 1
ATOM 2417 N N . LEU B 1 84 ? -19.556 -19.322 -51.230 1.00 22.50 91 LEU B N 1
ATOM 2418 C CA . LEU B 1 84 ? -18.305 -19.878 -50.696 1.00 21.62 91 LEU B CA 1
ATOM 2419 C C . LEU B 1 84 ? -17.248 -19.901 -51.774 1.00 24.03 91 LEU B C 1
ATOM 2420 O O . LEU B 1 84 ? -16.067 -19.643 -51.541 1.00 22.17 91 LEU B O 1
ATOM 2425 N N . TRP B 1 85 ? -17.689 -20.261 -52.968 1.00 26.84 92 TRP B N 1
ATOM 2426 C CA . TRP B 1 85 ? -16.845 -20.224 -54.151 1.00 21.63 92 TRP B CA 1
ATOM 2427 C C . TRP B 1 85 ? -16.408 -18.776 -54.394 1.00 19.25 92 TRP B C 1
ATOM 2428 O O . TRP B 1 85 ? -15.246 -18.511 -54.749 1.00 21.31 92 TRP B O 1
ATOM 2439 N N . ALA B 1 86 ? -17.348 -17.844 -54.228 1.00 19.17 93 ALA B N 1
ATOM 2440 C CA . ALA B 1 86 ? -17.027 -16.432 -54.459 1.00 21.77 93 ALA B CA 1
ATOM 2441 C C . ALA B 1 86 ? -15.862 -16.015 -53.547 1.00 19.48 93 ALA B C 1
ATOM 2442 O O . ALA B 1 86 ? -14.881 -15.378 -53.974 1.00 18.31 93 ALA B O 1
ATOM 2444 N N . LEU B 1 87 ? -15.962 -16.419 -52.284 1.00 18.79 94 LEU B N 1
ATOM 2445 C CA . LEU B 1 87 ? -14.898 -16.123 -51.320 1.00 20.54 94 LEU B CA 1
ATOM 2446 C C . LEU B 1 87 ? -13.567 -16.760 -51.720 1.00 21.12 94 LEU B C 1
ATOM 2447 O O . LEU B 1 87 ? -12.525 -16.110 -51.695 1.00 18.23 94 LEU B O 1
ATOM 2452 N N . ARG B 1 88 ? -13.599 -18.030 -52.125 1.00 19.63 95 ARG B N 1
ATOM 2453 C CA . ARG B 1 88 ? -12.389 -18.704 -52.550 1.00 18.32 95 ARG B CA 1
ATOM 2454 C C . ARG B 1 88 ? -11.720 -17.994 -53.712 1.00 18.97 95 ARG B C 1
ATOM 2455 O O . ARG B 1 88 ? -10.489 -17.874 -53.763 1.00 20.77 95 ARG B O 1
ATOM 2463 N N . VAL B 1 89 ? -12.534 -17.511 -54.639 1.00 17.73 96 VAL B N 1
ATOM 2464 C CA . VAL B 1 89 ? -11.977 -16.856 -55.832 1.00 17.77 96 VAL B CA 1
ATOM 2465 C C . VAL B 1 89 ? -11.308 -15.524 -55.451 1.00 21.26 96 VAL B C 1
ATOM 2466 O O . VAL B 1 89 ? -10.213 -15.204 -55.899 1.00 22.89 96 VAL B O 1
ATOM 2470 N N . ILE B 1 90 ? -11.963 -14.782 -54.577 1.00 22.34 97 ILE B N 1
ATOM 2471 C CA . ILE B 1 90 ? -11.411 -13.518 -54.090 1.00 24.90 97 ILE B CA 1
ATOM 2472 C C . ILE B 1 90 ? -10.095 -13.761 -53.332 1.00 18.40 97 ILE B C 1
ATOM 2473 O O . ILE B 1 90 ? -9.122 -13.028 -53.512 1.00 26.71 97 ILE B O 1
ATOM 2478 N N . LEU B 1 91 ? -10.049 -14.797 -52.502 1.00 19.28 98 LEU B N 1
ATOM 2479 C CA . LEU B 1 91 ? -8.814 -15.137 -51.800 1.00 20.08 98 LEU B CA 1
ATOM 2480 C C . LEU B 1 91 ? -7.707 -15.545 -52.776 1.00 21.21 98 LEU B C 1
ATOM 2481 O O . LEU B 1 91 ? -6.549 -15.121 -52.644 1.00 24.82 98 LEU B O 1
ATOM 2486 N N . ALA B 1 92 ? -8.045 -16.342 -53.784 1.00 20.96 99 ALA B N 1
ATOM 2487 C CA . ALA B 1 92 ? -7.038 -16.710 -54.771 1.00 23.36 99 ALA B CA 1
ATOM 2488 C C . ALA B 1 92 ? -6.547 -15.452 -55.495 1.00 22.16 99 ALA B C 1
ATOM 2489 O O . ALA B 1 92 ? -5.337 -15.309 -55.752 1.00 24.06 99 ALA B O 1
ATOM 2491 N N . ALA B 1 93 ? -7.477 -14.554 -55.802 1.00 24.87 100 ALA B N 1
ATOM 2492 C CA . ALA B 1 93 ? -7.148 -13.324 -56.525 1.00 29.60 100 ALA B CA 1
ATOM 2493 C C . ALA B 1 93 ? -6.199 -12.447 -55.706 1.00 24.56 100 ALA B C 1
ATOM 2494 O O . ALA B 1 93 ? -5.231 -11.892 -56.240 1.00 25.38 100 ALA B O 1
ATOM 2496 N N . GLY B 1 94 ? -6.476 -12.344 -54.410 1.00 23.68 101 GLY B N 1
ATOM 2497 C CA . GLY B 1 94 ? -5.643 -11.540 -53.532 1.00 25.51 101 GLY B CA 1
ATOM 2498 C C . GLY B 1 94 ? -4.243 -12.089 -53.471 1.00 23.52 101 GLY B C 1
ATOM 2499 O O . GLY B 1 94 ? -3.261 -11.330 -53.541 1.00 23.76 101 GLY B O 1
ATOM 2500 N N . ILE B 1 95 ? -4.125 -13.414 -53.362 1.00 19.93 102 ILE B N 1
ATOM 2501 C CA . ILE B 1 95 ? -2.815 -14.027 -53.357 1.00 24.15 102 ILE B CA 1
ATOM 2502 C C . ILE B 1 95 ? -2.089 -13.756 -54.677 1.00 21.70 102 ILE B C 1
ATOM 2503 O O . ILE B 1 95 ? -0.895 -13.451 -54.687 1.00 25.04 102 ILE B O 1
ATOM 2508 N N . GLN B 1 96 ? -2.798 -13.916 -55.791 1.00 24.94 103 GLN B N 1
ATOM 2509 C CA . GLN B 1 96 ? -2.206 -13.712 -57.106 1.00 26.78 103 GLN B CA 1
ATOM 2510 C C . GLN B 1 96 ? -1.737 -12.259 -57.249 1.00 32.90 103 GLN B C 1
ATOM 2511 O O . GLN B 1 96 ? -0.591 -12.002 -57.637 1.00 30.08 103 GLN B O 1
ATOM 2517 N N . ASP B 1 97 ? -2.608 -11.327 -56.888 1.00 32.70 104 ASP B N 1
ATOM 2518 C CA . ASP B 1 97 ? -2.367 -9.910 -57.130 1.00 40.94 104 ASP B CA 1
ATOM 2519 C C . ASP B 1 97 ? -1.095 -9.494 -56.362 1.00 44.41 104 ASP B C 1
ATOM 2520 O O . ASP B 1 97 ? -0.441 -8.524 -56.738 1.00 38.96 104 ASP B O 1
ATOM 2525 N N . GLN B 1 98 ? -0.771 -10.186 -55.263 1.00 50.24 105 GLN B N 1
ATOM 2526 C CA . GLN B 1 98 ? 0.607 -10.111 -54.722 1.00 53.79 105 GLN B CA 1
ATOM 2527 C C . GLN B 1 98 ? 1.350 -11.480 -54.658 1.00 52.44 105 GLN B C 1
ATOM 2528 O O . GLN B 1 98 ? 1.723 -11.939 -53.576 1.00 61.80 105 GLN B O 1
ATOM 2534 N N . LEU B 1 99 ? 1.507 -12.101 -55.846 1.00 50.40 106 LEU B N 1
ATOM 2535 C CA . LEU B 1 99 ? 2.242 -13.341 -56.203 1.00 41.66 106 LEU B CA 1
ATOM 2536 C C . LEU B 1 99 ? 3.025 -12.975 -57.495 1.00 38.03 106 LEU B C 1
ATOM 2537 O O . LEU B 1 99 ? 4.157 -13.407 -57.822 1.00 34.99 106 LEU B O 1
ATOM 2542 N N . ILE B 1 100 ? 2.335 -12.158 -58.245 1.00 29.15 107 ILE B N 1
ATOM 2543 C CA . ILE B 1 100 ? 2.786 -11.680 -59.519 1.00 36.60 107 ILE B CA 1
ATOM 2544 C C . ILE B 1 100 ? 4.159 -10.968 -59.466 1.00 35.92 107 ILE B C 1
ATOM 2545 O O . ILE B 1 100 ? 4.993 -11.165 -60.349 1.00 37.56 107 ILE B O 1
ATOM 2550 N N . ASP B 1 101 ? 4.421 -10.215 -58.406 1.00 36.09 108 ASP B N 1
ATOM 2551 C CA . ASP B 1 101 ? 5.678 -9.482 -58.280 1.00 47.48 108 ASP B CA 1
ATOM 2552 C C . ASP B 1 101 ? 6.803 -10.281 -57.619 1.00 51.92 108 ASP B C 1
ATOM 2553 O O . ASP B 1 101 ? 7.905 -9.755 -57.431 1.00 39.03 108 ASP B O 1
ATOM 2558 N N . GLN B 1 102 ? 6.565 -11.543 -57.274 1.00 39.35 109 GLN B N 1
ATOM 2559 C CA . GLN B 1 102 ? 7.633 -12.304 -56.652 1.00 44.31 109 GLN B CA 1
ATOM 2560 C C . GLN B 1 102 ? 8.748 -12.735 -57.589 1.00 37.48 109 GLN B C 1
ATOM 2561 O O . GLN B 1 102 ? 8.534 -12.931 -58.787 1.00 38.44 109 GLN B O 1
ATOM 2567 N N . SER B 1 103 ? 9.941 -12.920 -57.021 1.00 38.80 110 SER B N 1
ATOM 2568 C CA . SER B 1 103 ? 11.069 -13.457 -57.791 1.00 46.64 110 SER B CA 1
ATOM 2569 C C . SER B 1 103 ? 10.701 -14.893 -58.096 1.00 46.53 110 SER B C 1
ATOM 2570 O O . SER B 1 103 ? 9.906 -15.485 -57.355 1.00 44.21 110 SER B O 1
ATOM 2573 N N . LEU B 1 104 ? 11.264 -15.509 -59.133 1.00 47.42 111 LEU B N 1
ATOM 2574 C CA . LEU B 1 104 ? 10.939 -16.902 -59.339 1.00 55.01 111 LEU B CA 1
ATOM 2575 C C . LEU B 1 104 ? 11.902 -17.545 -58.373 1.00 65.34 111 LEU B C 1
ATOM 2576 O O . LEU B 1 104 ? 12.824 -18.237 -58.785 1.00 74.68 111 LEU B O 1
ATOM 2581 N N . ILE B 1 105 ? 11.691 -17.273 -57.082 1.00 74.16 112 ILE B N 1
ATOM 2582 C CA . ILE B 1 105 ? 12.499 -17.802 -55.986 1.00 78.40 112 ILE B CA 1
ATOM 2583 C C . ILE B 1 105 ? 12.975 -19.243 -56.234 1.00 91.80 112 ILE B C 1
ATOM 2584 O O . ILE B 1 105 ? 14.166 -19.506 -56.047 1.00 98.11 112 ILE B O 1
ATOM 2589 N N . GLU B 1 106 ? 12.121 -20.189 -56.645 1.00 92.54 113 GLU B N 1
ATOM 2590 C CA . GLU B 1 106 ? 10.670 -20.070 -56.776 1.00 89.53 113 GLU B CA 1
ATOM 2591 C C . GLU B 1 106 ? 9.891 -20.654 -55.586 1.00 84.41 113 GLU B C 1
ATOM 2592 O O . GLU B 1 106 ? 8.767 -20.207 -55.349 1.00 86.19 113 GLU B O 1
ATOM 2598 N N . PRO B 1 107 ? 10.468 -21.630 -54.829 1.00 77.67 114 PRO B N 1
ATOM 2599 C CA . PRO B 1 107 ? 9.617 -22.324 -53.853 1.00 69.71 114 PRO B CA 1
ATOM 2600 C C . PRO B 1 107 ? 8.588 -21.499 -53.062 1.00 56.78 114 PRO B C 1
ATOM 2601 O O . PRO B 1 107 ? 7.476 -21.993 -52.911 1.00 72.50 114 PRO B O 1
ATOM 2605 N N . LEU B 1 108 ? 8.897 -20.292 -52.601 1.00 50.64 115 LEU B N 1
ATOM 2606 C CA . LEU B 1 108 ? 7.849 -19.537 -51.920 1.00 37.62 115 LEU B CA 1
ATOM 2607 C C . LEU B 1 108 ? 6.763 -19.105 -52.897 1.00 42.16 115 LEU B C 1
ATOM 2608 O O . LEU B 1 108 ? 5.580 -19.203 -52.573 1.00 47.51 115 LEU B O 1
ATOM 2613 N N . ALA B 1 109 ? 7.150 -18.642 -54.088 1.00 41.41 116 ALA B N 1
ATOM 2614 C CA . ALA B 1 109 ? 6.148 -18.262 -55.085 1.00 42.87 116 ALA B CA 1
ATOM 2615 C C . ALA B 1 109 ? 5.376 -19.507 -55.501 1.00 49.89 116 ALA B C 1
ATOM 2616 O O . ALA B 1 109 ? 4.179 -19.439 -55.784 1.00 37.22 116 ALA B O 1
ATOM 2618 N N . GLY B 1 110 ? 6.077 -20.639 -55.509 1.00 54.21 117 GLY B N 1
ATOM 2619 C CA . GLY B 1 110 ? 5.508 -21.943 -55.809 1.00 50.48 117 GLY B CA 1
ATOM 2620 C C . GLY B 1 110 ? 4.513 -22.356 -54.739 1.00 39.77 117 GLY B C 1
ATOM 2621 O O . GLY B 1 110 ? 3.421 -22.832 -55.039 1.00 47.89 117 GLY B O 1
ATOM 2622 N N . ALA B 1 111 ? 4.903 -22.193 -53.480 1.00 35.91 118 ALA B N 1
ATOM 2623 C CA . ALA B 1 111 ? 3.996 -22.488 -52.371 1.00 37.12 118 ALA B CA 1
ATOM 2624 C C . ALA B 1 111 ? 2.722 -21.630 -52.469 1.00 43.11 118 ALA B C 1
ATOM 2625 O O . ALA B 1 111 ? 1.620 -22.134 -52.313 1.00 41.98 118 ALA B O 1
ATOM 2627 N N . LEU B 1 112 ? 2.870 -20.340 -52.748 1.00 35.86 119 LEU B N 1
ATOM 2628 C CA . LEU B 1 112 ? 1.701 -19.482 -52.913 1.00 28.91 119 LEU B CA 1
ATOM 2629 C C . LEU B 1 112 ? 0.830 -19.908 -54.096 1.00 30.48 119 LEU B C 1
ATOM 2630 O O . LEU B 1 112 ? -0.399 -19.870 -54.027 1.00 29.98 119 LEU B O 1
ATOM 2635 N N . GLY B 1 113 ? 1.482 -20.307 -55.185 1.00 27.23 120 GLY B N 1
ATOM 2636 C CA . GLY B 1 113 ? 0.783 -20.709 -56.388 1.00 29.65 120 GLY B CA 1
ATOM 2637 C C . GLY B 1 113 ? -0.013 -21.973 -56.179 1.00 28.98 120 GLY B C 1
ATOM 2638 O O . GLY B 1 113 ? -1.102 -22.109 -56.738 1.00 30.04 120 GLY B O 1
ATOM 2639 N N . LEU B 1 114 ? 0.531 -22.899 -55.396 1.00 30.39 121 LEU B N 1
ATOM 2640 C CA . LEU B 1 114 ? -0.180 -24.136 -55.081 1.00 34.39 121 LEU B CA 1
ATOM 2641 C C . LEU B 1 114 ? -1.452 -23.853 -54.279 1.00 29.18 121 LEU B C 1
ATOM 2642 O O . LEU B 1 114 ? -2.529 -24.382 -54.580 1.00 31.28 121 LEU B O 1
ATOM 2647 N N . ILE B 1 115 ? -1.309 -23.018 -53.255 1.00 28.74 122 ILE B N 1
ATOM 2648 C CA . ILE B 1 115 ? -2.430 -22.625 -52.401 1.00 27.91 122 ILE B CA 1
ATOM 2649 C C . ILE B 1 115 ? -3.474 -21.861 -53.200 1.00 31.08 122 ILE B C 1
ATOM 2650 O O . ILE B 1 115 ? -4.658 -22.177 -53.141 1.00 28.96 122 ILE B O 1
ATOM 2655 N N . SER B 1 116 ? -3.034 -20.859 -53.951 1.00 30.06 123 SER B N 1
ATOM 2656 C CA . SER B 1 116 ? -3.946 -20.097 -54.792 1.00 27.46 123 SER B CA 1
ATOM 2657 C C . SER B 1 116 ? -4.696 -21.008 -55.748 1.00 28.64 123 SER B C 1
ATOM 2658 O O . SER B 1 116 ? -5.921 -20.900 -55.885 1.00 28.61 123 SER B O 1
ATOM 2661 N N . ASP B 1 117 ? -3.971 -21.918 -56.395 1.00 30.13 124 ASP B N 1
ATOM 2662 C CA . ASP B 1 117 ? -4.599 -22.858 -57.321 1.00 31.42 124 ASP B CA 1
ATOM 2663 C C . ASP B 1 117 ? -5.628 -23.768 -56.650 1.00 32.51 124 ASP B C 1
ATOM 2664 O O . ASP B 1 117 ? -6.715 -23.990 -57.186 1.00 33.32 124 ASP B O 1
ATOM 2669 N N . TRP B 1 118 ? -5.290 -24.293 -55.480 1.00 32.60 125 TRP B N 1
ATOM 2670 C CA . TRP B 1 118 ? -6.237 -25.124 -54.746 1.00 29.17 125 TRP B CA 1
ATOM 2671 C C . TRP B 1 118 ? -7.526 -24.351 -54.407 1.00 30.52 125 TRP B C 1
ATOM 2672 O O . TRP B 1 118 ? -8.630 -24.857 -54.620 1.00 29.74 125 TRP B O 1
ATOM 2683 N N . LEU B 1 119 ? -7.388 -23.122 -53.906 1.00 27.72 126 LEU B N 1
ATOM 2684 C CA . LEU B 1 119 ? -8.563 -22.296 -53.594 1.00 26.09 126 LEU B CA 1
ATOM 2685 C C . LEU B 1 119 ? -9.451 -22.056 -54.807 1.00 28.01 126 LEU B C 1
ATOM 2686 O O . LEU B 1 119 ? -10.684 -22.132 -54.728 1.00 27.17 126 LEU B O 1
ATOM 2691 N N . LEU B 1 120 ? -8.805 -21.725 -55.920 1.00 26.43 127 LEU B N 1
ATOM 2692 C CA . LEU B 1 120 ? -9.505 -21.250 -57.108 1.00 28.24 127 LEU B CA 1
ATOM 2693 C C . LEU B 1 120 ? -10.202 -22.349 -57.909 1.00 33.26 127 LEU B C 1
ATOM 2694 O O . LEU B 1 120 ? -11.316 -22.148 -58.407 1.00 36.93 127 LEU B O 1
ATOM 2699 N N . THR B 1 121 ? -9.553 -23.500 -58.037 1.00 31.83 128 THR B N 1
ATOM 2700 C CA . THR B 1 121 ? -10.016 -24.509 -58.984 1.00 34.50 128 THR B CA 1
ATOM 2701 C C . THR B 1 121 ? -10.575 -25.774 -58.349 1.00 39.43 128 THR B C 1
ATOM 2702 O O . THR B 1 121 ? -10.980 -26.687 -59.064 1.00 41.65 128 THR B O 1
ATOM 2706 N N . THR B 1 122 ? -10.565 -25.866 -57.024 1.00 41.54 129 THR B N 1
ATOM 2707 C CA . THR B 1 122 ? -11.173 -27.023 -56.374 1.00 38.25 129 THR B CA 1
ATOM 2708 C C . THR B 1 122 ? -12.176 -26.564 -55.348 1.00 36.12 129 THR B C 1
ATOM 2709 O O . THR B 1 122 ? -12.198 -25.390 -54.982 1.00 31.41 129 THR B O 1
ATOM 2713 N N . ASN B 1 123 ? -12.970 -27.508 -54.848 1.00 43.55 130 ASN B N 1
ATOM 2714 C CA . ASN B 1 123 ? -13.971 -27.213 -53.836 1.00 41.04 130 ASN B CA 1
ATOM 2715 C C . ASN B 1 123 ? -13.686 -27.935 -52.519 1.00 32.53 130 ASN B C 1
ATOM 2716 O O . ASN B 1 123 ? -14.544 -28.002 -51.641 1.00 33.72 130 ASN B O 1
ATOM 2721 N N . THR B 1 124 ? -12.479 -28.475 -52.383 1.00 32.82 131 THR B N 1
ATOM 2722 C CA . THR B 1 124 ? -12.147 -29.278 -51.204 1.00 32.37 131 THR B CA 1
ATOM 2723 C C . THR B 1 124 ? -11.741 -28.416 -50.007 1.00 33.99 131 THR B C 1
ATOM 2724 O O . THR B 1 124 ? -11.297 -27.280 -50.169 1.00 31.99 131 THR B O 1
ATOM 2728 N N . ASN B 1 125 ? -11.895 -28.974 -48.811 1.00 31.14 132 ASN B N 1
ATOM 2729 C CA . ASN B 1 125 ? -11.626 -28.261 -47.563 1.00 37.60 132 ASN B CA 1
ATOM 2730 C C . ASN B 1 125 ? -10.214 -28.420 -47.104 1.00 30.44 132 ASN B C 1
ATOM 2731 O O . ASN B 1 125 ? -9.776 -27.755 -46.167 1.00 32.37 132 ASN B O 1
ATOM 2736 N N . HIS B 1 126 ? -9.490 -29.295 -47.784 1.00 29.82 133 HIS B N 1
ATOM 2737 C CA . HIS B 1 126 ? -8.147 -29.623 -47.373 1.00 37.24 133 HIS B CA 1
ATOM 2738 C C . HIS B 1 126 ? -7.295 -29.806 -48.593 1.00 35.06 133 HIS B C 1
ATOM 2739 O O . HIS B 1 126 ? -7.699 -30.423 -49.576 1.00 38.61 133 HIS B O 1
ATOM 2746 N N . PHE B 1 127 ? -6.094 -29.265 -48.514 1.00 37.17 134 PHE B N 1
ATOM 2747 C CA . PHE B 1 127 ? -5.158 -29.337 -49.588 1.00 41.27 134 PHE B CA 1
ATOM 2748 C C . PHE B 1 127 ? -3.943 -30.107 -49.143 1.00 41.90 134 PHE B C 1
ATOM 2749 O O . PHE B 1 127 ? -3.334 -29.777 -48.127 1.00 44.34 134 PHE B O 1
ATOM 2757 N N . ASN B 1 128 ? -3.582 -31.128 -49.903 1.00 48.60 135 ASN B N 1
ATOM 2758 C CA . ASN B 1 128 ? -2.374 -31.852 -49.590 1.00 56.31 135 ASN B CA 1
ATOM 2759 C C . ASN B 1 128 ? -1.202 -31.345 -50.412 1.00 62.01 135 ASN B C 1
ATOM 2760 O O . ASN B 1 128 ? -0.967 -31.750 -51.556 1.00 68.63 135 ASN B O 1
ATOM 2765 N N . MET B 1 129 ? -0.484 -30.425 -49.795 1.00 64.32 136 MET B N 1
ATOM 2766 C CA . MET B 1 129 ? 0.769 -29.948 -50.304 1.00 64.24 136 MET B CA 1
ATOM 2767 C C . MET B 1 129 ? 1.700 -31.073 -49.968 1.00 73.29 136 MET B C 1
ATOM 2768 O O . MET B 1 129 ? 1.791 -31.383 -48.791 1.00 79.05 136 MET B O 1
ATOM 2773 N N . ARG B 1 130 ? 2.301 -31.796 -50.902 1.00 79.84 137 ARG B N 1
ATOM 2774 C CA . ARG B 1 130 ? 3.334 -32.658 -50.358 1.00 89.62 137 ARG B CA 1
ATOM 2775 C C . ARG B 1 130 ? 4.697 -32.443 -50.998 1.00 93.31 137 ARG B C 1
ATOM 2776 O O . ARG B 1 130 ? 5.642 -33.171 -50.676 1.00 97.25 137 ARG B O 1
ATOM 2784 N N . THR B 1 131 ? 4.828 -31.456 -51.884 1.00 93.73 138 THR B N 1
ATOM 2785 C CA . THR B 1 131 ? 6.163 -31.179 -52.382 1.00 94.07 138 THR B CA 1
ATOM 2786 C C . THR B 1 131 ? 6.674 -30.482 -51.152 1.00 90.00 138 THR B C 1
ATOM 2787 O O . THR B 1 131 ? 6.518 -29.292 -51.043 1.00 87.63 138 THR B O 1
ATOM 2791 N N . GLN B 1 132 ? 7.246 -31.181 -50.177 1.00 90.79 139 GLN B N 1
ATOM 2792 C CA . GLN B 1 132 ? 7.589 -30.408 -48.972 1.00 87.88 139 GLN B CA 1
ATOM 2793 C C . GLN B 1 132 ? 8.903 -29.672 -48.994 1.00 84.73 139 GLN B C 1
ATOM 2794 O O . GLN B 1 132 ? 9.465 -29.472 -47.885 1.00 83.46 139 GLN B O 1
ATOM 2800 N N . ARG B 1 133 ? 9.372 -29.298 -50.200 1.00 87.18 140 ARG B N 1
ATOM 2801 C CA . ARG B 1 133 ? 10.470 -28.399 -50.229 1.00 86.32 140 ARG B CA 1
ATOM 2802 C C . ARG B 1 133 ? 9.777 -27.022 -50.157 1.00 84.17 140 ARG B C 1
ATOM 2803 O O . ARG B 1 133 ? 10.413 -26.011 -49.863 1.00 83.48 140 ARG B O 1
ATOM 2811 N N . VAL B 1 134 ? 8.457 -26.998 -50.381 1.00 79.66 141 VAL B N 1
ATOM 2812 C CA . VAL B 1 134 ? 7.711 -25.784 -50.112 1.00 74.54 141 VAL B CA 1
ATOM 2813 C C . VAL B 1 134 ? 7.080 -25.813 -48.707 1.00 74.46 141 VAL B C 1
ATOM 2814 O O . VAL B 1 134 ? 6.736 -24.760 -48.181 1.00 81.00 141 VAL B O 1
ATOM 2818 N N . LYS B 1 135 ? 6.881 -26.977 -48.085 1.00 71.10 142 LYS B N 1
ATOM 2819 C CA . LYS B 1 135 ? 6.364 -26.891 -46.709 1.00 70.11 142 LYS B CA 1
ATOM 2820 C C . LYS B 1 135 ? 7.367 -26.255 -45.803 1.00 65.49 142 LYS B C 1
ATOM 2821 O O . LYS B 1 135 ? 7.010 -25.729 -44.755 1.00 62.81 142 LYS B O 1
ATOM 2827 N N . GLU B 1 136 ? 8.630 -26.315 -46.194 1.00 65.86 143 GLU B N 1
ATOM 2828 C CA . GLU B 1 136 ? 9.655 -25.659 -45.417 1.00 64.83 143 GLU B CA 1
ATOM 2829 C C . GLU B 1 136 ? 9.756 -24.221 -45.915 1.00 65.53 143 GLU B C 1
ATOM 2830 O O . GLU B 1 136 ? 10.545 -23.435 -45.401 1.00 73.74 143 GLU B O 1
ATOM 2836 N N . GLN B 1 137 ? 8.948 -23.884 -46.922 1.00 69.86 144 GLN B N 1
ATOM 2837 C CA . GLN B 1 137 ? 8.786 -22.491 -47.324 1.00 70.68 144 GLN B CA 1
ATOM 2838 C C . GLN B 1 137 ? 7.737 -21.882 -46.420 1.00 67.00 144 GLN B C 1
ATOM 2839 O O . GLN B 1 137 ? 7.509 -20.676 -46.434 1.00 71.90 144 GLN B O 1
ATOM 2845 N N . LEU B 1 138 ? 7.077 -22.742 -45.654 1.00 58.70 145 LEU B N 1
ATOM 2846 C CA . LEU B 1 138 ? 6.005 -22.301 -44.786 1.00 51.20 145 LEU B CA 1
ATOM 2847 C C . LEU B 1 138 ? 6.607 -21.822 -43.487 1.00 57.80 145 LEU B C 1
ATOM 2848 O O . LEU B 1 138 ? 7.376 -22.532 -42.848 1.00 69.39 145 LEU B O 1
ATOM 2853 N N . SER B 1 139 ? 6.252 -20.609 -43.100 1.00 44.47 146 SER B N 1
ATOM 2854 C CA . SER B 1 139 ? 6.736 -20.045 -41.862 1.00 41.15 146 SER B CA 1
ATOM 2855 C C . SER B 1 139 ? 5.714 -19.055 -41.351 1.00 41.58 146 SER B C 1
ATOM 2856 O O . SER B 1 139 ? 4.787 -18.697 -42.071 1.00 40.09 146 SER B O 1
ATOM 2859 N N . LEU B 1 140 ? 5.896 -18.614 -40.111 1.00 34.06 147 LEU B N 1
ATOM 2860 C CA . LEU B 1 140 ? 5.021 -17.618 -39.522 1.00 34.96 147 LEU B CA 1
ATOM 2861 C C . LEU B 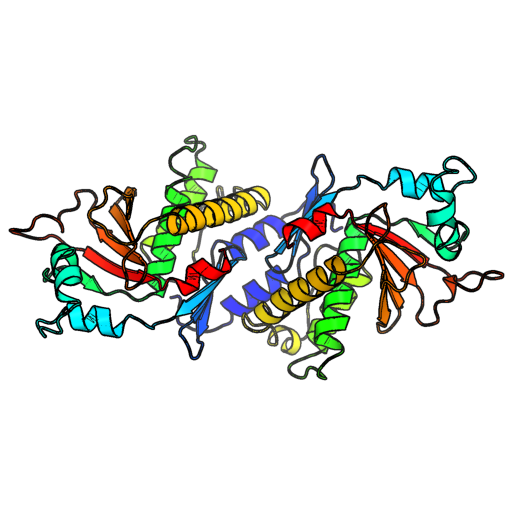1 140 ? 5.173 -16.291 -40.261 1.00 36.42 147 LEU B C 1
ATOM 2862 O O . LEU B 1 140 ? 4.197 -15.573 -40.480 1.00 25.93 147 LEU B O 1
ATOM 2867 N N . LYS B 1 141 ? 6.400 -15.977 -40.672 1.00 35.64 148 LYS B N 1
ATOM 2868 C CA . LYS B 1 141 ? 6.643 -14.805 -41.506 1.00 39.08 148 LYS B CA 1
ATOM 2869 C C . LYS B 1 141 ? 5.815 -14.833 -42.795 1.00 33.73 148 LYS B C 1
ATOM 2870 O O . LYS B 1 141 ? 5.177 -13.849 -43.158 1.00 31.19 148 LYS B O 1
ATOM 2876 N N . MET B 1 142 ? 5.844 -15.962 -43.485 1.00 30.02 149 MET B N 1
ATOM 2877 C CA . MET B 1 142 ? 5.067 -16.127 -44.707 1.00 37.24 149 MET B CA 1
ATOM 2878 C C . MET B 1 142 ? 3.565 -16.020 -44.442 1.00 37.50 149 MET B C 1
ATOM 2879 O O . MET B 1 142 ? 2.843 -15.395 -45.203 1.00 31.06 149 MET B O 1
ATOM 2884 N N . LEU B 1 143 ? 3.100 -16.595 -43.336 1.00 30.88 150 LEU B N 1
ATOM 2885 C CA . LEU B 1 143 ? 1.675 -16.533 -43.009 1.00 25.51 150 LEU B CA 1
ATOM 2886 C C . LEU B 1 143 ? 1.245 -15.092 -42.702 1.00 22.59 150 LEU B C 1
ATOM 2887 O O . LEU B 1 143 ? 0.188 -14.623 -43.165 1.00 24.85 150 LEU B O 1
ATOM 2892 N N . SER B 1 144 ? 2.069 -14.379 -41.936 1.00 22.01 151 SER B N 1
ATOM 2893 C CA . SER B 1 144 ? 1.790 -12.972 -41.651 1.00 26.37 151 SER B CA 1
ATOM 2894 C C . SER B 1 144 ? 1.695 -12.159 -42.940 1.00 23.28 151 SER B C 1
ATOM 2895 O O . SER B 1 144 ? 0.846 -11.290 -43.087 1.00 24.13 151 SER B O 1
ATOM 2898 N N . LEU B 1 145 ? 2.597 -12.434 -43.872 1.00 22.55 152 LEU B N 1
ATOM 2899 C CA . LEU B 1 145 ? 2.617 -11.726 -45.153 1.00 28.75 152 LEU B CA 1
ATOM 2900 C C . LEU B 1 145 ? 1.339 -11.994 -45.953 1.00 32.87 152 LEU B C 1
ATOM 2901 O O . LEU B 1 145 ? 0.747 -11.092 -46.544 1.00 24.76 152 LEU B O 1
ATOM 2906 N N . ILE B 1 146 ? 0.936 -13.256 -45.972 1.00 23.76 153 ILE B N 1
ATOM 2907 C CA . ILE B 1 146 ? -0.298 -13.636 -46.649 1.00 23.54 153 ILE B CA 1
ATOM 2908 C C . ILE B 1 146 ? -1.484 -12.929 -45.998 1.00 31.85 153 ILE B C 1
ATOM 2909 O O . ILE B 1 146 ? -2.302 -12.303 -46.671 1.00 23.02 153 ILE B O 1
ATOM 2914 N N . ARG B 1 147 ? -1.546 -12.973 -44.674 1.00 27.02 154 ARG B N 1
ATOM 2915 C CA . ARG B 1 147 ? -2.638 -12.336 -43.954 1.00 22.31 154 ARG B CA 1
ATOM 2916 C C . ARG B 1 147 ? -2.722 -10.825 -44.216 1.00 18.87 154 ARG B C 1
ATOM 2917 O O . ARG B 1 147 ? -3.796 -10.292 -44.454 1.00 22.46 154 ARG B O 1
ATOM 2925 N N . SER B 1 148 ? -1.597 -10.123 -44.153 1.00 21.10 155 SER B N 1
ATOM 2926 C CA . SER B 1 148 ? -1.654 -8.670 -44.352 1.00 26.95 155 SER B CA 1
ATOM 2927 C C . SER B 1 148 ? -2.044 -8.334 -45.786 1.00 30.16 155 SER B C 1
ATOM 2928 O O . SER B 1 148 ? -2.762 -7.376 -46.042 1.00 25.34 155 SER B O 1
ATOM 2931 N N . ASN B 1 149 ? -1.584 -9.154 -46.721 1.00 27.49 156 ASN B N 1
ATOM 2932 C CA . ASN B 1 149 ? -1.852 -8.880 -48.120 1.00 22.85 156 ASN B CA 1
ATOM 2933 C C . ASN B 1 149 ? -3.283 -9.254 -48.514 1.00 21.48 156 ASN B C 1
ATOM 2934 O O . ASN B 1 149 ? -3.833 -8.660 -49.431 1.00 24.61 156 ASN B O 1
ATOM 2939 N N . ILE B 1 150 ? -3.882 -10.228 -47.830 1.00 22.26 157 ILE B N 1
ATOM 2940 C CA . ILE B 1 150 ? -5.312 -10.511 -48.011 1.00 23.48 157 ILE B CA 1
ATOM 2941 C C . ILE B 1 150 ? -6.123 -9.328 -47.490 1.00 28.57 157 ILE B C 1
ATOM 2942 O O . ILE B 1 150 ? -7.078 -8.851 -48.119 1.00 25.89 157 ILE B O 1
ATOM 2947 N N . LEU B 1 151 ? -5.729 -8.833 -46.325 1.00 22.30 158 LEU B N 1
ATOM 2948 C CA . LEU B 1 151 ? -6.372 -7.630 -45.778 1.00 26.59 158 LEU B CA 1
ATOM 2949 C C . LEU B 1 151 ? -6.198 -6.437 -46.741 1.00 26.25 158 LEU B C 1
ATOM 2950 O O . LEU B 1 151 ? -7.113 -5.644 -46.925 1.00 27.80 158 LEU B O 1
ATOM 2955 N N . LYS B 1 152 ? -5.026 -6.302 -47.349 1.00 21.22 159 LYS B N 1
ATOM 2956 C CA . LYS B 1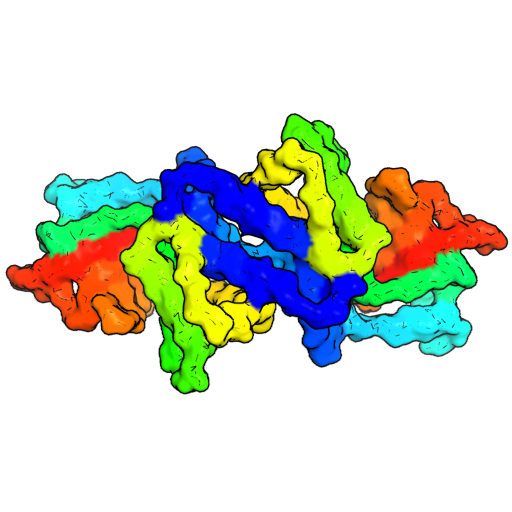 152 ? -4.828 -5.197 -48.297 1.00 26.07 159 LYS B CA 1
ATOM 2957 C C . LYS B 1 152 ? -5.735 -5.359 -49.515 1.00 30.19 159 LYS B C 1
ATOM 2958 O O . LYS B 1 152 ? -6.320 -4.406 -49.995 1.00 25.75 159 LYS B O 1
ATOM 2964 N N . PHE B 1 153 ? -5.900 -6.591 -49.973 1.00 26.66 160 PHE B N 1
ATOM 2965 C CA . PHE B 1 153 ? -6.746 -6.843 -51.138 1.00 31.90 160 PHE B CA 1
ATOM 2966 C C . PHE B 1 153 ? -8.212 -6.553 -50.825 1.00 21.72 160 PHE B C 1
ATOM 2967 O O . PHE B 1 153 ? -8.953 -5.939 -51.617 1.00 26.70 160 PHE B O 1
ATOM 2975 N N . ILE B 1 154 ? -8.641 -6.952 -49.639 1.00 25.28 161 ILE B N 1
ATOM 2976 C CA . ILE B 1 154 ? -10.017 -6.709 -49.234 1.00 25.69 161 ILE B CA 1
ATOM 2977 C C . ILE B 1 154 ? -10.320 -5.210 -49.187 1.00 36.29 161 ILE B C 1
ATOM 2978 O O . ILE B 1 154 ? -11.395 -4.752 -49.591 1.00 32.96 161 ILE B O 1
ATOM 2983 N N . ASN B 1 155 ? -9.352 -4.444 -48.703 1.00 34.38 162 ASN B N 1
ATOM 2984 C CA . ASN B 1 155 ? -9.472 -2.989 -48.697 1.00 37.49 162 ASN B CA 1
ATOM 2985 C C . ASN B 1 155 ? -9.482 -2.380 -50.105 1.00 43.41 162 ASN B C 1
ATOM 2986 O O . ASN B 1 155 ? -10.195 -1.413 -50.349 1.00 39.73 162 ASN B O 1
ATOM 2991 N N . LYS B 1 156 ? -8.703 -2.937 -51.031 1.00 33.69 163 LYS B N 1
ATOM 2992 C CA . LYS B 1 156 ? -8.783 -2.505 -52.429 1.00 37.94 163 LYS B CA 1
ATOM 2993 C C . LYS B 1 156 ? -10.210 -2.694 -52.939 1.00 38.38 163 LYS B C 1
ATOM 2994 O O . LYS B 1 156 ? -10.778 -1.807 -53.585 1.00 36.49 163 LYS B O 1
ATOM 3000 N N . LEU B 1 157 ? -10.812 -3.834 -52.611 1.00 29.37 164 LEU B N 1
ATOM 3001 C CA . LEU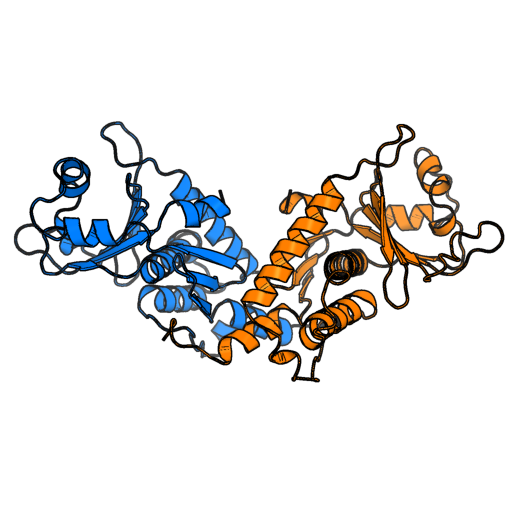 B 1 157 ? -12.185 -4.099 -53.031 1.00 34.78 164 LEU B CA 1
ATOM 3002 C C . LEU B 1 157 ? -13.147 -3.100 -52.404 1.00 36.48 164 LEU B C 1
ATOM 3003 O O . LEU B 1 157 ? -14.094 -2.635 -53.050 1.00 35.96 164 LEU B O 1
ATOM 3008 N N . ASP B 1 158 ? -12.921 -2.757 -51.140 1.00 40.36 165 ASP B N 1
ATOM 3009 C CA . ASP B 1 158 ? -13.834 -1.823 -50.477 1.00 48.49 165 ASP B CA 1
ATOM 3010 C C . ASP B 1 158 ? -13.704 -0.399 -51.058 1.00 46.83 165 ASP B C 1
ATOM 3011 O O . ASP B 1 158 ? -14.633 0.412 -50.942 1.00 55.46 165 ASP B O 1
ATOM 3016 N N . ALA B 1 159 ? -12.585 -0.131 -51.728 1.00 43.77 166 ALA B N 1
ATOM 3017 C CA . ALA B 1 159 ? -12.312 1.163 -52.367 1.00 55.76 166 ALA B CA 1
ATOM 3018 C C . ALA B 1 159 ? -13.038 1.318 -53.697 1.00 51.79 166 ALA B C 1
ATOM 3019 O O . ALA B 1 159 ? -13.006 2.396 -54.333 1.00 40.48 166 ALA B O 1
ATOM 3021 N N . LEU B 1 160 ? -13.620 0.222 -54.174 1.00 36.76 167 LEU B N 1
ATOM 3022 C CA . LEU B 1 160 ? -14.383 0.273 -55.417 1.00 35.17 167 LEU B CA 1
ATOM 3023 C C . LEU B 1 160 ? -15.707 0.995 -55.257 1.00 41.91 167 LEU B C 1
ATOM 3024 O O . LEU B 1 160 ? -16.369 0.929 -54.211 1.00 42.61 167 LEU B O 1
ATOM 3029 N N . HIS B 1 161 ? -16.110 1.678 -56.319 1.00 45.43 168 HIS B N 1
ATOM 3030 C CA . HIS B 1 161 ? -17.412 2.303 -56.355 1.00 47.34 168 HIS B CA 1
ATOM 3031 C C . HIS B 1 161 ? -18.382 1.336 -57.011 1.00 49.27 168 HIS B C 1
ATOM 3032 O O . HIS B 1 161 ? -17.967 0.516 -57.826 1.00 48.47 168 HIS B O 1
ATOM 3039 N N . VAL B 1 162 ? -19.653 1.444 -56.659 1.00 49.72 169 VAL B N 1
ATOM 3040 C CA . VAL B 1 162 ? -20.729 0.705 -57.314 1.00 44.58 169 VAL B CA 1
ATOM 3041 C C . VAL B 1 162 ? -20.699 1.065 -58.802 1.00 49.12 169 VAL B C 1
ATOM 3042 O O . VAL B 1 162 ? -20.115 2.087 -59.184 1.00 47.82 169 VAL B O 1
ATOM 3046 N N . VAL B 1 163 ? -21.179 0.168 -59.657 1.00 39.57 170 VAL B N 1
ATOM 3047 C CA . VAL B 1 163 ? -21.239 0.465 -61.083 1.00 47.61 170 VAL B CA 1
ATOM 3048 C C . VAL B 1 163 ? -21.859 1.839 -61.352 1.00 53.35 170 VAL B C 1
ATOM 3049 O O . VAL B 1 163 ? -22.805 2.268 -60.723 1.00 66.24 170 VAL B O 1
ATOM 3053 N N . ASN B 1 164 ? -21.223 2.542 -62.262 1.00 56.88 171 ASN B N 1
ATOM 3054 C CA . ASN B 1 164 ? -21.451 3.961 -62.515 1.00 53.43 171 ASN B CA 1
ATOM 3055 C C . ASN B 1 164 ? -21.163 4.390 -63.923 1.00 62.75 171 ASN B C 1
ATOM 3056 O O . ASN B 1 164 ? -20.597 3.642 -64.717 1.00 69.14 171 ASN B O 1
ATOM 3061 N N . TYR B 1 165 ? -21.646 5.594 -64.225 1.00 69.52 172 TYR B N 1
ATOM 3062 C CA . TYR B 1 165 ? -21.384 6.253 -65.494 1.00 67.73 172 TYR B CA 1
ATOM 3063 C C . TYR B 1 165 ? -20.556 7.514 -65.218 1.00 69.88 172 TYR B C 1
ATOM 3064 O O . TYR B 1 165 ? -20.395 8.385 -66.079 1.00 77.88 172 TYR B O 1
ATOM 3073 N N . ASN B 1 166 ? -20.006 7.583 -64.008 1.00 71.07 173 ASN B N 1
ATOM 3074 C CA . ASN B 1 166 ? -19.191 8.721 -63.585 1.00 74.38 173 ASN B CA 1
ATOM 3075 C C . ASN B 1 166 ? -17.685 8.529 -63.619 1.00 74.58 173 ASN B C 1
ATOM 3076 O O . ASN B 1 166 ? -16.974 9.178 -62.857 1.00 72.88 173 ASN B O 1
ATOM 3081 N N . GLY B 1 167 ? -17.204 7.640 -64.483 1.00 77.77 174 GLY B N 1
ATOM 3082 C CA . GLY B 1 167 ? -15.780 7.380 -64.639 1.00 73.70 174 GLY B CA 1
ATOM 3083 C C . GLY B 1 167 ? -15.064 6.704 -63.481 1.00 76.71 174 GLY B C 1
ATOM 3084 O O . GLY B 1 167 ? -13.860 6.440 -63.560 1.00 77.44 174 GLY B O 1
ATOM 3085 N N . LEU B 1 168 ? -15.801 6.408 -62.413 1.00 68.36 175 LEU B N 1
ATOM 3086 C CA . LEU B 1 168 ? -15.200 5.930 -61.166 1.00 59.52 175 LEU B CA 1
ATOM 3087 C C . LEU B 1 168 ? -14.967 4.409 -61.229 1.00 55.09 175 LEU B C 1
ATOM 3088 O O . LEU B 1 168 ? -15.854 3.657 -61.650 1.00 52.77 175 LEU B O 1
ATOM 3093 N N . LEU B 1 169 ? -13.792 3.962 -60.788 1.00 59.64 176 LEU B N 1
ATOM 3094 C CA . LEU B 1 169 ? -13.408 2.549 -60.891 1.00 53.71 176 LEU B CA 1
ATOM 3095 C C . LEU B 1 169 ? -14.354 1.653 -60.084 1.00 47.37 176 LEU B C 1
ATOM 3096 O O . LEU B 1 169 ? -14.598 1.897 -58.899 1.00 46.28 176 LEU B O 1
ATOM 3101 N N . SER B 1 170 ? -14.878 0.604 -60.721 1.00 48.14 177 SER B N 1
ATOM 3102 C CA . SER B 1 170 ? -15.895 -0.247 -60.088 1.00 46.24 177 SER B CA 1
ATOM 3103 C C . SER B 1 170 ? -15.569 -1.747 -60.107 1.00 47.37 177 SER B C 1
ATOM 3104 O O . SER B 1 170 ? -16.289 -2.552 -59.515 1.00 35.79 177 SER B O 1
ATOM 3107 N N . SER B 1 171 ? -14.505 -2.110 -60.789 1.00 38.15 178 SER B N 1
ATOM 3108 C CA . SER B 1 171 ? -14.139 -3.508 -60.939 1.00 44.95 178 SER B CA 1
ATOM 3109 C C . SER B 1 171 ? -12.636 -3.681 -60.954 1.00 50.70 178 SER B C 1
ATOM 3110 O O . SER B 1 171 ? -11.898 -2.744 -61.252 1.00 51.81 178 SER B O 1
ATOM 3113 N N . ILE B 1 172 ? -12.179 -4.877 -60.605 1.00 42.19 179 ILE B N 1
ATOM 3114 C CA . ILE B 1 172 ? -10.782 -5.230 -60.748 1.00 33.25 179 ILE B CA 1
ATOM 3115 C C . ILE B 1 172 ? -10.660 -6.553 -61.516 1.00 40.87 179 ILE B C 1
ATOM 3116 O O . ILE B 1 172 ? -11.456 -7.478 -61.313 1.00 36.24 179 ILE B O 1
ATOM 3121 N N . GLU B 1 173 ? -9.688 -6.630 -62.414 1.00 30.36 180 GLU B N 1
ATOM 3122 C CA . GLU B 1 173 ? -9.421 -7.844 -63.173 1.00 37.44 180 GLU B CA 1
ATOM 3123 C C . GLU B 1 173 ? -8.045 -8.418 -62.868 1.00 43.20 180 GLU B C 1
ATOM 3124 O O . GLU B 1 173 ? -7.038 -7.708 -62.903 1.00 40.51 180 GLU B O 1
ATOM 3130 N N . ILE B 1 174 ? -7.994 -9.719 -62.592 1.00 31.01 181 ILE B N 1
ATOM 3131 C CA . ILE B 1 174 ? -6.754 -10.394 -62.248 1.00 28.19 181 ILE B CA 1
ATOM 3132 C C . ILE B 1 174 ? -6.539 -11.644 -63.088 1.00 34.04 181 ILE B C 1
ATOM 3133 O O . ILE B 1 174 ? -7.339 -12.589 -63.041 1.00 30.16 181 ILE B O 1
ATOM 3138 N N . GLY B 1 175 ? -5.451 -11.666 -63.849 1.00 33.78 182 GLY B N 1
ATOM 3139 C CA . GLY B 1 175 ? -5.109 -12.838 -64.633 1.00 43.44 182 GLY B CA 1
ATOM 3140 C C . GLY B 1 175 ? -4.473 -13.912 -63.775 1.00 50.20 182 GLY B C 1
ATOM 3141 O O . GLY B 1 175 ? -3.697 -13.615 -62.863 1.00 47.74 182 GLY B O 1
ATOM 3142 N N . THR B 1 176 ? -4.840 -15.165 -64.015 1.00 39.93 183 THR B N 1
ATOM 3143 C CA . THR B 1 176 ? -4.166 -16.271 -63.367 1.00 35.50 183 THR B CA 1
ATOM 3144 C C . THR B 1 176 ? -3.632 -17.172 -64.467 1.00 42.49 183 THR B C 1
ATOM 3145 O O . THR B 1 176 ? -3.769 -16.860 -65.656 1.00 44.96 183 THR B O 1
ATOM 3149 N N . GLN B 1 177 ? -3.049 -18.297 -64.076 1.00 45.45 184 GLN B N 1
ATOM 3150 C CA . GLN B 1 177 ? -2.415 -19.198 -65.024 1.00 51.39 184 GLN B CA 1
ATOM 3151 C C . GLN B 1 177 ? -3.393 -19.656 -66.101 1.00 52.52 184 GLN B C 1
ATOM 3152 O O . GLN B 1 177 ? -3.071 -19.627 -67.291 1.00 51.79 184 GLN B O 1
ATOM 3158 N N . ASN B 1 178 ? -4.585 -20.077 -65.684 1.00 46.20 185 ASN B N 1
ATOM 3159 C CA . ASN B 1 178 ? -5.572 -20.599 -66.624 1.00 42.73 185 ASN B CA 1
ATOM 3160 C C . ASN B 1 178 ? -6.914 -19.870 -66.635 1.00 36.10 185 ASN B C 1
ATOM 3161 O O . ASN B 1 178 ? -7.876 -20.363 -67.239 1.00 33.29 185 ASN B O 1
ATOM 3166 N N . HIS B 1 179 ? -6.991 -18.702 -66.000 1.00 30.70 186 HIS B N 1
ATOM 3167 C CA . HIS B 1 179 ? -8.258 -17.999 -65.901 1.00 31.33 186 HIS B CA 1
ATOM 3168 C C . HIS B 1 179 ? -8.106 -16.487 -65.865 1.00 31.14 186 HIS B C 1
ATOM 3169 O O . HIS B 1 179 ? -7.014 -15.951 -65.657 1.00 34.05 186 HIS B O 1
ATOM 3176 N N . THR B 1 180 ? -9.227 -15.813 -66.055 1.00 28.79 187 THR B N 1
ATOM 3177 C CA . THR B 1 180 ? -9.335 -14.403 -65.752 1.00 26.63 187 THR B CA 1
ATOM 3178 C C . THR B 1 180 ? -10.360 -14.255 -64.648 1.00 25.03 187 THR B C 1
ATOM 3179 O O . THR B 1 180 ? -11.490 -14.743 -64.755 1.00 22.88 187 THR B O 1
ATOM 3183 N N . ILE B 1 181 ? -9.975 -13.545 -63.589 1.00 26.03 188 ILE B N 1
ATOM 3184 C CA . ILE B 1 181 ? -10.878 -13.260 -62.492 1.00 24.65 188 ILE B CA 1
ATOM 3185 C C . ILE B 1 181 ? -11.321 -11.822 -62.570 1.00 21.81 188 ILE B C 1
ATOM 3186 O O . ILE B 1 181 ? -10.488 -10.939 -62.704 1.00 25.18 188 ILE B O 1
ATOM 3191 N N . ILE B 1 182 ? -12.616 -11.579 -62.498 1.00 22.34 189 ILE B N 1
ATOM 3192 C CA . ILE B 1 182 ? -13.102 -10.213 -62.449 1.00 29.54 189 ILE B CA 1
ATOM 3193 C C . ILE B 1 182 ? -13.999 -10.020 -61.247 1.00 28.77 189 ILE B C 1
ATOM 3194 O O . ILE B 1 182 ? -14.872 -10.848 -60.958 1.00 26.76 189 ILE B O 1
ATOM 3199 N N . ILE B 1 183 ? -13.799 -8.907 -60.539 1.00 25.14 190 ILE B N 1
ATOM 3200 C CA . ILE B 1 183 ? -14.590 -8.593 -59.371 1.00 21.77 190 ILE B CA 1
ATOM 3201 C C . ILE B 1 183 ? -15.140 -7.186 -59.552 1.00 34.48 190 ILE B C 1
ATOM 3202 O O . ILE B 1 183 ? -14.371 -6.236 -59.665 1.00 31.60 190 ILE B O 1
ATOM 3207 N N . THR B 1 184 ? -16.456 -7.060 -59.551 1.00 26.20 191 THR B N 1
ATOM 3208 C CA . THR B 1 184 ? -17.104 -5.794 -59.851 1.00 26.87 191 THR B CA 1
ATOM 3209 C C . THR B 1 184 ? -18.074 -5.438 -58.758 1.00 33.53 191 THR B C 1
ATOM 3210 O O . THR B 1 184 ? -18.912 -6.247 -58.373 1.00 27.31 191 THR B O 1
ATOM 3214 N N . ARG B 1 185 ? -17.975 -4.230 -58.215 1.00 29.19 192 ARG B N 1
ATOM 3215 C CA . ARG B 1 185 ? -18.949 -3.849 -57.188 1.00 30.09 192 ARG B CA 1
ATOM 3216 C C . ARG B 1 185 ? -20.258 -3.362 -57.797 1.00 44.84 192 ARG B C 1
ATOM 3217 O O . ARG B 1 185 ? -20.255 -2.519 -58.695 1.00 42.68 192 ARG B O 1
ATOM 3225 N N . THR B 1 186 ? -21.362 -3.947 -57.337 1.00 33.35 193 THR B N 1
ATOM 3226 C CA . THR B 1 186 ? -22.692 -3.611 -57.799 1.00 36.17 193 THR B CA 1
ATOM 3227 C C . THR B 1 186 ? -23.574 -3.309 -56.607 1.00 34.48 193 THR B C 1
ATOM 3228 O O . THR B 1 186 ? -23.150 -3.467 -55.469 1.00 36.95 193 THR B O 1
ATOM 3232 N N . ASN B 1 187 ? -24.808 -2.896 -56.874 1.00 45.20 194 ASN B N 1
ATOM 3233 C CA . ASN B 1 187 ? -25.784 -2.653 -55.822 1.00 43.07 194 ASN B CA 1
ATOM 3234 C C . ASN B 1 187 ? -26.119 -3.917 -55.028 1.00 53.12 194 ASN B C 1
ATOM 3235 O O . ASN B 1 187 ? -26.575 -3.837 -53.886 1.00 52.75 194 ASN B O 1
ATOM 3240 N N . MET B 1 188 ? -25.890 -5.081 -55.642 1.00 47.75 195 MET B N 1
ATOM 3241 C CA . MET B 1 188 ? -26.158 -6.374 -55.015 1.00 41.71 195 MET B CA 1
ATOM 3242 C C . MET B 1 188 ? -25.021 -6.796 -54.095 1.00 42.87 195 MET B C 1
ATOM 3243 O O . MET B 1 188 ? -25.188 -7.655 -53.235 1.00 49.84 195 MET B O 1
ATOM 3248 N N . GLY B 1 189 ? -23.865 -6.185 -54.290 1.00 30.84 196 GLY B N 1
ATOM 3249 C CA . GLY B 1 189 ? -22.658 -6.615 -53.624 1.00 32.72 196 GLY B CA 1
ATOM 3250 C C . GLY B 1 189 ? -21.630 -6.819 -54.714 1.00 37.60 196 GLY B C 1
ATOM 3251 O O . GLY B 1 189 ? -21.757 -6.251 -55.798 1.00 38.76 196 GLY B O 1
ATOM 3252 N N . PHE B 1 190 ? -20.608 -7.617 -54.431 1.00 26.37 197 PHE B N 1
ATOM 3253 C CA . PHE B 1 190 ? -19.532 -7.852 -55.377 1.00 27.33 197 PHE B CA 1
ATOM 3254 C C . PHE B 1 190 ? -19.818 -9.041 -56.273 1.00 25.34 197 PHE B C 1
ATOM 3255 O O . PHE B 1 190 ? -19.925 -10.161 -55.778 1.00 24.25 197 PHE B O 1
ATOM 3263 N N . LEU B 1 191 ? -19.918 -8.792 -57.575 1.00 26.13 198 LEU B N 1
ATOM 3264 C CA . LEU B 1 191 ? -20.047 -9.869 -58.547 1.00 28.43 198 LEU B CA 1
ATOM 3265 C C . LEU B 1 191 ? -18.675 -10.427 -58.823 1.00 25.26 198 LEU B C 1
ATOM 3266 O O . LEU B 1 191 ? -17.767 -9.736 -59.295 1.00 26.54 198 LEU B O 1
ATOM 3271 N N . VAL B 1 192 ? -18.525 -11.705 -58.532 1.00 24.15 199 VAL B N 1
ATOM 3272 C CA . VAL B 1 192 ? -17.249 -12.355 -58.708 1.00 22.52 199 VAL B CA 1
ATOM 3273 C C . VAL B 1 192 ? -17.352 -13.301 -59.893 1.00 22.95 199 VAL B C 1
ATOM 3274 O O . VAL B 1 192 ? -18.177 -14.223 -59.863 1.00 21.66 199 VAL B O 1
ATOM 3278 N N . GLU B 1 193 ? -16.530 -13.107 -60.913 1.00 21.68 200 GLU B N 1
ATOM 3279 C CA . GLU B 1 193 ? -16.573 -13.999 -62.072 1.00 23.45 200 GLU B CA 1
ATOM 3280 C C . GLU B 1 193 ? -15.239 -14.628 -62.451 1.00 25.80 200 GLU B C 1
ATOM 3281 O O . GLU B 1 193 ? -14.146 -14.086 -62.235 1.00 27.07 200 GLU B O 1
ATOM 3287 N N . LEU B 1 194 ? -15.357 -15.799 -63.057 1.00 21.51 201 LEU B N 1
ATOM 3288 C CA . LEU B 1 194 ? -14.229 -16.547 -63.504 1.00 20.77 201 LEU B CA 1
ATOM 3289 C C . LEU B 1 194 ? -14.454 -16.850 -64.991 1.00 24.54 201 LEU B C 1
ATOM 3290 O O . LEU B 1 194 ? -15.472 -17.477 -65.377 1.00 24.73 201 LEU B O 1
ATOM 3295 N N . GLN B 1 195 ? -13.529 -16.374 -65.819 1.00 22.01 202 GLN B N 1
ATOM 3296 C CA . GLN B 1 195 ? -13.593 -16.583 -67.275 1.00 22.04 202 GLN B CA 1
ATOM 3297 C C . GLN B 1 195 ? -12.362 -17.275 -67.750 1.00 27.35 202 GLN B C 1
ATOM 3298 O O . GLN B 1 195 ? -11.463 -17.546 -66.966 1.00 26.87 202 GLN B O 1
ATOM 3304 N N . GLU B 1 196 ? -12.320 -17.578 -69.040 1.00 28.12 203 GLU B N 1
ATOM 3305 C CA . GLU B 1 196 ? -11.097 -18.056 -69.660 1.00 29.92 203 GLU B CA 1
ATOM 3306 C C . GLU B 1 196 ? -10.100 -16.888 -69.756 1.00 33.97 203 GLU B C 1
ATOM 3307 O O . GLU B 1 196 ? -10.490 -15.728 -69.605 1.00 31.88 203 GLU B O 1
ATOM 3313 N N . PRO B 1 197 ? -8.812 -17.197 -69.992 1.00 38.06 204 PRO B N 1
ATOM 3314 C CA . PRO B 1 197 ? -7.804 -16.136 -70.122 1.00 42.07 204 PRO B CA 1
ATOM 3315 C C . PRO B 1 197 ? -8.139 -15.129 -71.222 1.00 45.03 204 PRO B C 1
ATOM 3316 O O . PRO B 1 197 ? -7.867 -13.944 -71.046 1.00 49.34 204 PRO B O 1
ATOM 3320 N N . ASP B 1 198 ? -8.809 -15.569 -72.283 1.00 40.54 205 ASP B N 1
ATOM 3321 C CA . ASP B 1 198 ? -9.182 -14.677 -73.382 1.00 47.10 205 ASP B CA 1
ATOM 3322 C C . ASP B 1 198 ? -10.517 -13.970 -73.148 1.00 48.37 205 ASP B C 1
ATOM 3323 O O . ASP B 1 198 ? -10.981 -13.198 -73.989 1.00 39.45 205 ASP B O 1
ATOM 3328 N N . LYS B 1 199 ? -11.127 -14.220 -71.992 1.00 40.15 206 LYS B N 1
ATOM 3329 C CA . LYS B 1 199 ? -12.425 -13.651 -71.654 1.00 36.45 206 LYS B CA 1
ATOM 3330 C C . LYS B 1 199 ? -13.483 -13.867 -72.745 1.00 35.55 206 LYS B C 1
ATOM 3331 O O . LYS B 1 199 ? -14.246 -12.955 -73.067 1.00 32.69 206 LYS B O 1
ATOM 3337 N N . SER B 1 200 ? -13.550 -15.087 -73.263 1.00 36.03 207 SER B N 1
ATOM 3338 C CA . SER B 1 200 ? -14.467 -15.437 -74.354 1.00 36.64 207 SER B CA 1
ATOM 3339 C C . SER B 1 200 ? -15.948 -15.264 -74.014 1.00 29.06 207 SER B C 1
ATOM 3340 O O . SER B 1 200 ? -16.789 -15.169 -74.912 1.00 29.82 207 SER B O 1
ATOM 3343 N N . ALA B 1 201 ? -16.273 -15.202 -72.721 1.00 25.85 208 ALA B N 1
ATOM 3344 C CA . ALA B 1 201 ? -17.626 -14.982 -72.283 1.00 24.95 208 ALA B CA 1
ATOM 3345 C C . ALA B 1 201 ? -18.118 -13.614 -72.755 1.00 33.64 208 ALA B C 1
ATOM 3346 O O . ALA B 1 201 ? -19.318 -13.371 -72.827 1.00 34.46 208 ALA B O 1
ATOM 3348 N N . MET B 1 202 ? -17.176 -12.730 -73.081 1.00 33.92 209 MET B N 1
ATOM 3349 C CA . MET B 1 202 ? -17.508 -11.356 -73.455 1.00 37.42 209 MET B CA 1
ATOM 3350 C C . MET B 1 202 ? -17.854 -11.229 -74.946 1.00 42.33 209 MET B C 1
ATOM 3351 O O . MET B 1 202 ? -18.285 -10.171 -75.395 1.00 51.06 209 MET B O 1
ATOM 3356 N N . ASN B 1 203 ? -17.696 -12.310 -75.704 1.00 39.92 210 ASN B N 1
ATOM 3357 C CA A ASN B 1 203 ? -18.103 -12.312 -77.104 0.36 43.32 210 ASN B CA 1
ATOM 3358 C CA B ASN B 1 203 ? -18.102 -12.322 -77.113 0.64 44.74 210 ASN B CA 1
ATOM 3359 C C . ASN B 1 203 ? -19.627 -12.310 -77.199 1.00 45.66 210 ASN B C 1
ATOM 3360 O O . ASN B 1 203 ? -20.253 -13.362 -77.241 1.00 44.91 210 ASN B O 1
ATOM 3369 N N . ARG B 1 204 ? -20.226 -11.117 -77.240 1.00 56.42 211 ARG B N 1
ATOM 3370 C CA . ARG B 1 204 ? -21.692 -11.012 -77.161 1.00 55.97 211 ARG B CA 1
ATOM 3371 C C . ARG B 1 204 ? -22.422 -11.781 -78.269 1.00 53.04 211 ARG B C 1
ATOM 3372 O O . ARG B 1 204 ? -23.560 -12.217 -78.069 1.00 63.06 211 ARG B O 1
ATOM 3380 N N . MET B 1 205 ? -21.793 -11.962 -79.424 1.00 53.19 212 MET B N 1
ATOM 3381 C CA . MET B 1 205 ? -22.471 -12.714 -80.468 1.00 52.64 212 MET B CA 1
ATOM 3382 C C . MET B 1 205 ? -22.384 -14.227 -80.229 1.00 57.64 212 MET B C 1
ATOM 3383 O O . MET B 1 205 ? -23.323 -14.947 -80.561 1.00 61.18 212 MET B O 1
ATOM 3388 N N . LYS B 1 206 ? -21.277 -14.711 -79.660 1.00 55.67 213 LYS B N 1
ATOM 3389 C CA . LYS B 1 206 ? -21.159 -16.134 -79.293 1.00 50.05 213 LYS B CA 1
ATOM 3390 C C . LYS B 1 206 ? -20.396 -16.354 -77.968 1.00 49.31 213 LYS B C 1
ATOM 3391 O O . LYS B 1 206 ? -19.226 -16.730 -77.968 1.00 48.50 213 LYS B O 1
ATOM 3397 N N . PRO B 1 207 ? -21.067 -16.122 -76.835 1.00 55.25 214 PRO B N 1
ATOM 3398 C CA . PRO B 1 207 ? -20.405 -16.105 -75.519 1.00 47.22 214 PRO B CA 1
ATOM 3399 C C . PRO B 1 207 ? -19.775 -17.434 -75.082 1.00 32.23 214 PRO B C 1
ATOM 3400 O O . PRO B 1 207 ? -20.410 -18.484 -75.171 1.00 46.16 214 PRO B O 1
ATOM 3404 N N . GLY B 1 208 ? -18.532 -17.368 -74.602 1.00 28.52 215 GLY B N 1
ATOM 3405 C CA . GLY B 1 208 ? -17.825 -18.501 -74.027 1.00 24.06 215 GLY B CA 1
ATOM 3406 C C . GLY B 1 208 ? -18.280 -18.751 -72.583 1.00 25.17 215 GLY B C 1
ATOM 3407 O O . GLY B 1 208 ? -19.211 -18.111 -72.097 1.00 32.53 215 GLY B O 1
ATOM 3408 N N . PRO B 1 209 ? -17.630 -19.699 -71.892 1.00 31.66 216 PRO B N 1
ATOM 3409 C CA . PRO B 1 209 ? -18.039 -20.112 -70.543 1.00 24.73 216 PRO B CA 1
ATOM 3410 C C . PRO B 1 209 ? -17.649 -19.134 -69.439 1.00 30.40 216 PRO B C 1
ATOM 3411 O O . PRO B 1 209 ? -16.674 -18.386 -69.572 1.00 28.44 216 PRO B O 1
ATOM 3415 N N . ALA B 1 210 ? -18.422 -19.136 -68.362 1.00 24.29 217 ALA B N 1
ATOM 3416 C CA . ALA B 1 210 ? -18.110 -18.319 -67.189 1.00 20.76 217 ALA B CA 1
ATOM 3417 C C . ALA B 1 210 ? -18.759 -18.933 -65.978 1.00 23.12 217 ALA B C 1
ATOM 3418 O O . ALA B 1 210 ? -19.811 -19.563 -66.084 1.00 25.68 217 ALA B O 1
ATOM 3420 N N . LYS B 1 211 ? -18.134 -18.742 -64.822 1.00 21.55 218 LYS B N 1
ATOM 3421 C CA . LYS B 1 211 ? -18.772 -19.052 -63.552 1.00 20.16 218 LYS B CA 1
ATOM 3422 C C . LYS B 1 211 ? -18.845 -17.753 -62.795 1.00 21.34 218 LYS B C 1
ATOM 3423 O O . LYS B 1 211 ? -17.920 -16.936 -62.895 1.00 22.01 218 LYS B O 1
ATOM 3429 N N . PHE B 1 212 ? -19.908 -17.558 -62.036 1.00 20.96 219 PHE B N 1
ATOM 3430 C CA . PHE B 1 212 ? -20.005 -16.332 -61.252 1.00 20.25 219 PHE B CA 1
ATOM 3431 C C . PHE B 1 212 ? -20.848 -16.511 -60.011 1.00 23.14 219 PHE B C 1
ATOM 3432 O O . PHE B 1 212 ? -21.662 -17.446 -59.879 1.00 21.17 219 PHE B O 1
ATOM 3440 N N . SER B 1 213 ? -20.645 -15.600 -59.075 1.00 20.89 220 SER B N 1
ATOM 3441 C CA . SER B 1 213 ? -21.429 -15.612 -57.865 1.00 20.71 220 SER B CA 1
ATOM 3442 C C . SER B 1 213 ? -21.350 -14.230 -57.224 1.00 25.76 220 SER B C 1
ATOM 3443 O O . SER B 1 213 ? -20.835 -13.274 -57.831 1.00 24.25 220 SER B O 1
ATOM 3446 N N . LEU B 1 214 ? -21.829 -14.154 -55.989 1.00 23.71 221 LEU B N 1
ATOM 3447 C CA . LEU B 1 214 ? -21.950 -12.887 -55.265 1.00 24.13 221 LEU B CA 1
ATOM 3448 C C . LEU B 1 214 ? -21.297 -12.959 -53.889 1.00 36.42 221 LEU B C 1
ATOM 3449 O O . LEU B 1 214 ? -21.469 -13.936 -53.163 1.00 33.13 221 LEU B O 1
ATOM 3454 N N . LEU B 1 215 ? -20.501 -11.954 -53.550 1.00 26.02 222 LEU B N 1
ATOM 3455 C CA . LEU B 1 215 ? -20.059 -11.820 -52.165 1.00 29.28 222 LEU B CA 1
ATOM 3456 C C . LEU B 1 215 ? -20.752 -10.576 -51.604 1.00 38.19 222 LEU B C 1
ATOM 3457 O O . LEU B 1 215 ? -20.455 -9.451 -52.013 1.00 33.64 222 LEU B O 1
ATOM 3462 N N . HIS B 1 216 ? -21.670 -10.789 -50.674 1.00 28.94 223 HIS B N 1
ATOM 3463 C CA . HIS B 1 216 ? -22.412 -9.703 -50.059 1.00 28.52 223 HIS B CA 1
ATOM 3464 C C . HIS B 1 216 ? -21.438 -8.733 -49.356 1.00 24.62 223 HIS B C 1
ATOM 3465 O O . HIS B 1 216 ? -20.399 -9.141 -48.836 1.00 28.37 223 HIS B O 1
ATOM 3472 N N . GLU B 1 217 ? -21.746 -7.436 -49.409 1.00 26.85 224 GLU B N 1
ATOM 3473 C CA . GLU B 1 217 ? -20.920 -6.399 -48.774 1.00 30.40 224 GLU B CA 1
ATOM 3474 C C . GLU B 1 217 ? -20.588 -6.706 -47.322 1.00 33.71 224 GLU B C 1
ATOM 3475 O O . GLU B 1 217 ? -19.495 -6.397 -46.851 1.00 29.46 224 GLU B O 1
ATOM 3481 N N . SER B 1 218 ? -21.537 -7.306 -46.617 1.00 32.43 225 SER B N 1
ATOM 3482 C CA . SER B 1 218 ? -21.366 -7.580 -45.188 1.00 35.74 225 SER B CA 1
ATOM 3483 C C . SER B 1 218 ? -20.104 -8.375 -44.912 1.00 31.95 225 SER B C 1
ATOM 3484 O O . SER B 1 218 ? -19.463 -8.170 -43.892 1.00 31.72 225 SER B O 1
ATOM 3487 N N . THR B 1 219 ? -19.750 -9.286 -45.816 1.00 26.45 226 THR B N 1
ATOM 3488 C CA . THR B 1 219 ? -18.561 -10.119 -45.604 1.00 24.00 226 THR B CA 1
ATOM 3489 C C . THR B 1 219 ? -17.291 -9.285 -45.520 1.00 35.08 226 THR B C 1
ATOM 3490 O O . THR B 1 219 ? -16.391 -9.599 -44.746 1.00 29.03 226 THR B O 1
ATOM 3494 N N . LEU B 1 220 ? -17.204 -8.220 -46.314 1.00 31.45 227 LEU B N 1
ATOM 3495 C CA . LEU B 1 220 ? -15.993 -7.386 -46.278 1.00 36.82 227 LEU B CA 1
ATOM 3496 C C . LEU B 1 220 ? -16.032 -6.314 -45.176 1.00 41.91 227 LEU B C 1
ATOM 3497 O O . LEU B 1 220 ? -14.984 -5.913 -44.670 1.00 38.78 227 LEU B O 1
ATOM 3502 N N . LYS B 1 221 ? -17.232 -5.887 -44.793 1.00 48.40 228 LYS B N 1
ATOM 3503 C CA . LYS B 1 221 ? -17.416 -4.838 -43.790 1.00 49.79 228 LYS B CA 1
ATOM 3504 C C . LYS B 1 221 ? -16.666 -5.088 -42.479 1.00 49.50 228 LYS B C 1
ATOM 3505 O O . LYS B 1 221 ? -16.173 -4.147 -41.858 1.00 52.03 228 LYS B O 1
ATOM 3511 N N . ALA B 1 222 ? -16.550 -6.352 -42.076 1.00 43.15 229 ALA B N 1
ATOM 3512 C CA . ALA B 1 222 ? -15.868 -6.717 -40.833 1.00 48.07 229 ALA B CA 1
ATOM 3513 C C . ALA B 1 222 ? -14.401 -6.302 -40.837 1.00 54.59 229 ALA B C 1
ATOM 3514 O O . ALA B 1 222 ? -13.811 -6.044 -39.788 1.00 58.39 229 ALA B O 1
ATOM 3516 N N . PHE B 1 223 ? -13.816 -6.250 -42.028 1.00 39.29 230 PHE B N 1
ATOM 3517 C CA . PHE B 1 223 ? -12.428 -5.875 -42.192 1.00 33.07 230 PHE B CA 1
ATOM 3518 C C . PHE B 1 223 ? -12.376 -4.383 -42.429 1.00 46.80 230 PHE B C 1
ATOM 3519 O O . PHE B 1 223 ? -11.293 -3.774 -42.466 1.00 47.80 230 PHE B O 1
ATOM 3527 N N . THR B 1 224 ? -13.580 -3.833 -42.539 1.00 41.70 231 THR B N 1
ATOM 3528 C CA . THR B 1 224 ? -13.870 -2.447 -42.919 1.00 60.86 231 THR B CA 1
ATOM 3529 C C . THR B 1 224 ? -13.326 -2.137 -44.300 1.00 61.54 231 THR B C 1
ATOM 3530 O O . THR B 1 224 ? -14.056 -2.275 -45.278 1.00 63.11 231 THR B O 1
#

Nearest PDB structures (foldseek):
  4u2x-assembly3_C  TM=9.803E-01  e=2.251E-37  Ebola virus - Mayinga, Zaire, 1976
  3vne-assembly1_A  TM=9.514E-01  e=5.141E-32  Sudan ebolavirus
  8usn-assembly1_J  TM=9.037E-01  e=4.976E-31  Ebola virus - Mayinga, Zaire, 1976
  4or8-assembly1_B  TM=8.589E-01  e=4.382E-20  Marburg virus - Musoke, Kenya, 1980
  4or8-assembly1_A  TM=8.923E-01  e=8.044E-19  Marburg virus - Musoke, Kenya, 1980

Radius of gyration: 25.73 Å; Cα contacts (8 Å, |Δi|>4): 772; chains: 2; bounding box: 56×49×87 Å

Organism: Zaire ebolavirus (strain Mayinga-76) (NCBI:txid128952)

Solvent-accessible surface area: 21094 Å² total; per-residue (Å²): 118,18,96,86,151,49,117,62,20,51,35,4,0,52,22,3,0,2,9,0,8,19,34,136,61,175,93,2,31,42,0,2,1,0,1,12,34,0,64,0,10,82,146,28,21,65,24,0,100,96,0,62,66,124,97,144,11,120,96,74,44,112,7,32,92,73,10,24,18,0,4,112,3,119,70,4,66,34,46,46,3,7,32,0,1,3,0,2,0,0,0,0,0,23,24,34,6,33,73,126,77,158,28,117,103,47,28,32,0,5,25,71,0,6,74,7,1,10,68,56,96,38,8,62,41,95,3,174,96,120,179,19,46,94,54,0,23,0,103,34,0,20,82,0,32,53,23,3,74,137,1,1,64,88,0,37,72,9,88,51,32,52,174,122,81,90,119,19,42,19,98,6,45,25,160,98,46,5,0,14,0,10,23,2,112,16,3,0,0,0,1,16,3,74,83,109,62,24,1,80,76,187,148,138,34,12,68,6,86,0,0,4,0,46,40,57,1,1,103,84,48,99,99,16,54,82,197,103,121,44,38,68,38,5,0,49,20,3,0,1,8,0,6,26,16,149,42,179,75,2,51,33,0,3,1,0,1,19,35,2,81,4,12,87,121,27,21,60,34,0,99,134,8,61,58,102,98,176,43,106,81,74,50,132,11,44,93,69,13,22,16,0,3,74,3,122,72,4,68,35,49,46,4,13,32,0,2,3,0,2,0,0,0,0,8,25,41,40,31,96,129,51,88,164,94,97,39,29,12,18,0,6,26,60,0,5,78,6,1,11,71,56,77,48,16,69,35,99,4,176,76,112,162,6,33,110,40,0,28,1,174,8,0,21,90,10,34,42,26,3,82,117,1,3,64,93,0,42,73,14,87,55,42,47,191,115,83,88,123,23,39,28,93,5,44,24,174,101,39,6,0,20,0,10,23,2,114,16,0,0,0,0,3,16,3,71,80,112,66,19,0,102,84,160,193,172,26,12,67,6,86,0,0,2,0,60,37,56,1,2,109,86,42,106

Sequence (444 aa):
MISPKKDLEKGVVLSDLCNFLVSQTIQGWKVYWAGIEFDVTHKGMALLHRLKTNDFAPAWSMTRNLFPHLFQNPNSTIESPLWALRVILAAGIQDQLIDQSLIEPLAGALGLISDWLLTTNTNHFNMRTQRVKEQLSLKMLSLIRSNILKFINKLDALHVVNYNGLLSSIEIGTQNHTIIITRTNMGFLVELQEPDKSAMNRMKPGPAKFSLLHESTLKAFTMISPKKDLEKGVVLSDLCNFLVSQTIQGWKVYWAGIEFDVTHKGMALLHRLKTNDFAPAWSMTRNLFPHLFQNPNSTIESPLWALRVILAAGIQDQLIDQSLIEPLAGALGLISDWLLTTNTNHFNMRTQRVKEQLSLKMLSLIRSNILKFINKLDALHVVNYNGLLSSIEIGTQNHTIIITRTNMGFLVELQEPDKSAMNNRMKPGPAKFSLLHESTLKAFT

B-factor: mean 43.75, std 19.3, range [17.73, 114.31]

GO terms:
  GO:0020002 host cell plasma membrane (C, IDA)
  GO:0046761 viral budding from plasma membrane (P, IDA)
  GO:0005515 protein binding (F, IPI)